Protein AF-A0A8J6DYB3-F1 (afdb_monomer)

InterPro domains:
  IPR000276 G protein-coupled receptor, rhodopsin-like [PF00001] (233-376)
  IPR000276 G protein-coupled receptor, rhodopsin-like [PR00237] (218-242)
  IPR000276 G protein-coupled receptor, rhodopsin-like [PR00237] (296-318)
  IPR000276 G protein-coupled receptor, rhodopsin-like [PR00237] (332-353)
  IPR000276 G protein-coupled receptor, rhodopsin-like [PR00237] (425-451)
  IPR000276 G protein-coupled receptor, rhodopsin-like [PS00237] (302-318)
  IPR000504 RNA recognition motif domain [PF00076] (22-92)
  IPR000504 RNA recognition motif domain [PF00076] (166-200)
  IPR000504 RNA recognition motif domain [PS50102] (20-99)
  IPR000504 RNA recognition motif domain [SM00360] (21-95)
  IPR000725 Olfactory receptor [PR00245] (284-295)
  IPR000725 Olfactory receptor [PR00245] (321-333)
  IPR000725 Olfactory receptor [PR00245] (367-383)
  IPR012677 Nucleotide-binding alpha-beta plait domain superfamily [G3DSA:3.30.70.330] (12-109)
  IPR012677 Nucleotide-binding alpha-beta plait domain superfamily [G3DSA:3.30.70.330] (158-212)
  IPR017452 GPCR, rhodopsin-like, 7TM [PS50262] (233-419)
  IPR034564 U2 small nuclear ribonucleoprotein B'', RNA recognition motif 1 [cd12478] (19-109)
  IPR035979 RNA-binding domain superfamily [SSF54928] (15-110)
  IPR035979 RNA-binding domain superfamily [SSF54928] (141-201)
  IPR047132 Olfactory receptor subfamily 6C-like [PTHR26454] (197-389)

Structure (mmCIF, N/CA/C/O backbone):
data_AF-A0A8J6DYB3-F1
#
_entry.id   AF-A0A8J6DYB3-F1
#
loop_
_atom_site.group_PDB
_atom_site.id
_atom_site.type_symbol
_atom_site.label_atom_id
_atom_site.label_alt_id
_atom_site.label_comp_id
_atom_site.label_asym_id
_atom_site.label_entity_id
_atom_site.label_seq_id
_atom_site.pdbx_PDB_ins_code
_atom_site.Cartn_x
_atom_site.Cartn_y
_atom_site.Cartn_z
_atom_site.occupancy
_atom_site.B_iso_or_equiv
_atom_site.auth_seq_id
_atom_site.auth_comp_id
_atom_site.auth_asym_id
_atom_site.auth_atom_id
_atom_site.pdbx_PDB_model_num
ATOM 1 N N . VAL A 1 1 ? 53.242 34.257 -37.976 1.00 39.34 1 VAL A N 1
ATOM 2 C CA . VAL A 1 1 ? 52.464 34.910 -36.896 1.00 39.34 1 VAL A CA 1
ATOM 3 C C . VAL A 1 1 ? 51.634 33.841 -36.209 1.00 39.34 1 VAL A C 1
ATOM 5 O O . VAL A 1 1 ? 50.652 33.378 -36.772 1.00 39.34 1 VAL A O 1
ATOM 8 N N . GLN A 1 2 ? 52.099 33.351 -35.064 1.00 41.22 2 GLN A N 1
ATOM 9 C CA . GLN A 1 2 ? 51.411 32.305 -34.311 1.00 41.22 2 GLN A CA 1
ATOM 10 C C . GLN A 1 2 ? 50.385 32.997 -33.414 1.00 41.22 2 GLN A C 1
ATOM 12 O O . GLN A 1 2 ? 50.752 33.726 -32.497 1.00 41.22 2 GLN A O 1
ATOM 17 N N . LEU A 1 3 ? 49.104 32.863 -33.759 1.00 41.78 3 LEU A N 1
ATOM 18 C CA . LEU A 1 3 ? 48.017 33.467 -32.990 1.00 41.78 3 LEU A CA 1
ATOM 19 C C . LEU A 1 3 ? 48.038 32.915 -31.551 1.00 41.78 3 LEU A C 1
ATOM 21 O O . LEU A 1 3 ? 48.180 31.702 -31.375 1.00 41.78 3 LEU A O 1
ATOM 25 N N . PRO A 1 4 ? 47.905 33.771 -30.521 1.00 51.00 4 PRO A N 1
ATOM 26 C CA . PRO A 1 4 ? 47.996 33.344 -29.131 1.00 51.00 4 PRO A CA 1
ATOM 27 C C . PRO A 1 4 ? 46.886 32.344 -28.785 1.00 51.00 4 PRO A C 1
ATOM 29 O O . PRO A 1 4 ? 45.755 32.444 -29.264 1.00 51.00 4 PRO A O 1
ATOM 32 N N . ASN A 1 5 ? 47.211 31.377 -27.922 1.00 46.03 5 ASN A N 1
ATOM 33 C CA . ASN A 1 5 ? 46.368 30.226 -27.567 1.00 46.03 5 ASN A CA 1
ATOM 34 C C . ASN A 1 5 ? 44.953 30.578 -27.061 1.00 46.03 5 ASN A C 1
ATOM 36 O O . ASN A 1 5 ? 44.067 29.723 -27.099 1.00 46.03 5 ASN A O 1
ATOM 40 N N . GLU A 1 6 ? 44.702 31.816 -26.626 1.00 43.62 6 GLU A N 1
ATOM 41 C CA . GLU A 1 6 ? 43.352 32.293 -26.301 1.00 43.62 6 GLU A CA 1
ATOM 42 C C . GLU A 1 6 ? 42.446 32.428 -27.531 1.00 43.62 6 GLU A C 1
ATOM 44 O O . GLU A 1 6 ? 41.266 32.082 -27.460 1.00 43.62 6 GLU A O 1
ATOM 49 N N . VAL A 1 7 ? 42.988 32.824 -28.686 1.00 45.06 7 VAL A N 1
ATOM 50 C CA . VAL A 1 7 ? 42.216 32.956 -29.932 1.00 45.06 7 VAL A CA 1
ATOM 51 C C . VAL A 1 7 ? 41.805 31.576 -30.453 1.00 45.06 7 VAL A C 1
ATOM 53 O O . VAL A 1 7 ? 40.658 31.378 -30.838 1.00 45.06 7 VAL A O 1
ATOM 56 N N . ILE A 1 8 ? 42.679 30.569 -30.349 1.00 44.31 8 ILE A N 1
ATOM 57 C CA . ILE A 1 8 ? 42.368 29.177 -30.731 1.00 44.31 8 ILE A CA 1
ATOM 58 C C . ILE A 1 8 ? 41.317 28.559 -29.790 1.00 44.31 8 ILE A C 1
ATOM 60 O O . ILE A 1 8 ? 40.452 27.791 -30.224 1.00 44.31 8 ILE A O 1
ATOM 64 N N . LYS A 1 9 ? 41.351 28.910 -28.498 1.00 42.97 9 LYS A N 1
ATOM 65 C CA . LYS A 1 9 ? 40.353 28.464 -27.513 1.00 42.97 9 LYS A CA 1
ATOM 66 C C . LYS A 1 9 ? 38.984 29.107 -27.758 1.00 42.97 9 LYS A C 1
ATOM 68 O O . LYS A 1 9 ? 37.968 28.441 -27.573 1.00 42.97 9 LYS A O 1
ATOM 73 N N . ASN A 1 10 ? 38.965 30.352 -28.231 1.00 39.00 10 ASN A N 1
ATOM 74 C CA . ASN A 1 10 ? 37.741 31.043 -28.631 1.00 39.00 10 ASN A CA 1
ATOM 75 C C . ASN A 1 10 ? 37.184 30.526 -29.969 1.00 39.00 10 ASN A C 1
ATOM 77 O O . ASN A 1 10 ? 35.974 30.342 -30.073 1.00 39.00 10 ASN A O 1
ATOM 81 N N . ILE A 1 11 ? 38.035 30.158 -30.935 1.00 39.81 11 ILE A N 1
ATOM 82 C CA . ILE A 1 11 ? 37.601 29.555 -32.210 1.00 39.81 11 ILE A CA 1
ATOM 83 C C . ILE A 1 11 ? 36.959 28.171 -31.991 1.00 39.81 11 ILE A C 1
ATOM 85 O O . ILE A 1 11 ? 35.907 27.886 -32.554 1.00 39.81 11 ILE A O 1
ATOM 89 N N . LYS A 1 12 ? 37.493 27.330 -31.088 1.00 43.22 12 LYS A N 1
ATOM 90 C CA . LYS A 1 12 ? 36.872 26.027 -30.747 1.00 43.22 12 LYS A CA 1
ATOM 91 C C . LYS A 1 12 ? 35.529 26.127 -30.006 1.00 43.22 12 LYS A C 1
ATOM 93 O O . LYS A 1 12 ? 34.805 25.135 -29.945 1.00 43.22 12 LYS A O 1
ATOM 98 N N . ASN A 1 13 ? 35.188 27.288 -29.445 1.00 44.34 13 ASN A N 1
ATOM 99 C CA . ASN A 1 13 ? 33.898 27.516 -28.785 1.00 44.34 13 ASN A CA 1
ATOM 100 C C . ASN A 1 13 ? 32.798 27.996 -29.754 1.00 44.34 13 ASN A C 1
ATOM 102 O O . ASN A 1 13 ? 31.644 28.074 -29.336 1.00 44.34 13 ASN A O 1
ATOM 106 N N . MET A 1 14 ? 33.118 28.289 -31.023 1.00 40.94 14 MET A N 1
ATOM 107 C CA . MET A 1 14 ? 32.159 28.812 -32.012 1.00 40.94 14 MET A CA 1
ATOM 108 C C . MET A 1 14 ? 31.457 27.748 -32.875 1.00 40.94 14 MET A C 1
ATOM 110 O O . MET A 1 14 ? 30.485 28.081 -33.543 1.00 40.94 14 MET A O 1
ATOM 114 N N . ASP A 1 15 ? 31.856 26.474 -32.815 1.00 48.69 15 ASP A N 1
ATOM 115 C CA . ASP A 1 15 ? 31.260 25.410 -33.651 1.00 48.69 15 ASP A CA 1
ATOM 116 C C . ASP A 1 15 ? 30.079 24.665 -33.001 1.00 48.69 15 ASP A C 1
ATOM 118 O O . ASP A 1 15 ? 29.594 23.652 -33.518 1.00 48.69 15 ASP A O 1
ATOM 122 N N . ILE A 1 16 ? 29.580 25.138 -31.854 1.00 63.72 16 ILE A N 1
ATOM 123 C CA . ILE A 1 16 ? 28.395 24.539 -31.229 1.00 63.72 16 ILE A CA 1
ATOM 124 C C . ILE A 1 16 ? 27.155 25.236 -31.784 1.00 63.72 16 ILE A C 1
ATOM 126 O O . ILE A 1 16 ? 26.867 26.386 -31.455 1.00 63.72 16 ILE A O 1
ATOM 130 N N . ARG A 1 17 ? 26.422 24.511 -32.637 1.00 81.38 17 ARG A N 1
ATOM 131 C CA . ARG A 1 17 ? 25.169 24.980 -33.242 1.00 81.38 17 ARG A CA 1
ATOM 132 C C . ARG A 1 17 ? 24.187 25.450 -32.156 1.00 81.38 17 ARG A C 1
ATOM 134 O O . ARG A 1 17 ? 24.128 24.814 -31.099 1.00 81.38 17 ARG A O 1
ATOM 141 N N . PRO A 1 18 ? 23.388 26.502 -32.422 1.00 90.75 18 PRO A N 1
ATOM 142 C CA . PRO A 1 18 ? 22.336 26.933 -31.510 1.00 90.75 18 PRO A CA 1
ATOM 143 C C . PRO A 1 18 ? 21.453 25.761 -31.073 1.00 90.75 18 PRO A C 1
ATOM 145 O O . PRO A 1 18 ? 20.996 24.972 -31.903 1.00 90.75 18 PRO A O 1
ATOM 148 N N . ASN A 1 19 ? 21.218 25.652 -29.767 1.00 91.06 19 ASN A N 1
ATOM 149 C CA . ASN A 1 19 ? 20.467 24.558 -29.160 1.00 91.06 19 ASN A CA 1
ATOM 150 C C . ASN A 1 19 ? 19.427 25.104 -28.177 1.00 91.06 19 ASN A C 1
ATOM 152 O O . ASN A 1 19 ? 19.719 26.030 -27.432 1.00 91.06 19 ASN A O 1
ATOM 156 N N . HIS A 1 20 ? 18.253 24.469 -28.119 1.00 91.81 20 HIS A N 1
ATOM 157 C CA . HIS A 1 20 ? 17.187 24.777 -27.152 1.00 91.81 20 HIS A CA 1
ATOM 158 C C . HIS A 1 20 ? 17.652 24.579 -25.705 1.00 91.81 20 HIS A C 1
ATOM 160 O O . HIS A 1 20 ? 17.102 25.159 -24.772 1.00 91.81 20 HIS A O 1
ATOM 166 N N . THR A 1 21 ? 18.656 23.724 -25.516 1.00 94.75 21 THR A N 1
ATOM 167 C CA . THR A 1 21 ? 19.266 23.454 -24.221 1.00 94.75 21 THR A CA 1
ATOM 168 C C . THR A 1 21 ? 20.553 24.246 -24.068 1.00 94.75 21 THR A C 1
ATOM 170 O O . THR A 1 21 ? 21.486 24.099 -24.865 1.00 94.75 21 THR A O 1
ATOM 173 N N . ILE A 1 22 ? 20.639 25.008 -22.984 1.00 94.81 22 ILE A N 1
ATOM 174 C CA . ILE A 1 22 ? 21.880 25.638 -22.540 1.00 94.81 22 ILE A CA 1
ATOM 175 C C . ILE A 1 22 ? 22.500 24.825 -21.405 1.00 94.81 22 ILE A C 1
ATOM 177 O O . ILE A 1 22 ? 21.816 24.314 -20.519 1.00 94.81 22 ILE A O 1
ATOM 181 N N . TYR A 1 23 ? 23.816 24.692 -21.457 1.00 95.50 23 TYR A N 1
ATOM 182 C CA . TYR A 1 23 ? 24.651 24.077 -20.442 1.00 95.50 23 TYR A CA 1
ATOM 183 C C . TYR A 1 23 ? 25.318 25.167 -19.610 1.00 95.50 23 TYR A C 1
ATOM 185 O O . TYR A 1 23 ? 25.947 26.075 -20.156 1.00 95.50 23 TYR A O 1
ATOM 193 N N . ILE A 1 24 ? 25.195 25.054 -18.293 1.00 94.62 24 ILE A N 1
ATOM 194 C CA . ILE A 1 24 ? 25.746 25.996 -17.326 1.00 94.62 24 ILE A CA 1
ATOM 195 C C . ILE A 1 24 ? 26.746 25.252 -16.451 1.00 94.62 24 ILE A C 1
ATOM 197 O O . ILE A 1 24 ? 26.423 24.202 -15.892 1.00 94.62 24 ILE A O 1
ATOM 201 N N . ASN A 1 25 ? 27.947 25.799 -16.293 1.00 92.19 25 ASN A N 1
ATOM 202 C CA . ASN A 1 25 ? 28.940 25.307 -15.343 1.00 92.19 25 ASN A CA 1
ATOM 203 C C . ASN A 1 25 ? 29.533 26.442 -14.496 1.00 92.19 25 ASN A C 1
ATOM 205 O O . ASN A 1 25 ? 29.169 27.609 -14.640 1.00 92.19 25 ASN A O 1
ATOM 209 N N . ASN A 1 26 ? 30.434 26.075 -13.578 1.00 91.56 26 ASN A N 1
ATOM 210 C CA . ASN A 1 26 ? 31.034 26.976 -12.588 1.00 91.56 26 ASN A CA 1
ATOM 211 C C . ASN A 1 26 ? 30.044 27.519 -11.533 1.00 91.56 26 ASN A C 1
ATOM 213 O O . ASN A 1 26 ? 30.286 28.560 -10.928 1.00 91.56 26 ASN A O 1
ATOM 217 N N . MET A 1 27 ? 28.942 26.808 -11.273 1.00 91.94 27 MET A N 1
ATOM 218 C CA . MET A 1 27 ? 27.985 27.190 -10.227 1.00 91.94 27 MET A CA 1
ATOM 219 C C . MET A 1 27 ? 28.443 26.751 -8.832 1.00 91.94 27 MET A C 1
ATOM 221 O O . MET A 1 27 ? 29.231 25.816 -8.674 1.00 91.94 27 MET A O 1
ATOM 225 N N . ASN A 1 28 ? 27.915 27.413 -7.802 1.00 90.75 28 ASN A N 1
ATOM 226 C CA . ASN A 1 28 ? 28.151 27.042 -6.411 1.00 90.75 28 ASN A CA 1
ATOM 227 C C . ASN A 1 28 ? 27.511 25.675 -6.092 1.00 90.75 28 ASN A C 1
ATOM 229 O O . ASN A 1 28 ? 26.295 25.492 -6.167 1.00 90.75 28 ASN A O 1
ATOM 233 N N . ASP A 1 29 ? 28.337 24.690 -5.745 1.00 90.00 29 ASP A N 1
ATOM 234 C CA . ASP A 1 29 ? 27.917 23.315 -5.494 1.00 90.00 29 ASP A CA 1
ATOM 235 C C . ASP A 1 29 ? 27.391 23.085 -4.071 1.00 90.00 29 ASP A C 1
ATOM 237 O O . ASP A 1 29 ? 26.753 22.055 -3.841 1.00 90.00 29 ASP A O 1
ATOM 241 N N . LYS A 1 30 ? 27.539 24.057 -3.162 1.00 90.12 30 LYS A N 1
ATOM 242 C CA . LYS A 1 30 ? 27.036 23.987 -1.778 1.00 90.12 30 LYS A CA 1
ATOM 243 C C . LYS A 1 30 ? 25.516 24.181 -1.647 1.00 90.12 30 LYS A C 1
ATOM 245 O O . LYS A 1 30 ? 24.941 23.789 -0.639 1.00 90.12 30 LYS A O 1
ATOM 250 N N . ILE A 1 31 ? 24.852 24.749 -2.658 1.00 91.06 31 ILE A N 1
ATOM 251 C CA . ILE A 1 31 ? 23.401 25.035 -2.636 1.00 91.06 31 ILE A CA 1
ATOM 252 C C . ILE A 1 31 ? 22.580 23.743 -2.749 1.00 91.06 31 ILE A C 1
ATOM 254 O O . ILE A 1 31 ? 22.951 22.855 -3.515 1.00 91.06 31 ILE A O 1
ATOM 258 N N . LYS A 1 32 ? 21.447 23.609 -2.048 1.00 91.62 32 LYS A N 1
ATOM 259 C CA . LYS A 1 32 ? 20.585 22.412 -2.154 1.00 91.62 32 LYS A CA 1
ATOM 260 C C . LYS A 1 32 ? 20.019 22.253 -3.577 1.00 91.62 32 LYS A C 1
ATOM 262 O O . LYS A 1 32 ? 19.784 23.235 -4.272 1.00 91.62 32 LYS A O 1
ATOM 267 N N . LYS A 1 33 ? 19.797 21.010 -4.035 1.00 90.75 33 LYS A N 1
ATOM 268 C CA . LYS A 1 33 ? 19.350 20.704 -5.418 1.00 90.75 33 LYS A CA 1
ATOM 269 C C . LYS A 1 33 ? 18.041 21.413 -5.790 1.00 90.75 33 LYS A C 1
ATOM 271 O O . LYS A 1 33 ? 17.969 22.016 -6.855 1.00 90.75 33 LYS A O 1
ATOM 276 N N . GLU A 1 34 ? 17.034 21.340 -4.922 1.00 91.19 34 GLU A N 1
ATOM 277 C CA . GLU A 1 34 ? 15.710 21.917 -5.190 1.00 91.19 34 GLU A CA 1
ATOM 278 C C . GLU A 1 34 ? 15.732 23.448 -5.183 1.00 91.19 34 GLU A C 1
ATOM 280 O O . GLU A 1 34 ? 15.134 24.085 -6.045 1.00 91.19 34 GLU A O 1
ATOM 285 N N . GLU A 1 35 ? 16.492 24.042 -4.263 1.00 93.44 35 GLU A N 1
ATOM 286 C CA . GLU A 1 35 ? 16.707 25.490 -4.211 1.00 93.44 35 GLU A CA 1
ATOM 287 C C . GLU A 1 35 ? 17.426 25.989 -5.470 1.00 93.44 35 GLU A C 1
ATOM 289 O O . GLU A 1 35 ? 16.968 26.927 -6.116 1.00 93.44 35 GLU A O 1
ATOM 294 N N . LEU A 1 36 ? 18.486 25.291 -5.892 1.00 92.56 36 LEU A N 1
ATOM 295 C CA . LEU A 1 36 ? 19.217 25.599 -7.120 1.00 92.56 36 LEU A CA 1
ATOM 296 C C . LEU A 1 36 ? 18.297 25.576 -8.350 1.00 92.56 36 LEU A C 1
ATOM 298 O O . LEU A 1 36 ? 18.363 26.484 -9.177 1.00 92.56 36 LEU A O 1
ATOM 302 N N . LYS A 1 37 ? 17.426 24.565 -8.470 1.00 94.19 37 LYS A N 1
ATOM 303 C CA . LYS A 1 37 ? 16.466 24.468 -9.579 1.00 94.19 37 LYS A CA 1
ATOM 304 C C . LYS A 1 37 ? 15.448 25.607 -9.568 1.00 94.19 37 LYS A C 1
ATOM 306 O O . LYS A 1 37 ? 15.208 26.184 -10.623 1.00 94.19 37 LYS A O 1
ATOM 311 N N . ARG A 1 38 ? 14.881 25.952 -8.406 1.00 94.81 38 ARG A N 1
ATOM 312 C CA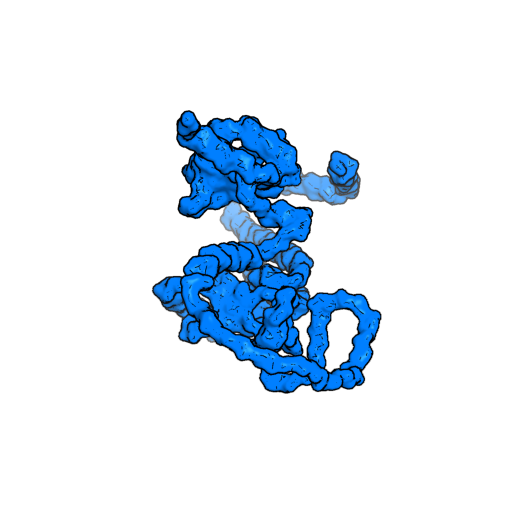 . ARG A 1 38 ? 13.910 27.057 -8.281 1.00 94.81 38 ARG A CA 1
ATOM 313 C C . ARG A 1 38 ? 14.530 28.403 -8.652 1.00 94.81 38 ARG A C 1
ATOM 315 O O . ARG A 1 38 ? 13.936 29.143 -9.429 1.00 94.81 38 ARG A O 1
ATOM 322 N N . SER A 1 39 ? 15.735 28.685 -8.163 1.00 94.56 39 SER A N 1
ATOM 323 C CA . SER A 1 39 ? 16.437 29.937 -8.462 1.00 94.56 39 SER A CA 1
ATOM 324 C C . SER A 1 39 ? 16.860 30.034 -9.928 1.00 94.56 39 SER A C 1
ATOM 326 O O . SER A 1 39 ? 16.741 31.098 -10.529 1.00 94.56 39 SER A O 1
ATOM 328 N N . LEU A 1 40 ? 17.300 28.925 -10.537 1.00 95.12 40 LEU A N 1
ATOM 329 C CA . LEU A 1 40 ? 17.562 28.881 -11.979 1.00 95.12 40 LEU A CA 1
ATOM 330 C C . LEU A 1 40 ? 16.273 29.071 -12.785 1.00 95.12 40 LEU A C 1
ATOM 332 O O . LEU A 1 40 ? 16.278 29.814 -13.757 1.00 95.12 40 LEU A O 1
ATOM 336 N N . TYR A 1 41 ? 15.161 28.458 -12.380 1.00 96.62 41 TYR A N 1
ATOM 337 C CA . TYR A 1 41 ? 13.881 28.655 -13.060 1.00 96.62 41 TYR A CA 1
ATOM 338 C C . TYR A 1 41 ? 13.459 30.124 -13.035 1.00 96.62 41 TYR A C 1
ATOM 340 O O . TYR A 1 41 ? 13.214 30.689 -14.095 1.00 96.62 41 TYR A O 1
ATOM 348 N N . ALA A 1 42 ? 13.478 30.758 -11.859 1.00 95.06 42 ALA A N 1
ATOM 349 C CA . ALA A 1 42 ? 13.125 32.168 -11.702 1.00 95.06 42 ALA A CA 1
ATOM 350 C C . ALA A 1 42 ? 14.029 33.107 -12.523 1.00 95.06 42 ALA A C 1
ATOM 352 O O . ALA A 1 42 ? 13.551 34.076 -13.107 1.00 95.06 42 ALA A O 1
ATOM 353 N N . LEU A 1 43 ? 15.332 32.813 -12.599 1.00 94.88 43 LEU A N 1
ATOM 354 C CA . LEU A 1 43 ? 16.278 33.625 -13.364 1.00 94.88 43 LEU A CA 1
ATOM 355 C C . LEU A 1 43 ? 16.136 33.429 -14.880 1.00 94.88 43 LEU A C 1
ATOM 357 O O . LEU A 1 43 ? 16.321 34.380 -15.633 1.00 94.88 43 LEU A O 1
ATOM 361 N N . PHE A 1 44 ? 15.856 32.216 -15.356 1.00 95.56 44 PHE A N 1
ATOM 362 C CA . PHE A 1 44 ? 15.823 31.919 -16.792 1.00 95.56 44 PHE A CA 1
ATOM 363 C C . PHE A 1 44 ? 14.431 32.082 -17.419 1.00 95.56 44 PHE A C 1
ATOM 365 O O . PHE A 1 44 ? 14.348 32.305 -18.627 1.00 95.56 44 PHE A O 1
ATOM 372 N N . SER A 1 45 ? 13.354 32.066 -16.626 1.00 95.00 45 SER A N 1
ATOM 373 C CA . SER A 1 45 ? 11.982 32.273 -17.114 1.00 95.00 45 SER A CA 1
ATOM 374 C C . SER A 1 45 ? 11.744 33.661 -17.715 1.00 95.00 45 SER A C 1
ATOM 376 O O . SER A 1 45 ? 10.838 33.821 -18.526 1.00 95.00 45 SER A O 1
ATOM 378 N N . GLN A 1 46 ? 12.571 34.659 -17.379 1.00 94.19 46 GLN A N 1
ATOM 379 C CA . GLN A 1 46 ? 12.483 36.008 -17.960 1.00 94.19 46 GLN A CA 1
ATOM 380 C C . GLN A 1 46 ? 12.818 36.057 -19.464 1.00 94.19 46 GLN A C 1
ATOM 382 O O . GLN A 1 46 ? 12.440 37.003 -20.146 1.00 94.19 46 GLN A O 1
ATOM 387 N N . PHE A 1 47 ? 13.512 35.043 -19.998 1.00 95.00 47 PHE A N 1
ATOM 388 C CA . PHE A 1 47 ? 13.899 34.977 -21.416 1.00 95.00 47 PHE A CA 1
ATOM 389 C C . PHE A 1 47 ? 12.940 34.138 -22.269 1.00 95.00 47 PHE A C 1
ATOM 391 O O . PHE A 1 47 ? 13.060 34.121 -23.497 1.00 95.00 47 PHE A O 1
ATOM 398 N N . GLY A 1 48 ? 12.015 33.417 -21.635 1.00 92.44 48 GLY A N 1
ATOM 399 C CA . GLY A 1 48 ? 11.026 32.572 -22.294 1.00 92.44 48 GLY A CA 1
ATOM 400 C C . GLY A 1 48 ? 10.655 31.340 -21.475 1.00 92.44 48 GLY A C 1
ATOM 401 O O . GLY A 1 48 ? 11.150 31.115 -20.371 1.00 92.44 48 GLY A O 1
ATOM 402 N N . HIS A 1 49 ? 9.779 30.512 -22.041 1.00 94.31 49 HIS A N 1
ATOM 403 C CA . HIS A 1 49 ? 9.255 29.334 -21.357 1.00 94.31 49 HIS A CA 1
ATOM 404 C C . HIS A 1 49 ? 10.333 28.253 -21.164 1.00 94.31 49 HIS A C 1
ATOM 406 O O . HIS A 1 49 ? 10.783 27.616 -22.128 1.00 94.31 49 HIS A O 1
ATOM 412 N N . VAL A 1 50 ? 10.706 28.008 -19.906 1.00 95.25 50 VAL A N 1
ATOM 413 C CA . VAL A 1 50 ? 11.609 26.922 -19.502 1.00 95.25 50 VAL A CA 1
ATOM 414 C C . VAL A 1 50 ? 10.803 25.631 -19.367 1.00 95.25 50 VAL A C 1
ATOM 416 O O . VAL A 1 50 ? 9.881 25.543 -18.565 1.00 95.25 50 VAL A O 1
ATOM 419 N N . VAL A 1 51 ? 11.146 24.628 -20.171 1.00 91.94 51 VAL A N 1
ATOM 420 C CA . VAL A 1 51 ? 10.476 23.320 -20.213 1.00 91.94 51 VAL A CA 1
ATOM 421 C C . VAL A 1 51 ? 10.920 22.438 -19.050 1.00 91.94 51 VAL A C 1
ATOM 423 O O . VAL A 1 51 ? 10.090 21.796 -18.419 1.00 91.94 51 VAL A O 1
ATOM 426 N N . ASP A 1 52 ? 12.226 22.383 -18.782 1.00 94.69 52 ASP A N 1
ATOM 427 C CA . ASP A 1 52 ? 12.788 21.600 -17.681 1.00 94.69 52 ASP A CA 1
ATOM 428 C C . ASP A 1 52 ? 14.199 22.097 -17.316 1.00 94.69 52 ASP A C 1
ATOM 430 O O . ASP A 1 52 ? 14.893 22.738 -18.118 1.00 94.69 52 ASP A O 1
ATOM 434 N N . ILE A 1 53 ? 14.627 21.789 -16.090 1.00 94.38 53 ILE A N 1
ATOM 435 C CA . ILE A 1 53 ? 15.968 22.062 -15.571 1.00 94.38 53 ILE A CA 1
ATOM 436 C C . ILE A 1 53 ? 16.563 20.778 -14.999 1.00 94.38 53 ILE A C 1
ATOM 438 O O . ILE A 1 53 ? 16.118 20.239 -13.976 1.00 94.38 53 ILE A O 1
ATOM 442 N N . VAL A 1 54 ? 17.661 20.332 -15.606 1.00 92.88 54 VAL A N 1
ATOM 443 C CA . VAL A 1 54 ? 18.399 19.139 -15.188 1.00 92.88 54 VAL A CA 1
ATOM 444 C C . VAL A 1 54 ? 19.626 19.556 -14.385 1.00 92.88 54 VAL A C 1
ATOM 446 O O . VAL A 1 54 ? 20.603 20.064 -14.928 1.00 92.88 54 VAL A O 1
ATOM 449 N N . ALA A 1 55 ? 19.592 19.296 -13.078 1.00 92.00 55 ALA A N 1
ATOM 450 C CA . ALA A 1 55 ? 20.711 19.503 -12.162 1.00 92.00 55 ALA A CA 1
ATOM 451 C C . ALA A 1 55 ? 20.845 18.296 -11.223 1.00 92.00 55 ALA A C 1
ATOM 453 O O . ALA A 1 55 ? 19.859 17.841 -10.631 1.00 92.00 55 ALA A O 1
ATOM 454 N N . LEU A 1 56 ? 22.065 17.773 -11.090 1.00 88.00 56 LEU A N 1
ATOM 455 C CA . LEU A 1 56 ? 22.395 16.599 -10.278 1.00 88.00 56 LEU A CA 1
ATOM 456 C C . LEU A 1 56 ? 23.562 16.932 -9.341 1.00 88.00 56 LEU A C 1
ATOM 458 O O . LEU A 1 56 ? 24.464 17.682 -9.699 1.00 88.00 56 LEU A O 1
ATOM 462 N N . LYS A 1 57 ? 23.555 16.352 -8.137 1.00 88.94 57 LYS A N 1
ATOM 463 C CA . LYS A 1 57 ? 24.597 16.560 -7.112 1.00 88.94 57 LYS A CA 1
ATOM 464 C C . LYS A 1 57 ? 25.652 15.453 -7.066 1.00 88.94 57 LYS A C 1
ATOM 466 O O . LYS A 1 57 ? 26.454 15.406 -6.144 1.00 88.94 57 LYS A O 1
ATOM 471 N N . THR A 1 58 ? 25.673 14.574 -8.064 1.00 88.62 58 THR A N 1
ATOM 472 C CA . THR A 1 58 ? 26.704 13.538 -8.178 1.00 88.62 58 THR A CA 1
ATOM 473 C C . THR A 1 58 ? 28.077 14.168 -8.423 1.00 88.62 58 THR A C 1
ATOM 475 O O . THR A 1 58 ? 28.178 15.257 -8.991 1.00 88.62 58 THR A O 1
ATOM 478 N N . MET A 1 59 ? 29.153 13.468 -8.051 1.00 80.19 59 MET A N 1
ATOM 479 C CA . MET A 1 59 ? 30.534 13.970 -8.169 1.00 80.19 59 MET A CA 1
ATOM 480 C C . MET A 1 59 ? 30.894 14.477 -9.574 1.00 80.19 59 MET A C 1
ATOM 482 O O . MET A 1 59 ? 31.657 15.429 -9.710 1.00 80.19 59 MET A O 1
ATOM 486 N N . LYS A 1 60 ? 30.303 13.880 -10.616 1.00 85.38 60 LYS A N 1
ATOM 487 C CA . LYS A 1 60 ? 30.522 14.253 -12.020 1.00 85.38 60 LYS A CA 1
ATOM 488 C C . LYS A 1 60 ? 29.720 15.482 -12.475 1.00 85.38 60 LYS A C 1
ATOM 490 O O . LYS A 1 60 ? 30.164 16.183 -13.379 1.00 85.38 60 LYS A O 1
ATOM 495 N N . MET A 1 61 ? 28.552 15.724 -11.875 1.00 87.56 61 MET A N 1
ATOM 496 C CA . MET A 1 61 ? 27.581 16.738 -12.319 1.00 87.56 61 MET A CA 1
ATOM 497 C C . MET A 1 61 ? 27.458 17.936 -11.370 1.00 87.56 61 MET A C 1
ATOM 499 O O . MET A 1 61 ? 26.781 18.910 -11.696 1.00 87.56 61 MET A O 1
ATOM 503 N N . ARG A 1 62 ? 28.097 17.892 -10.194 1.00 88.50 62 ARG A N 1
ATOM 504 C CA . ARG A 1 62 ? 28.052 18.997 -9.231 1.00 88.50 62 ARG A CA 1
ATOM 505 C C . ARG A 1 62 ? 28.587 20.296 -9.849 1.00 88.50 62 ARG A C 1
ATOM 507 O O . ARG A 1 62 ? 29.580 20.296 -10.572 1.00 88.50 62 ARG A O 1
ATOM 514 N N . GLY A 1 63 ? 27.902 21.405 -9.568 1.00 89.12 63 GLY A N 1
ATOM 515 C CA . GLY A 1 63 ? 28.231 22.724 -10.125 1.00 89.12 63 GLY A CA 1
ATOM 516 C C . GLY A 1 63 ? 27.864 22.900 -11.605 1.00 89.12 63 GLY A C 1
ATOM 517 O O . GLY A 1 63 ? 28.309 23.871 -12.220 1.00 89.12 63 GLY A O 1
ATOM 518 N N . GLN A 1 64 ? 27.074 21.979 -12.171 1.00 93.62 64 GLN A N 1
ATOM 519 C CA . GLN A 1 64 ? 26.598 22.008 -13.553 1.00 93.62 64 GLN A CA 1
ATOM 520 C C . GLN A 1 64 ? 25.073 21.864 -13.618 1.00 93.62 64 GLN A C 1
ATOM 522 O O . GLN A 1 64 ? 24.462 21.215 -12.764 1.00 93.62 64 GLN A O 1
ATOM 527 N N . ALA A 1 65 ? 24.460 22.453 -14.640 1.00 95.31 65 ALA A N 1
ATOM 528 C CA . ALA A 1 65 ? 23.035 22.319 -14.915 1.00 95.31 65 ALA A CA 1
ATOM 529 C C . ALA A 1 65 ? 22.756 22.461 -16.412 1.00 95.31 65 ALA A C 1
ATOM 531 O O . ALA A 1 65 ? 23.524 23.085 -17.145 1.00 95.31 65 ALA A O 1
ATOM 532 N N . PHE A 1 66 ? 21.633 21.902 -16.845 1.00 96.44 66 PHE A N 1
ATOM 533 C CA . PHE A 1 66 ? 21.067 22.137 -18.164 1.00 96.44 66 PHE A CA 1
ATOM 534 C C . PHE A 1 66 ? 19.714 22.813 -18.006 1.00 96.44 66 PHE A C 1
ATOM 536 O O . PHE A 1 66 ? 18.870 22.318 -17.257 1.00 96.44 66 PHE A O 1
ATOM 543 N N . VAL A 1 67 ? 19.515 23.922 -18.709 1.00 96.38 67 VAL A N 1
ATOM 544 C CA . VAL A 1 67 ? 18.231 24.627 -18.773 1.00 96.38 67 VAL A CA 1
ATOM 545 C C . VAL A 1 67 ? 17.692 24.465 -20.184 1.00 96.38 67 VAL A C 1
ATOM 547 O O . VAL A 1 67 ? 18.408 24.706 -21.159 1.00 96.38 67 VAL A O 1
ATOM 550 N N . ILE A 1 68 ? 16.451 24.003 -20.292 1.00 96.44 68 ILE A N 1
ATOM 551 C CA . ILE A 1 68 ? 15.841 23.626 -21.563 1.00 96.44 68 ILE A CA 1
ATOM 552 C C . ILE A 1 68 ? 14.718 24.608 -21.866 1.00 96.44 68 ILE A C 1
ATOM 554 O O . ILE A 1 68 ? 13.737 24.671 -21.130 1.00 96.44 68 ILE A O 1
ATOM 558 N N . PHE A 1 69 ? 14.849 25.356 -22.955 1.00 95.62 69 PHE A N 1
ATOM 559 C CA . PHE A 1 69 ? 13.821 26.275 -23.427 1.00 95.62 69 PHE A CA 1
ATOM 560 C C . PHE A 1 69 ? 12.911 25.618 -24.457 1.00 95.62 69 PHE A C 1
ATOM 562 O O . PHE A 1 69 ? 13.335 24.745 -25.216 1.00 95.62 69 PHE A O 1
ATOM 569 N N . LYS A 1 70 ? 11.659 26.079 -24.511 1.00 91.19 70 LYS A N 1
ATOM 570 C CA . LYS A 1 70 ? 10.718 25.679 -25.565 1.00 91.19 70 LYS A CA 1
ATOM 571 C C . LYS A 1 70 ? 11.125 26.257 -26.920 1.00 91.19 70 LYS A C 1
ATOM 573 O O . LYS A 1 70 ? 10.995 25.584 -27.935 1.00 91.19 70 LYS A O 1
ATOM 578 N N . GLU A 1 71 ? 11.649 27.480 -26.920 1.00 91.62 71 GLU A N 1
ATOM 579 C CA . GLU A 1 71 ? 12.024 28.214 -28.125 1.00 91.62 71 GLU A CA 1
ATOM 580 C C . GLU A 1 71 ? 13.536 28.413 -28.227 1.00 91.62 71 GLU A C 1
ATOM 582 O O . GLU A 1 71 ? 14.223 28.715 -27.246 1.00 91.62 71 GLU A O 1
ATOM 587 N N . LEU A 1 72 ? 14.059 28.293 -29.450 1.00 90.81 72 LEU A N 1
ATOM 588 C CA . LEU A 1 72 ? 15.479 28.495 -29.725 1.00 90.81 72 LEU A CA 1
ATOM 589 C C . LEU A 1 72 ? 15.915 29.942 -29.445 1.00 90.81 72 LEU A C 1
ATOM 591 O O . LEU A 1 72 ? 16.980 30.152 -28.869 1.00 90.81 72 LEU A O 1
ATOM 595 N N . GLY A 1 73 ? 15.082 30.931 -29.787 1.00 90.69 73 GLY A N 1
ATOM 596 C CA . GLY A 1 73 ? 15.385 32.349 -29.565 1.00 90.69 73 GLY A CA 1
ATOM 597 C C . GLY A 1 73 ? 15.626 32.681 -28.089 1.00 90.69 73 GLY A C 1
ATOM 598 O O . GLY A 1 73 ? 16.614 33.337 -27.757 1.00 90.69 73 GLY A O 1
ATOM 599 N N . SER A 1 74 ? 14.800 32.137 -27.189 1.00 95.62 74 SER A N 1
ATOM 600 C CA . SER A 1 74 ? 14.951 32.296 -25.736 1.00 95.62 74 SER A CA 1
ATOM 601 C C . SER A 1 74 ? 16.295 31.783 -25.227 1.00 95.62 74 SER A C 1
ATOM 603 O O . SER A 1 74 ? 16.963 32.461 -24.447 1.00 95.62 74 SER A O 1
ATOM 605 N N . SER A 1 75 ? 16.737 30.620 -25.718 1.00 92.81 75 SER A N 1
ATOM 606 C CA . SER A 1 75 ? 18.030 30.040 -25.337 1.00 92.81 75 SER A CA 1
ATOM 607 C C . SER A 1 75 ? 19.216 30.912 -25.776 1.00 92.81 75 SER A C 1
ATOM 609 O O . SER A 1 75 ? 20.167 31.098 -25.013 1.00 92.81 75 SER A O 1
ATOM 611 N N . THR A 1 76 ? 19.139 31.510 -26.970 1.00 93.19 76 THR A N 1
ATOM 612 C CA . THR A 1 76 ? 20.164 32.419 -27.499 1.00 93.19 76 THR A CA 1
ATOM 613 C C . THR A 1 76 ? 20.212 33.732 -26.726 1.00 93.19 76 THR A C 1
ATOM 615 O O . THR A 1 76 ? 21.301 34.212 -26.399 1.00 93.19 76 THR A O 1
ATOM 618 N N . ASN A 1 77 ? 19.048 34.293 -26.398 1.00 93.12 77 ASN A N 1
ATOM 619 C CA . ASN A 1 77 ? 18.944 35.529 -25.628 1.00 93.12 77 ASN A CA 1
ATOM 620 C C . ASN A 1 77 ? 19.473 35.341 -24.202 1.00 93.12 77 ASN A C 1
ATOM 622 O O . ASN A 1 77 ? 20.309 36.128 -23.755 1.00 93.12 77 ASN A O 1
ATOM 626 N N . ALA A 1 78 ? 19.074 34.256 -23.534 1.00 92.94 78 ALA A N 1
ATOM 627 C CA . ALA A 1 78 ? 19.554 33.917 -22.198 1.00 92.94 78 ALA A CA 1
ATOM 628 C C . ALA A 1 78 ? 21.077 33.713 -22.165 1.00 92.94 78 ALA A C 1
ATOM 630 O O . ALA A 1 78 ? 21.748 34.225 -21.272 1.00 92.94 78 ALA A O 1
ATOM 631 N N . LEU A 1 79 ? 21.643 33.010 -23.155 1.00 92.19 79 LEU A N 1
ATOM 632 C CA . LEU A 1 79 ? 23.089 32.786 -23.241 1.00 92.19 79 LEU A CA 1
ATOM 633 C C . LEU A 1 79 ? 23.862 34.099 -23.400 1.00 92.19 79 LEU A C 1
ATOM 635 O O . LEU A 1 79 ? 24.880 34.280 -22.740 1.00 92.19 79 LEU A O 1
ATOM 639 N N . ARG A 1 80 ? 23.391 35.016 -24.255 1.00 90.06 80 ARG A N 1
ATOM 640 C CA . ARG A 1 80 ? 24.066 36.302 -24.492 1.00 90.06 80 ARG A CA 1
ATOM 641 C C . ARG A 1 80 ? 23.997 37.236 -23.285 1.00 90.06 80 ARG A C 1
ATOM 643 O O . ARG A 1 80 ? 24.975 37.925 -23.018 1.00 90.06 80 ARG A O 1
ATOM 650 N N . GLN A 1 81 ? 22.870 37.259 -22.574 1.00 91.25 81 GLN A N 1
ATOM 651 C CA . GLN A 1 81 ? 22.636 38.217 -21.487 1.00 91.25 81 GLN A CA 1
ATOM 652 C C . GLN A 1 81 ? 23.140 37.737 -20.121 1.00 91.25 81 GLN A C 1
ATOM 654 O O . GLN A 1 81 ? 23.548 38.556 -19.304 1.00 91.25 81 GLN A O 1
ATOM 659 N N . LEU A 1 82 ? 23.147 36.424 -19.863 1.00 92.44 82 LEU A N 1
ATOM 660 C CA . LEU A 1 82 ? 23.561 35.868 -18.567 1.00 92.44 82 LEU A CA 1
ATOM 661 C C . LEU A 1 82 ? 24.987 35.302 -18.553 1.00 92.44 82 LEU A C 1
ATOM 663 O O . LEU A 1 82 ? 25.394 34.672 -17.571 1.00 92.44 82 LEU A O 1
ATOM 667 N N . GLN A 1 83 ? 25.770 35.512 -19.612 1.00 90.81 83 GLN A N 1
ATOM 668 C CA . GLN A 1 83 ? 27.154 35.054 -19.631 1.00 90.81 83 GLN A CA 1
ATOM 669 C C . GLN A 1 83 ? 27.978 35.775 -18.560 1.00 90.81 83 GLN A C 1
ATOM 671 O O . GLN A 1 83 ? 28.095 36.995 -18.569 1.00 90.81 83 GLN A O 1
ATOM 676 N N . GLY A 1 84 ? 28.572 35.018 -17.634 1.00 87.69 84 GLY A N 1
ATOM 677 C CA . GLY A 1 84 ? 29.348 35.585 -16.530 1.00 87.69 84 GLY A CA 1
ATOM 678 C C . GLY A 1 84 ? 28.505 36.155 -15.387 1.00 87.69 84 GLY A C 1
ATOM 679 O O . GLY A 1 84 ? 29.083 36.685 -14.439 1.00 87.69 84 GLY A O 1
ATOM 680 N N . PHE A 1 85 ? 27.173 36.025 -15.429 1.00 92.62 85 PHE A N 1
ATOM 681 C CA . PHE A 1 85 ? 26.292 36.556 -14.390 1.00 92.62 85 PHE A CA 1
ATOM 682 C C . PHE A 1 85 ? 26.644 35.962 -13.010 1.00 92.62 85 PHE A C 1
ATOM 684 O O . PHE A 1 85 ? 26.786 34.737 -12.893 1.00 92.62 85 PHE A O 1
ATOM 691 N N . PRO A 1 86 ? 26.809 36.786 -11.960 1.00 92.38 86 PRO A N 1
ATOM 692 C CA . PRO A 1 86 ? 27.139 36.304 -10.626 1.00 92.38 86 PRO A CA 1
ATOM 693 C C . PRO A 1 86 ? 25.933 35.603 -9.992 1.00 92.38 86 PRO A C 1
ATOM 695 O O . PRO A 1 86 ? 24.913 36.218 -9.697 1.00 92.38 86 PRO A O 1
ATOM 698 N N . PHE A 1 87 ? 26.062 34.304 -9.737 1.00 93.62 87 PHE A N 1
ATOM 699 C CA . PHE A 1 87 ? 25.002 33.476 -9.169 1.00 93.62 87 PHE A CA 1
ATOM 700 C C . PHE A 1 87 ? 25.529 32.709 -7.954 1.00 93.62 87 PHE A C 1
ATOM 702 O O . PHE A 1 87 ? 26.462 31.907 -8.057 1.00 93.62 87 PHE A O 1
ATOM 709 N N . TYR A 1 88 ? 24.967 32.996 -6.775 1.00 92.50 88 TYR A N 1
ATOM 710 C CA . TYR A 1 88 ? 25.443 32.485 -5.479 1.00 92.50 88 TYR A CA 1
ATOM 711 C C . TYR A 1 88 ? 26.959 32.658 -5.264 1.00 92.50 88 TYR A C 1
ATOM 713 O O . TYR A 1 88 ? 27.658 31.733 -4.834 1.00 92.50 88 TYR A O 1
ATOM 721 N N . GLY A 1 89 ? 27.469 33.849 -5.593 1.00 87.75 89 GLY A N 1
ATOM 722 C CA . GLY A 1 89 ? 28.866 34.235 -5.378 1.00 87.75 89 GLY A CA 1
ATOM 723 C C . GLY A 1 89 ? 29.867 33.677 -6.395 1.00 87.75 89 GLY A C 1
ATOM 724 O O . GLY A 1 89 ? 31.065 33.878 -6.219 1.00 87.75 89 GLY A O 1
ATOM 725 N N . LYS A 1 90 ? 29.417 32.990 -7.458 1.00 91.94 90 LYS A N 1
ATOM 726 C CA . LYS A 1 90 ? 30.282 32.552 -8.569 1.00 91.94 90 LYS A CA 1
ATOM 727 C C . LYS A 1 90 ? 29.740 33.023 -9.924 1.00 91.94 90 LYS A C 1
ATOM 729 O O . LYS A 1 90 ? 28.533 32.940 -10.140 1.00 91.94 90 LYS A O 1
ATOM 734 N N . PRO A 1 91 ? 30.598 33.474 -10.858 1.00 92.81 91 PRO A N 1
ATOM 735 C CA . PRO A 1 91 ? 30.160 33.834 -12.202 1.00 92.81 91 PRO A CA 1
ATOM 736 C C . PRO A 1 91 ? 29.816 32.574 -12.999 1.00 92.81 91 PRO A C 1
ATOM 738 O O . PRO A 1 91 ? 30.657 31.681 -13.180 1.00 92.81 91 PRO A O 1
ATOM 741 N N . MET A 1 92 ? 28.578 32.496 -13.478 1.00 92.69 92 MET A N 1
ATOM 742 C CA . MET A 1 92 ? 28.109 31.377 -14.290 1.00 92.69 92 MET A CA 1
ATOM 743 C C . MET A 1 92 ? 28.758 31.395 -15.671 1.00 92.69 92 MET A C 1
ATOM 745 O O . MET A 1 92 ? 28.954 32.452 -16.271 1.00 92.69 92 MET A O 1
ATOM 749 N N . ARG A 1 93 ? 29.046 30.216 -16.217 1.00 91.56 93 ARG A N 1
ATOM 750 C CA . ARG A 1 93 ? 29.521 30.063 -17.595 1.00 91.56 93 ARG A CA 1
ATOM 751 C C . ARG A 1 93 ? 28.490 29.271 -18.385 1.00 91.56 93 ARG A C 1
ATOM 753 O O . ARG A 1 93 ? 28.193 28.134 -18.026 1.00 91.56 93 ARG A O 1
ATOM 760 N N . ILE A 1 94 ? 27.951 29.882 -19.435 1.00 92.88 94 ILE A N 1
ATOM 761 C CA . ILE A 1 94 ? 26.856 29.347 -20.245 1.00 92.88 94 ILE A CA 1
ATOM 762 C C . ILE A 1 94 ? 27.377 29.013 -21.644 1.00 92.88 94 ILE A C 1
ATOM 764 O O . ILE A 1 94 ? 28.188 29.738 -22.226 1.00 92.88 94 ILE A O 1
ATOM 768 N N . GLN A 1 95 ? 26.941 27.874 -22.171 1.00 92.50 95 GLN A N 1
ATOM 769 C CA . GLN A 1 95 ? 27.236 27.390 -23.519 1.00 92.50 95 GLN A CA 1
ATOM 770 C C . GLN A 1 95 ? 26.008 26.671 -24.077 1.00 92.50 95 GLN A C 1
ATOM 772 O O . GLN A 1 95 ? 25.155 26.218 -23.316 1.00 92.50 95 GLN A O 1
ATOM 777 N N . TYR A 1 96 ? 25.916 26.498 -25.394 1.00 94.25 96 TYR A N 1
ATOM 778 C CA . TYR A 1 96 ? 24.933 25.565 -25.944 1.00 94.25 96 TYR A CA 1
ATOM 779 C C . TYR A 1 96 ? 25.284 24.126 -25.563 1.00 94.25 96 TYR A C 1
ATOM 781 O O . TYR A 1 96 ? 26.458 23.740 -25.505 1.00 94.25 96 TYR A O 1
ATOM 789 N N . ALA A 1 97 ? 24.263 23.310 -25.311 1.00 91.12 97 ALA A N 1
ATOM 790 C CA . ALA A 1 97 ? 24.467 21.886 -25.117 1.00 91.12 97 ALA A CA 1
ATOM 791 C C . ALA A 1 97 ? 24.978 21.236 -26.414 1.00 91.12 97 ALA A C 1
ATOM 793 O O . ALA A 1 97 ? 24.521 21.534 -27.516 1.00 91.12 97 ALA A O 1
ATOM 794 N N . LYS A 1 98 ? 25.909 20.287 -26.273 1.00 87.62 98 LYS A N 1
ATOM 795 C CA . LYS A 1 98 ? 26.484 19.539 -27.407 1.00 87.62 98 LYS A CA 1
ATOM 796 C C . LYS A 1 98 ? 25.481 18.600 -28.081 1.00 87.62 98 LYS A C 1
ATOM 798 O O . LYS A 1 98 ? 25.720 18.128 -29.187 1.00 87.62 98 LYS A O 1
ATOM 803 N N . THR A 1 99 ? 24.407 18.259 -27.380 1.00 84.62 99 THR A N 1
ATOM 804 C CA . THR A 1 99 ? 23.370 17.333 -27.826 1.00 84.62 99 THR A CA 1
ATOM 805 C C . THR A 1 99 ? 22.016 17.865 -27.405 1.00 84.62 99 THR A C 1
ATOM 807 O O . THR A 1 99 ? 21.899 18.396 -26.302 1.00 84.62 99 THR A O 1
ATOM 810 N N . ASP A 1 100 ? 21.003 17.633 -28.233 1.00 83.00 100 ASP A N 1
ATOM 811 C CA . ASP A 1 100 ? 19.622 17.938 -27.874 1.00 83.00 100 ASP A CA 1
ATOM 812 C C . ASP A 1 100 ? 19.201 17.155 -26.631 1.00 83.00 100 ASP A C 1
ATOM 814 O O . ASP A 1 100 ? 19.531 15.972 -26.481 1.00 83.00 100 ASP A O 1
ATOM 818 N N . SER A 1 101 ? 18.474 17.827 -25.740 1.00 86.81 101 SER A N 1
ATOM 819 C CA . SER A 1 101 ? 17.876 17.181 -24.575 1.00 86.81 101 SER A CA 1
ATOM 820 C C . SER A 1 101 ? 16.824 16.163 -24.998 1.00 86.81 101 SER A C 1
ATOM 822 O O . SER A 1 101 ? 16.152 16.333 -26.019 1.00 86.81 101 SER A O 1
ATOM 824 N N . ASP A 1 102 ? 16.647 15.129 -24.176 1.00 83.12 102 ASP A N 1
ATOM 825 C CA . ASP A 1 102 ? 15.685 14.050 -24.417 1.00 83.12 102 ASP A CA 1
ATOM 826 C C . ASP A 1 102 ? 14.277 14.608 -24.681 1.00 83.12 102 ASP A C 1
ATOM 828 O O . ASP A 1 102 ? 13.607 14.190 -25.620 1.00 83.12 102 ASP A O 1
ATOM 832 N N . ILE A 1 103 ? 13.862 15.624 -23.917 1.00 80.94 103 ILE A N 1
ATOM 833 C CA . ILE A 1 103 ? 12.553 16.271 -24.066 1.00 80.94 103 ILE A CA 1
ATOM 834 C C . ILE A 1 103 ? 12.402 17.035 -25.393 1.00 80.94 103 ILE A C 1
ATOM 836 O O . ILE A 1 103 ? 11.354 16.960 -26.023 1.00 80.94 103 ILE A O 1
ATOM 840 N N . ILE A 1 104 ? 13.463 17.691 -25.876 1.00 84.75 104 ILE A N 1
ATOM 841 C CA . ILE A 1 104 ? 13.466 18.399 -27.169 1.00 84.75 104 ILE A CA 1
ATOM 842 C C . ILE A 1 104 ? 13.462 17.403 -28.326 1.00 84.75 104 ILE A C 1
ATOM 844 O O . ILE A 1 104 ? 12.753 17.591 -29.311 1.00 84.75 104 ILE A O 1
ATOM 848 N N . SER A 1 105 ? 14.212 16.312 -28.186 1.00 82.69 105 SER A N 1
ATOM 849 C CA . SER A 1 105 ? 14.235 15.229 -29.170 1.00 82.69 105 SER A CA 1
ATOM 850 C C . SER A 1 105 ? 12.867 14.539 -29.268 1.00 82.69 105 SER A C 1
ATOM 852 O O . SER A 1 105 ? 12.432 14.201 -30.366 1.00 82.69 105 SER A O 1
ATOM 854 N N . LYS A 1 106 ? 12.149 14.389 -28.143 1.00 82.25 106 LYS A N 1
ATOM 855 C CA . LYS A 1 106 ? 10.762 13.891 -28.119 1.00 82.25 106 LYS A CA 1
ATOM 856 C C . LYS A 1 106 ? 9.791 14.868 -28.783 1.00 82.25 106 LYS A C 1
ATOM 858 O O . LYS A 1 106 ? 9.024 14.446 -29.638 1.00 82.25 106 LYS A O 1
ATOM 863 N N . MET A 1 107 ? 9.872 16.164 -28.468 1.00 74.81 107 MET A N 1
ATOM 864 C CA . MET A 1 107 ? 9.027 17.194 -29.101 1.00 74.81 107 MET A CA 1
ATOM 865 C C . MET A 1 107 ? 9.227 17.285 -30.620 1.00 74.81 107 MET A C 1
ATOM 867 O O . MET A 1 107 ? 8.287 17.595 -31.342 1.00 74.81 107 MET A O 1
ATOM 871 N N . ARG A 1 108 ? 10.440 17.013 -31.113 1.00 74.75 108 ARG A N 1
ATOM 872 C CA . ARG A 1 108 ? 10.770 17.032 -32.548 1.00 74.75 108 ARG A CA 1
ATOM 873 C C . ARG A 1 108 ? 10.494 15.710 -33.270 1.00 74.75 108 ARG A C 1
ATOM 875 O O . ARG A 1 108 ? 10.750 15.629 -34.466 1.00 74.75 108 ARG A O 1
ATOM 882 N N . GLY A 1 109 ? 10.050 14.669 -32.560 1.00 71.56 109 GLY A N 1
ATOM 883 C CA . GLY A 1 109 ? 9.880 13.326 -33.126 1.00 71.56 109 GLY A CA 1
ATOM 884 C C . GLY A 1 109 ? 11.192 12.639 -33.539 1.00 71.56 109 GLY A C 1
ATOM 885 O O . GLY A 1 109 ? 11.165 11.627 -34.228 1.00 71.56 109 GLY A O 1
ATOM 886 N N . THR A 1 110 ? 12.354 13.161 -33.128 1.00 69.38 110 THR A N 1
ATOM 887 C CA . THR A 1 110 ? 13.693 12.645 -33.480 1.00 69.38 110 THR A CA 1
ATOM 888 C C . THR A 1 110 ? 14.344 11.837 -32.352 1.00 69.38 110 THR A C 1
ATOM 890 O O . THR A 1 110 ? 15.537 11.520 -32.410 1.00 69.38 110 THR A O 1
ATOM 893 N N . PHE A 1 111 ? 13.587 11.506 -31.301 1.00 58.69 111 PHE A N 1
ATOM 894 C CA . PHE A 1 111 ? 14.076 10.742 -30.157 1.00 58.69 111 PHE A CA 1
ATOM 895 C C . PHE A 1 111 ? 14.455 9.315 -30.574 1.00 58.69 111 PHE A C 1
ATOM 897 O O . PHE A 1 111 ? 13.602 8.472 -30.823 1.00 58.69 111 PHE A O 1
ATOM 904 N N . ALA A 1 112 ? 15.758 9.042 -30.640 1.00 56.47 112 ALA A N 1
ATOM 905 C CA . ALA A 1 112 ? 16.290 7.691 -30.749 1.00 56.47 112 ALA A CA 1
ATOM 906 C C . ALA A 1 112 ? 16.662 7.186 -29.351 1.00 56.47 112 ALA A C 1
ATOM 908 O O . ALA A 1 112 ? 17.386 7.881 -28.630 1.00 56.47 112 ALA A O 1
ATOM 909 N N . ASP A 1 113 ? 16.216 5.977 -28.996 1.00 54.56 113 ASP A N 1
ATOM 910 C CA . ASP A 1 113 ? 16.574 5.331 -27.732 1.00 54.56 113 ASP A CA 1
ATOM 911 C C . ASP A 1 113 ? 18.087 5.364 -27.489 1.00 54.56 113 ASP A C 1
ATOM 913 O O . ASP A 1 113 ? 18.902 5.152 -28.397 1.00 54.56 113 ASP A O 1
ATOM 917 N N . LYS A 1 114 ? 18.472 5.650 -26.238 1.00 45.97 114 LYS A N 1
ATOM 918 C CA . LYS A 1 114 ? 19.866 5.874 -25.808 1.00 45.97 114 LYS A CA 1
ATOM 919 C C . LYS A 1 114 ? 20.818 4.729 -26.184 1.00 45.97 114 LYS A C 1
ATOM 921 O O . LYS A 1 114 ? 22.022 4.970 -26.299 1.00 45.97 114 LYS A O 1
ATOM 926 N N . GLU A 1 115 ? 20.299 3.530 -26.436 1.00 46.53 115 GLU A N 1
ATOM 927 C CA . GLU A 1 115 ? 21.049 2.359 -26.903 1.00 46.53 115 GLU A CA 1
ATOM 928 C C . GLU A 1 115 ? 21.604 2.538 -28.326 1.00 46.53 115 GLU A C 1
ATOM 930 O O . GLU A 1 115 ? 22.819 2.426 -28.518 1.00 46.53 115 GLU A O 1
ATOM 935 N N . LYS A 1 116 ? 20.788 3.009 -29.284 1.00 46.03 116 LYS A N 1
ATOM 936 C CA . LYS A 1 116 ? 21.211 3.261 -30.681 1.00 46.03 116 LYS A CA 1
ATOM 937 C C . LYS A 1 116 ? 22.328 4.308 -30.790 1.00 46.03 116 LYS A C 1
ATOM 939 O O . LYS A 1 116 ? 23.165 4.269 -31.695 1.00 46.03 116 LYS A O 1
ATOM 944 N N . LYS A 1 117 ? 22.370 5.283 -29.870 1.00 45.88 117 LYS A N 1
ATOM 945 C CA . LYS A 1 117 ? 23.395 6.352 -29.846 1.00 45.88 117 LYS A CA 1
ATOM 946 C C . LYS A 1 117 ? 24.719 5.870 -29.232 1.00 45.88 117 LYS A C 1
ATOM 948 O O . LYS A 1 117 ? 25.780 6.377 -29.603 1.00 45.88 117 LYS A O 1
ATOM 953 N N . LYS A 1 118 ? 24.663 4.886 -28.323 1.00 44.03 118 LYS A N 1
ATOM 954 C CA . LYS A 1 118 ? 25.829 4.187 -27.753 1.00 44.03 118 LYS A CA 1
ATOM 955 C C . LYS A 1 118 ? 26.458 3.246 -28.787 1.00 44.03 118 LYS A C 1
ATOM 957 O O . LYS A 1 118 ? 27.681 3.255 -28.921 1.00 44.03 118 LYS A O 1
ATOM 962 N N . GLU A 1 119 ? 25.642 2.545 -29.574 1.00 46.31 119 GLU A N 1
ATOM 963 C CA . GLU A 1 119 ? 26.090 1.725 -30.712 1.00 46.31 119 GLU A CA 1
ATOM 964 C C . GLU A 1 119 ? 26.741 2.562 -31.815 1.00 46.31 119 GLU A C 1
ATOM 966 O O . GLU A 1 119 ? 27.862 2.263 -32.213 1.00 46.31 119 GLU A O 1
ATOM 971 N N . LYS A 1 120 ? 26.135 3.686 -32.229 1.00 49.44 120 LYS A N 1
ATOM 972 C CA . LYS A 1 120 ? 26.752 4.598 -33.217 1.00 49.44 120 LYS A CA 1
ATOM 973 C C . LYS A 1 120 ? 28.093 5.187 -32.761 1.00 49.44 120 LYS A C 1
ATOM 975 O O . LYS A 1 120 ? 28.951 5.468 -33.595 1.00 49.44 120 LYS A O 1
ATOM 980 N N . LYS A 1 121 ? 28.290 5.397 -31.453 1.00 45.09 121 LYS A N 1
ATOM 981 C CA . LYS A 1 121 ? 29.581 5.839 -30.895 1.00 45.09 121 LYS A CA 1
ATOM 982 C C . LYS A 1 121 ? 30.611 4.709 -30.856 1.00 45.09 121 LYS A C 1
ATOM 984 O O . LYS A 1 121 ? 31.764 4.973 -31.170 1.00 45.09 121 LYS A O 1
ATOM 989 N N . LYS A 1 122 ? 30.198 3.479 -30.522 1.00 47.81 122 LYS A N 1
ATOM 990 C CA . LYS A 1 122 ? 31.062 2.289 -30.595 1.00 47.81 122 LYS A CA 1
ATOM 991 C C . LYS A 1 122 ? 31.482 1.987 -32.040 1.00 47.81 122 LYS A C 1
ATOM 993 O O . LYS A 1 122 ? 32.666 1.784 -32.274 1.00 47.81 122 LYS A O 1
ATOM 998 N N . ALA A 1 123 ? 30.564 2.077 -33.003 1.00 49.66 123 ALA A N 1
ATOM 999 C CA . ALA A 1 123 ? 30.844 1.866 -34.426 1.00 49.66 123 ALA A CA 1
ATOM 1000 C C . ALA A 1 123 ? 31.890 2.854 -34.980 1.00 49.66 123 ALA A C 1
ATOM 1002 O O . ALA A 1 123 ? 32.835 2.435 -35.639 1.00 49.66 123 ALA A O 1
ATOM 1003 N N . LYS A 1 124 ? 31.807 4.146 -34.623 1.00 49.84 124 LYS A N 1
ATOM 1004 C CA . LYS A 1 124 ? 32.791 5.162 -35.054 1.00 49.84 124 LYS A CA 1
ATOM 1005 C C . LYS A 1 124 ? 34.190 4.987 -34.449 1.00 49.84 124 LYS A C 1
ATOM 1007 O O . LYS A 1 124 ? 35.171 5.373 -35.074 1.00 49.84 124 LYS A O 1
ATOM 1012 N N . THR A 1 125 ? 34.299 4.426 -33.242 1.00 42.03 125 THR A N 1
ATOM 1013 C CA . THR A 1 125 ? 35.600 4.100 -32.627 1.00 42.03 125 THR A CA 1
ATOM 1014 C C . THR A 1 125 ? 36.226 2.856 -33.268 1.00 42.03 125 THR A C 1
ATOM 1016 O O . THR A 1 125 ? 37.443 2.789 -33.418 1.00 42.03 125 THR A O 1
ATOM 1019 N N . ILE A 1 126 ? 35.404 1.904 -33.715 1.00 51.81 126 ILE A N 1
ATOM 1020 C CA . ILE A 1 126 ? 35.860 0.706 -34.433 1.00 51.81 126 ILE A CA 1
ATOM 1021 C C . ILE A 1 126 ? 36.360 1.074 -35.845 1.00 51.81 126 ILE A C 1
ATOM 1023 O O . ILE A 1 126 ? 37.413 0.596 -36.261 1.00 51.81 126 ILE A O 1
ATOM 1027 N N . GLU A 1 127 ? 35.698 2.012 -36.530 1.00 44.66 127 GLU A N 1
ATOM 1028 C CA . GLU A 1 127 ? 36.080 2.482 -37.875 1.00 44.66 127 GLU A CA 1
ATOM 1029 C C . GLU A 1 127 ? 37.464 3.164 -37.918 1.00 44.66 127 GLU A C 1
ATOM 1031 O O . GLU A 1 127 ? 38.241 2.927 -38.839 1.00 44.66 127 GLU A O 1
ATOM 1036 N N . GLN A 1 128 ? 37.830 3.934 -36.884 1.00 41.25 128 GLN A N 1
ATOM 1037 C CA . GLN A 1 128 ? 39.164 4.555 -36.777 1.00 41.25 128 GLN A CA 1
ATOM 1038 C C . GLN A 1 128 ? 40.286 3.560 -36.447 1.00 41.25 128 GLN A C 1
ATOM 1040 O O . GLN A 1 128 ? 41.455 3.847 -36.702 1.00 41.25 128 GLN A O 1
ATOM 1045 N N . THR A 1 129 ? 39.943 2.392 -35.900 1.00 39.75 129 THR A N 1
ATOM 1046 C CA . THR A 1 129 ? 40.920 1.346 -35.560 1.00 39.75 129 THR A CA 1
ATOM 1047 C C . THR A 1 129 ? 41.155 0.399 -36.749 1.00 39.75 129 THR A C 1
ATOM 1049 O O . THR A 1 129 ? 42.242 -0.155 -36.895 1.00 39.75 129 THR A O 1
ATOM 1052 N N . ALA A 1 130 ? 40.176 0.272 -37.655 1.00 39.53 130 ALA A N 1
ATOM 1053 C CA . ALA A 1 130 ? 40.243 -0.585 -38.842 1.00 39.53 130 ALA A CA 1
ATOM 1054 C C . ALA A 1 130 ? 41.110 -0.011 -39.984 1.00 39.53 130 ALA A C 1
ATOM 1056 O O . ALA A 1 130 ? 41.725 -0.771 -40.734 1.00 39.53 130 ALA A O 1
ATOM 1057 N N . THR A 1 131 ? 41.240 1.315 -40.100 1.00 37.97 131 THR A N 1
ATOM 1058 C CA . THR A 1 131 ? 42.065 1.950 -41.151 1.00 37.97 131 THR A CA 1
ATOM 1059 C C . THR A 1 131 ? 43.575 1.771 -40.969 1.00 37.97 131 THR A C 1
ATOM 1061 O O . THR A 1 131 ? 44.327 1.962 -41.921 1.00 37.97 131 THR A O 1
ATOM 1064 N N . THR A 1 132 ? 44.037 1.361 -39.786 1.00 34.41 132 THR A N 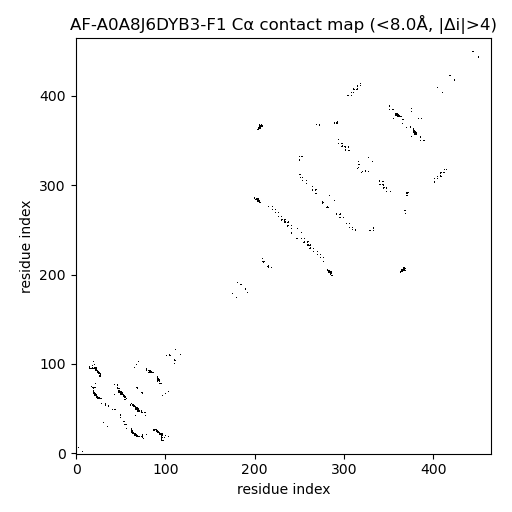1
ATOM 1065 C CA . THR A 1 132 ? 45.471 1.158 -39.502 1.00 34.41 132 THR A CA 1
ATOM 1066 C C . THR A 1 132 ? 45.908 -0.303 -39.694 1.00 34.41 132 THR A C 1
ATOM 1068 O O . THR A 1 132 ? 47.103 -0.580 -39.739 1.00 34.41 132 THR A O 1
ATOM 1071 N N . ALA A 1 133 ? 44.961 -1.239 -39.850 1.00 34.47 133 ALA A N 1
ATOM 1072 C CA . ALA A 1 133 ? 45.239 -2.679 -39.905 1.00 34.47 133 ALA A CA 1
ATOM 1073 C C . ALA A 1 133 ? 45.300 -3.273 -41.330 1.00 34.47 133 ALA A C 1
ATOM 1075 O O . ALA A 1 133 ? 45.923 -4.310 -41.519 1.00 34.47 133 ALA A O 1
ATOM 1076 N N . ASN A 1 134 ? 44.745 -2.611 -42.354 1.00 33.62 134 ASN A N 1
ATOM 1077 C CA . ASN A 1 134 ? 44.655 -3.160 -43.721 1.00 33.62 134 ASN A CA 1
ATOM 1078 C C . ASN A 1 134 ? 45.814 -2.777 -44.661 1.00 33.62 134 ASN A C 1
ATOM 1080 O O . ASN A 1 134 ? 45.638 -2.603 -45.866 1.00 33.62 134 ASN A O 1
ATOM 1084 N N . LYS A 1 135 ? 47.034 -2.672 -44.128 1.00 34.75 135 LYS A N 1
ATOM 1085 C CA . LYS A 1 135 ? 48.246 -2.524 -44.949 1.00 34.75 135 LYS A CA 1
ATOM 1086 C C . LYS A 1 135 ? 49.271 -3.602 -44.611 1.00 34.75 135 LYS A C 1
ATOM 1088 O O . LYS A 1 135 ? 50.384 -3.275 -44.215 1.00 34.75 135 LYS A O 1
ATOM 1093 N N . LYS A 1 136 ? 48.889 -4.879 -44.739 1.00 32.38 136 LYS A N 1
ATOM 1094 C CA . LYS A 1 136 ? 49.793 -6.034 -44.926 1.00 32.38 136 LYS A CA 1
ATOM 1095 C C . LYS A 1 136 ? 48.980 -7.315 -45.175 1.00 32.38 136 LYS A C 1
ATOM 1097 O O . LYS A 1 136 ? 48.034 -7.566 -44.445 1.00 32.38 136 LYS A O 1
ATOM 1102 N N . LEU A 1 137 ? 49.438 -8.102 -46.158 1.00 27.72 137 LEU A N 1
ATOM 1103 C CA . LEU A 1 137 ? 48.857 -9.321 -46.760 1.00 27.72 137 LEU A CA 1
ATOM 1104 C C . LEU A 1 137 ? 47.621 -9.066 -47.648 1.00 27.72 137 LEU A C 1
ATOM 1106 O O . LEU A 1 137 ? 46.660 -8.463 -47.209 1.00 27.72 137 LEU A O 1
ATOM 1110 N N . GLY A 1 138 ? 47.548 -9.499 -48.905 1.00 29.53 138 GLY A N 1
ATOM 1111 C CA . GLY A 1 138 ? 48.435 -10.356 -49.680 1.00 29.53 138 GLY A CA 1
ATOM 1112 C C . GLY A 1 138 ? 48.020 -10.324 -51.152 1.00 29.53 138 GLY A C 1
ATOM 1113 O O . GLY A 1 138 ? 46.855 -10.162 -51.500 1.00 29.53 138 GLY A O 1
ATOM 1114 N N . GLN A 1 139 ? 49.040 -10.407 -51.988 1.00 26.94 139 GLN A N 1
ATOM 1115 C CA . GLN A 1 139 ? 49.073 -10.346 -53.438 1.00 26.94 139 GLN A CA 1
ATOM 1116 C C . GLN A 1 139 ? 48.895 -11.771 -53.989 1.00 26.94 139 GLN A C 1
ATOM 1118 O O . GLN A 1 139 ? 49.579 -12.667 -53.502 1.00 26.94 139 GLN A O 1
ATOM 1123 N N . GLY A 1 140 ? 48.047 -11.990 -55.006 1.00 26.83 140 GLY A N 1
ATOM 1124 C CA . GLY A 1 140 ? 48.194 -13.170 -55.873 1.00 26.83 140 GLY A CA 1
ATOM 1125 C C . GLY A 1 140 ? 46.944 -13.824 -56.487 1.00 26.83 140 GLY A C 1
ATOM 1126 O O . GLY A 1 140 ? 46.303 -14.640 -55.846 1.00 26.83 140 GLY A O 1
ATOM 1127 N N . ILE A 1 141 ? 46.778 -13.563 -57.792 1.00 29.42 141 ILE A N 1
ATOM 1128 C CA . ILE A 1 141 ? 46.440 -14.493 -58.899 1.00 29.42 141 ILE A CA 1
ATOM 1129 C C . ILE A 1 141 ? 44.959 -14.845 -59.227 1.00 29.42 141 ILE A C 1
ATOM 1131 O O . ILE A 1 141 ? 44.250 -15.536 -58.508 1.00 29.42 141 ILE A O 1
ATOM 1135 N N . LEU A 1 142 ? 44.604 -14.379 -60.438 1.00 25.73 142 LEU A N 1
ATOM 1136 C CA . LEU A 1 142 ? 43.601 -14.738 -61.463 1.00 25.73 142 LEU A CA 1
ATOM 1137 C C . LEU A 1 142 ? 43.180 -16.230 -61.591 1.00 25.73 142 LEU A C 1
ATOM 1139 O O . LEU A 1 142 ? 44.054 -17.085 -61.677 1.00 25.73 142 LEU A O 1
ATOM 1143 N N . ASN A 1 143 ? 41.892 -16.539 -61.847 1.00 27.98 143 ASN A N 1
ATOM 1144 C CA . ASN A 1 143 ? 41.303 -16.650 -63.208 1.00 27.98 143 ASN A CA 1
ATOM 1145 C C . ASN A 1 143 ? 39.861 -17.233 -63.270 1.00 27.98 143 ASN A C 1
ATOM 1147 O O . ASN A 1 143 ? 39.582 -18.281 -62.706 1.00 27.98 143 ASN A O 1
ATOM 1151 N N . SER A 1 144 ? 39.021 -16.540 -64.057 1.00 26.80 144 SER A N 1
ATOM 1152 C CA . SER A 1 144 ? 37.970 -16.958 -65.021 1.00 26.80 144 SER A CA 1
ATOM 1153 C C . SER A 1 144 ? 37.002 -18.137 -64.766 1.00 26.80 144 SER A C 1
ATOM 1155 O O . SER A 1 144 ? 37.423 -19.286 -64.750 1.00 26.80 144 SER A O 1
ATOM 1157 N N . ALA A 1 145 ? 35.685 -17.854 -64.780 1.00 24.69 145 ALA A N 1
ATOM 1158 C CA . ALA A 1 145 ? 34.693 -18.409 -65.730 1.00 24.69 145 ALA A CA 1
ATOM 1159 C C . ALA A 1 145 ? 33.266 -17.867 -65.447 1.00 24.69 145 ALA A C 1
ATOM 1161 O O . ALA A 1 145 ? 32.872 -17.679 -64.301 1.00 24.69 145 ALA A O 1
ATOM 1162 N N . ASN A 1 146 ? 32.495 -17.634 -66.510 1.00 25.98 146 ASN A N 1
ATOM 1163 C CA . ASN A 1 146 ? 31.091 -17.182 -66.574 1.00 25.98 146 ASN A CA 1
ATOM 1164 C C . ASN A 1 146 ? 30.384 -18.098 -67.614 1.00 25.98 146 ASN A C 1
ATOM 1166 O O . ASN A 1 146 ? 31.113 -18.695 -68.410 1.00 25.98 146 ASN A O 1
ATOM 1170 N N . PRO A 1 147 ? 29.052 -18.080 -67.840 1.00 49.09 147 PRO A N 1
ATOM 1171 C CA . PRO A 1 147 ? 27.872 -18.022 -66.960 1.00 49.09 147 PRO A CA 1
ATOM 1172 C C . PRO A 1 147 ? 26.851 -19.168 -67.269 1.00 49.09 147 PRO A C 1
ATOM 1174 O O . PRO A 1 147 ? 27.091 -20.000 -68.134 1.00 49.09 147 PRO A O 1
ATOM 1177 N N . GLN A 1 148 ? 25.664 -19.101 -66.641 1.00 25.31 148 GLN A N 1
ATOM 1178 C CA . GLN A 1 148 ? 24.357 -19.711 -67.004 1.00 25.31 148 GLN A CA 1
ATOM 1179 C C . GLN A 1 148 ? 23.896 -20.967 -66.236 1.00 25.31 148 GLN A C 1
ATOM 1181 O O . GLN A 1 148 ? 24.436 -22.059 -66.366 1.00 25.31 148 GLN A O 1
ATOM 1186 N N . GLY A 1 149 ? 22.787 -20.794 -65.505 1.00 26.72 149 GLY A N 1
ATOM 1187 C CA . GLY A 1 149 ? 21.972 -21.843 -64.892 1.00 26.72 149 GLY A CA 1
ATOM 1188 C C . GLY A 1 149 ? 20.628 -21.271 -64.418 1.00 26.72 149 GLY A C 1
ATOM 1189 O O . GLY A 1 149 ? 20.596 -20.394 -63.564 1.00 26.72 149 GLY A O 1
ATOM 1190 N N . ASN A 1 150 ? 19.550 -21.736 -65.048 1.00 25.66 150 ASN A N 1
ATOM 1191 C CA . ASN A 1 150 ? 18.158 -21.269 -65.016 1.00 25.66 150 ASN A CA 1
ATOM 1192 C C . ASN A 1 150 ? 17.494 -21.123 -63.631 1.00 25.66 150 ASN A C 1
ATOM 1194 O O . ASN A 1 150 ? 17.586 -22.016 -62.793 1.00 25.66 150 ASN A O 1
ATOM 1198 N N . VAL A 1 151 ? 16.673 -20.074 -63.480 1.00 29.69 151 VAL A N 1
ATOM 1199 C CA . VAL A 1 151 ? 15.650 -19.939 -62.427 1.00 29.69 151 VAL A CA 1
ATOM 1200 C C . VAL A 1 151 ? 14.269 -20.146 -63.058 1.00 29.69 151 VAL A C 1
ATOM 1202 O O . VAL A 1 151 ? 13.929 -19.480 -64.034 1.00 29.69 151 VAL A O 1
ATOM 1205 N N . THR A 1 152 ? 13.474 -21.065 -62.505 1.00 28.81 152 THR A N 1
ATOM 1206 C CA . THR A 1 152 ? 12.027 -21.196 -62.770 1.00 28.81 152 THR A CA 1
ATOM 1207 C C . THR A 1 152 ? 11.210 -20.611 -61.603 1.00 28.81 152 THR A C 1
ATOM 1209 O O . THR A 1 152 ? 11.742 -20.506 -60.497 1.00 28.81 152 THR A O 1
ATOM 1212 N N . PRO A 1 153 ? 9.952 -20.172 -61.828 1.00 37.81 153 PRO A N 1
ATOM 1213 C CA . PRO A 1 153 ? 9.279 -19.188 -60.975 1.00 37.81 153 PRO A CA 1
ATOM 1214 C C . PRO A 1 153 ? 8.185 -19.788 -60.071 1.00 37.81 153 PRO A C 1
ATOM 1216 O O . PRO A 1 153 ? 7.402 -20.609 -60.539 1.00 37.81 153 PRO A O 1
ATOM 1219 N N . ASN A 1 154 ? 8.074 -19.328 -58.813 1.00 26.61 154 ASN A N 1
ATOM 1220 C CA . ASN A 1 154 ? 6.801 -19.210 -58.065 1.00 26.61 154 ASN A CA 1
ATOM 1221 C C . ASN A 1 154 ? 6.999 -18.626 -56.646 1.00 26.61 154 ASN A C 1
ATOM 1223 O O . ASN A 1 154 ? 8.111 -18.730 -56.129 1.00 26.61 154 ASN A O 1
ATOM 1227 N N . PRO A 1 155 ? 5.948 -18.159 -55.931 1.00 40.59 155 PRO A N 1
ATOM 1228 C CA . PRO A 1 155 ? 4.609 -17.731 -56.352 1.00 40.59 155 PRO A CA 1
ATOM 1229 C C . PRO A 1 155 ? 4.329 -16.244 -56.029 1.00 40.59 155 PRO A C 1
ATOM 1231 O O . PRO A 1 155 ? 5.029 -15.597 -55.253 1.00 40.59 155 PRO A O 1
ATOM 1234 N N . GLN A 1 156 ? 3.280 -15.708 -56.654 1.00 37.38 156 GLN A N 1
ATOM 1235 C CA . GLN A 1 156 ? 2.812 -14.322 -56.551 1.00 37.38 156 GLN A CA 1
ATOM 1236 C C . GLN A 1 156 ? 2.608 -13.856 -55.097 1.00 37.38 156 GLN A C 1
ATOM 1238 O O . GLN A 1 156 ? 1.851 -14.458 -54.336 1.00 37.38 156 GLN A O 1
ATOM 1243 N N . VAL A 1 157 ? 3.264 -12.749 -54.741 1.00 42.69 157 VAL A N 1
ATOM 1244 C CA . VAL A 1 157 ? 3.050 -12.010 -53.490 1.00 42.69 157 VAL A CA 1
ATOM 1245 C C . VAL A 1 157 ? 1.736 -11.224 -53.622 1.00 42.69 157 VAL A C 1
ATOM 1247 O O . VAL A 1 157 ? 1.605 -10.465 -54.580 1.00 42.69 157 VAL A O 1
ATOM 1250 N N . PRO A 1 158 ? 0.754 -11.382 -52.716 1.00 45.31 158 PRO A N 1
ATOM 1251 C CA . PRO A 1 158 ? -0.469 -10.581 -52.743 1.00 45.31 158 PRO A CA 1
ATOM 1252 C C . PRO A 1 158 ? -0.174 -9.094 -52.478 1.00 45.31 158 PRO A C 1
ATOM 1254 O O . PRO A 1 158 ? 0.568 -8.776 -51.547 1.00 45.31 158 PRO A O 1
ATOM 1257 N N . ASP A 1 159 ? -0.791 -8.201 -53.259 1.00 39.38 159 ASP A N 1
ATOM 1258 C CA . ASP A 1 159 ? -0.661 -6.734 -53.191 1.00 39.38 159 ASP A CA 1
ATOM 1259 C C . ASP A 1 159 ? -1.298 -6.130 -51.921 1.00 39.38 159 ASP A C 1
ATOM 1261 O O . ASP A 1 159 ? -2.317 -5.436 -51.961 1.00 39.38 159 ASP A O 1
ATOM 1265 N N . TYR A 1 160 ? -0.691 -6.375 -50.760 1.00 41.44 160 TYR A N 1
ATOM 1266 C CA . TYR A 1 160 ? -0.960 -5.604 -49.545 1.00 41.44 160 TYR A CA 1
ATOM 1267 C C . TYR A 1 160 ? 0.089 -4.495 -49.385 1.00 41.44 160 TYR A C 1
ATOM 1269 O O . TYR A 1 160 ? 1.260 -4.706 -49.712 1.00 41.44 160 TYR A O 1
ATOM 1277 N N . PRO A 1 161 ? -0.280 -3.312 -48.854 1.00 40.66 161 PRO A N 1
ATOM 1278 C CA . PRO A 1 161 ? 0.691 -2.261 -48.581 1.00 40.66 161 PRO A CA 1
ATOM 1279 C C . PRO A 1 161 ? 1.788 -2.786 -47.636 1.00 40.66 161 PRO A C 1
ATOM 1281 O O . PRO A 1 161 ? 1.478 -3.496 -46.671 1.00 40.66 161 PRO A O 1
ATOM 1284 N N . PRO A 1 162 ? 3.068 -2.468 -47.899 1.00 46.81 162 PRO A N 1
ATOM 1285 C CA . PRO A 1 162 ? 4.187 -3.060 -47.181 1.00 46.81 162 PRO A CA 1
ATOM 1286 C C . PRO A 1 162 ? 4.135 -2.701 -45.693 1.00 46.81 162 PRO A C 1
ATOM 1288 O O . PRO A 1 162 ? 4.180 -1.531 -45.315 1.00 46.81 162 PRO A O 1
ATOM 1291 N N . ASN A 1 163 ? 4.060 -3.729 -44.847 1.00 52.84 163 ASN A N 1
ATOM 1292 C CA . ASN A 1 163 ? 4.151 -3.613 -43.396 1.00 52.84 163 ASN A CA 1
ATOM 1293 C C . ASN A 1 163 ? 5.575 -3.934 -42.927 1.00 52.84 163 ASN A C 1
ATOM 1295 O O . ASN A 1 163 ? 6.231 -4.826 -43.457 1.00 52.84 163 ASN A O 1
ATOM 1299 N N . TYR A 1 164 ? 6.036 -3.261 -41.870 1.00 53.91 164 TYR A N 1
ATOM 1300 C CA . TYR A 1 164 ? 7.348 -3.513 -41.249 1.00 53.91 164 TYR A CA 1
ATOM 1301 C C . TYR A 1 164 ? 7.429 -4.845 -40.472 1.00 53.91 164 TYR A C 1
ATOM 1303 O O . TYR A 1 164 ? 8.406 -5.085 -39.765 1.00 53.91 164 TYR A O 1
ATOM 1311 N N . ILE A 1 165 ? 6.396 -5.688 -40.564 1.00 54.78 165 ILE A N 1
ATOM 1312 C CA . ILE A 1 165 ? 6.271 -6.972 -39.873 1.00 54.78 165 ILE A CA 1
ATOM 1313 C C . ILE A 1 165 ? 6.163 -8.061 -40.940 1.00 54.78 165 ILE A C 1
ATOM 1315 O O . ILE A 1 165 ? 5.243 -8.044 -41.755 1.00 54.78 165 ILE A O 1
ATOM 1319 N N . LEU A 1 166 ? 7.106 -9.002 -40.917 1.00 58.84 166 LEU A N 1
ATOM 1320 C CA . LEU A 1 166 ? 7.124 -10.169 -41.794 1.00 58.84 166 LEU A CA 1
ATOM 1321 C C . LEU A 1 166 ? 6.563 -11.371 -41.034 1.00 58.84 166 LEU A C 1
ATOM 1323 O O . LEU A 1 166 ? 7.074 -11.730 -39.975 1.00 58.84 166 LEU A O 1
ATOM 1327 N N . PHE A 1 167 ? 5.521 -11.994 -41.581 1.00 52.22 167 PHE A N 1
ATOM 1328 C CA . PHE A 1 167 ? 4.971 -13.239 -41.051 1.00 52.22 167 PHE A CA 1
ATOM 1329 C C . PHE A 1 167 ? 5.663 -14.421 -41.722 1.00 52.22 167 PHE A C 1
ATOM 1331 O O . PHE A 1 167 ? 5.565 -14.603 -42.935 1.00 52.22 167 PHE A O 1
ATOM 1338 N N . LEU A 1 168 ? 6.376 -15.212 -40.927 1.00 64.19 168 LEU A N 1
ATOM 1339 C CA . LEU A 1 168 ? 7.040 -16.428 -41.380 1.00 64.19 168 LEU A CA 1
ATOM 1340 C C . LEU A 1 168 ? 6.135 -17.621 -41.058 1.00 64.19 168 LEU A C 1
ATOM 1342 O O . LEU A 1 168 ? 5.818 -17.864 -39.896 1.00 64.19 168 LEU A O 1
ATOM 1346 N N . ASN A 1 169 ? 5.722 -18.355 -42.090 1.00 53.97 169 ASN A N 1
ATOM 1347 C CA . ASN A 1 169 ? 4.916 -19.570 -41.963 1.00 53.97 169 ASN A CA 1
ATOM 1348 C C . ASN A 1 169 ? 5.766 -20.802 -42.313 1.00 53.97 169 ASN A C 1
ATOM 1350 O O . ASN A 1 169 ? 6.742 -20.686 -43.050 1.00 53.97 169 ASN A O 1
ATOM 1354 N N . ASN A 1 170 ? 5.367 -21.982 -41.823 1.00 54.53 170 ASN A N 1
ATOM 1355 C CA . ASN A 1 170 ? 6.023 -23.275 -42.083 1.00 54.53 170 ASN A CA 1
ATOM 1356 C C . ASN A 1 170 ? 7.494 -23.357 -41.638 1.00 54.53 170 ASN A C 1
ATOM 1358 O O . ASN A 1 170 ? 8.327 -23.961 -42.311 1.00 54.53 170 ASN A O 1
ATOM 1362 N N . LEU A 1 171 ? 7.813 -22.762 -40.490 1.00 69.31 171 LEU A N 1
ATOM 1363 C CA . LEU A 1 171 ? 9.098 -22.976 -39.832 1.00 69.31 171 LEU A CA 1
ATOM 1364 C C . LEU A 1 171 ? 9.120 -24.369 -39.171 1.00 69.31 171 LEU A C 1
ATOM 1366 O O . LEU A 1 171 ? 8.130 -24.732 -38.531 1.00 69.31 171 LEU A O 1
ATOM 1370 N N . PRO A 1 172 ? 10.215 -25.141 -39.297 1.00 70.06 172 PRO A N 1
ATOM 1371 C CA . PRO A 1 172 ? 10.406 -26.384 -38.547 1.00 70.06 172 PRO A CA 1
ATOM 1372 C C . PRO A 1 172 ? 10.264 -26.157 -37.034 1.00 70.06 172 PRO A C 1
ATOM 1374 O O . PRO A 1 172 ? 10.733 -25.131 -36.538 1.00 70.06 172 PRO A O 1
ATOM 1377 N N . GLU A 1 173 ? 9.687 -27.112 -36.292 1.00 57.03 173 GLU A N 1
ATOM 1378 C CA . GLU A 1 173 ? 9.478 -27.000 -34.830 1.00 57.03 173 GLU A CA 1
ATOM 1379 C C . GLU A 1 173 ? 10.784 -26.809 -34.032 1.00 57.03 173 GLU A C 1
ATOM 1381 O O . GLU A 1 173 ? 10.761 -26.266 -32.933 1.00 57.03 173 GLU A O 1
ATOM 1386 N N . GLU A 1 174 ? 11.933 -27.172 -34.606 1.00 63.03 174 GLU A N 1
ATOM 1387 C CA . GLU A 1 174 ? 13.266 -27.007 -34.006 1.00 63.03 174 GLU A CA 1
ATOM 1388 C C . GLU A 1 174 ? 13.897 -25.622 -34.254 1.00 63.03 174 GLU A C 1
ATOM 1390 O O . GLU A 1 174 ? 15.041 -25.372 -33.866 1.00 63.03 174 GLU A O 1
ATOM 1395 N N . THR A 1 175 ? 13.191 -24.704 -34.920 1.00 65.38 175 THR A N 1
ATOM 1396 C CA . THR A 1 175 ? 13.767 -23.404 -35.287 1.00 65.38 175 THR A CA 1
ATOM 1397 C C . THR A 1 175 ? 13.891 -22.484 -34.076 1.00 65.38 175 THR A C 1
ATOM 1399 O O . THR A 1 175 ? 12.895 -22.112 -33.462 1.00 65.38 175 THR A O 1
ATOM 1402 N N . ASN A 1 176 ? 15.122 -22.065 -33.773 1.00 62.22 176 ASN A N 1
ATOM 1403 C CA . ASN A 1 176 ? 15.437 -21.224 -32.619 1.00 62.22 176 ASN A CA 1
ATOM 1404 C C . ASN A 1 176 ? 15.741 -19.763 -33.015 1.00 62.22 176 ASN A C 1
ATOM 1406 O O . ASN A 1 176 ? 16.154 -19.494 -34.148 1.00 62.22 176 ASN A O 1
ATOM 1410 N N . GLU A 1 177 ? 15.615 -18.826 -32.069 1.00 61.84 177 GLU A N 1
ATOM 1411 C CA . GLU A 1 177 ? 15.808 -17.375 -32.289 1.00 61.84 177 GLU A CA 1
ATOM 1412 C C . GLU A 1 177 ? 17.186 -17.056 -32.896 1.00 61.84 177 GLU A C 1
ATOM 1414 O O . GLU A 1 177 ? 17.317 -16.243 -33.807 1.00 61.84 177 GLU A O 1
ATOM 1419 N N . MET A 1 178 ? 18.240 -17.773 -32.486 1.00 56.91 178 MET A N 1
ATOM 1420 C CA . MET A 1 178 ? 19.578 -17.602 -33.069 1.00 56.91 178 MET A CA 1
ATOM 1421 C C . MET A 1 178 ? 19.644 -17.967 -34.557 1.00 56.91 178 MET A C 1
ATOM 1423 O O . MET A 1 178 ? 20.380 -17.319 -35.298 1.00 56.91 178 MET A O 1
ATOM 1427 N N . MET A 1 179 ? 18.889 -18.971 -35.013 1.00 63.25 179 MET A N 1
ATOM 1428 C CA . MET A 1 179 ? 18.882 -19.375 -36.425 1.00 63.25 179 MET A CA 1
ATOM 1429 C C . MET A 1 179 ? 18.188 -18.320 -37.287 1.00 63.25 179 MET A C 1
ATOM 1431 O O . MET A 1 179 ? 18.685 -17.971 -38.358 1.00 63.25 179 MET A O 1
ATOM 1435 N N . LEU A 1 180 ? 17.082 -17.762 -36.789 1.00 68.75 180 LEU A N 1
ATOM 1436 C CA . LEU A 1 180 ? 16.365 -16.666 -37.441 1.00 68.75 180 LEU A CA 1
ATOM 1437 C C . LEU A 1 180 ? 17.198 -15.383 -37.439 1.00 68.75 180 LEU A C 1
ATOM 1439 O O . LEU A 1 180 ? 17.337 -14.737 -38.477 1.00 68.75 180 LEU A O 1
ATOM 1443 N N . SER A 1 181 ? 17.842 -15.068 -36.317 1.00 62.91 181 SER A N 1
ATOM 1444 C CA . SER A 1 181 ? 18.782 -13.955 -36.216 1.00 62.91 181 SER A CA 1
ATOM 1445 C C . SER A 1 181 ? 19.942 -14.105 -37.203 1.00 62.91 181 SER A C 1
ATOM 1447 O O . SER A 1 181 ? 20.261 -13.152 -37.907 1.00 62.91 181 SER A O 1
ATOM 1449 N N . MET A 1 182 ? 20.537 -15.294 -37.347 1.00 67.75 182 MET A N 1
ATOM 1450 C CA . MET A 1 182 ? 21.585 -15.538 -38.350 1.00 67.75 182 MET A CA 1
ATOM 1451 C C . MET A 1 182 ? 21.076 -15.349 -39.785 1.00 67.75 182 MET A C 1
ATOM 1453 O O . MET A 1 182 ? 21.783 -14.757 -40.601 1.00 67.75 182 MET A O 1
ATOM 1457 N N . LEU A 1 183 ? 19.851 -15.790 -40.084 1.00 73.25 183 LEU A N 1
ATOM 1458 C CA . LEU A 1 183 ? 19.252 -15.670 -41.415 1.00 73.25 183 LEU A CA 1
ATOM 1459 C C . LEU A 1 183 ? 18.914 -14.215 -41.785 1.00 73.25 183 LEU A C 1
ATOM 1461 O O . LEU A 1 183 ? 19.102 -13.802 -42.931 1.00 73.25 183 LEU A O 1
ATOM 1465 N N . PHE A 1 184 ? 18.415 -13.429 -40.826 1.00 71.25 184 PHE A N 1
ATOM 1466 C CA . PHE A 1 184 ? 17.929 -12.066 -41.061 1.00 71.25 184 PHE A CA 1
ATOM 1467 C C . PHE A 1 184 ? 18.920 -10.963 -40.656 1.00 71.25 184 PHE A C 1
ATOM 1469 O O . PHE A 1 184 ? 18.705 -9.806 -41.015 1.00 71.25 184 PHE A O 1
ATOM 1476 N N . ASN A 1 185 ? 20.049 -11.298 -40.019 1.00 63.41 185 ASN A N 1
ATOM 1477 C CA . ASN A 1 185 ? 21.124 -10.347 -39.682 1.00 63.41 185 ASN A CA 1
ATOM 1478 C C . ASN A 1 185 ? 21.763 -9.675 -40.903 1.00 63.41 185 ASN A C 1
ATOM 1480 O O . ASN A 1 185 ? 22.362 -8.608 -40.780 1.00 63.41 185 ASN A O 1
ATOM 1484 N N . GLN A 1 186 ? 21.632 -10.275 -42.085 1.00 67.81 186 GLN A N 1
ATOM 1485 C CA . GLN A 1 186 ? 22.061 -9.666 -43.345 1.00 67.81 186 GLN A CA 1
ATOM 1486 C C . GLN A 1 186 ? 21.205 -8.449 -43.749 1.00 67.81 186 GLN A C 1
ATOM 1488 O O . GLN A 1 186 ? 21.634 -7.651 -44.583 1.00 67.81 186 GLN A O 1
ATOM 1493 N N . PHE A 1 187 ? 20.024 -8.267 -43.143 1.00 69.88 187 PHE A N 1
ATOM 1494 C CA . PHE A 1 187 ? 19.129 -7.145 -43.415 1.00 69.88 187 PHE A CA 1
ATOM 1495 C C . PHE A 1 187 ? 19.175 -6.114 -42.269 1.00 69.88 187 PHE A C 1
ATOM 1497 O O . PHE A 1 187 ? 18.656 -6.358 -41.174 1.00 69.88 187 PHE A O 1
ATOM 1504 N N . PRO A 1 188 ? 19.775 -4.927 -42.486 1.00 54.59 188 PRO A N 1
ATOM 1505 C CA . PRO A 1 188 ? 19.873 -3.904 -41.452 1.00 54.59 188 PRO A CA 1
ATOM 1506 C C . PRO A 1 188 ? 18.483 -3.376 -41.067 1.00 54.59 188 PRO A C 1
ATOM 1508 O O . PRO A 1 188 ? 17.763 -2.827 -41.896 1.00 54.59 188 PRO A O 1
ATOM 1511 N N . GLY A 1 189 ? 18.125 -3.501 -39.785 1.00 53.78 189 GLY A N 1
ATOM 1512 C CA . GLY A 1 189 ? 16.832 -3.052 -39.250 1.00 53.78 189 GLY A CA 1
ATOM 1513 C C . GLY A 1 189 ? 15.932 -4.167 -38.716 1.00 53.78 189 GLY A C 1
ATOM 1514 O O . GLY A 1 189 ? 14.894 -3.853 -38.135 1.00 53.78 189 GLY A O 1
ATOM 1515 N N . PHE A 1 190 ? 16.338 -5.433 -38.844 1.00 47.62 190 PHE A N 1
ATOM 1516 C CA . PHE A 1 190 ? 15.666 -6.553 -38.191 1.00 47.62 190 PHE A CA 1
ATOM 1517 C C . PHE A 1 190 ? 15.693 -6.373 -36.662 1.00 47.62 190 PHE A C 1
ATOM 1519 O O . PHE A 1 190 ? 16.752 -6.341 -36.035 1.00 47.62 190 PHE A O 1
ATOM 1526 N N . LYS A 1 191 ? 14.512 -6.196 -36.064 1.00 51.31 191 LYS A N 1
ATOM 1527 C CA . LYS A 1 191 ? 14.293 -6.294 -34.620 1.00 51.31 191 LYS A CA 1
ATOM 1528 C C . LYS A 1 191 ? 13.330 -7.443 -34.396 1.00 51.31 191 LYS A C 1
ATOM 1530 O O . LYS A 1 191 ? 12.138 -7.304 -34.658 1.00 51.31 191 LYS A O 1
ATOM 1535 N N . GLU A 1 192 ? 13.859 -8.551 -33.910 1.00 49.44 192 GLU A N 1
ATOM 1536 C CA . GLU A 1 192 ? 13.045 -9.670 -33.469 1.00 49.44 192 GLU A CA 1
ATOM 1537 C C . GLU A 1 192 ? 12.263 -9.225 -32.228 1.00 49.44 192 GLU A C 1
ATOM 1539 O O . GLU A 1 192 ? 12.838 -8.848 -31.206 1.00 49.44 192 GLU A O 1
ATOM 1544 N N . LYS A 1 193 ? 10.936 -9.166 -32.343 1.00 43.41 193 LYS A N 1
ATOM 1545 C CA . LYS A 1 193 ? 10.069 -9.226 -31.170 1.00 43.41 193 LYS A CA 1
ATOM 1546 C C . LYS A 1 193 ? 9.764 -10.705 -30.984 1.00 43.41 193 LYS A C 1
ATOM 1548 O O . LYS A 1 193 ? 9.216 -11.278 -31.928 1.00 43.41 193 LYS A O 1
ATOM 1553 N N . PRO A 1 194 ? 10.081 -11.317 -29.833 1.00 46.00 194 PRO A N 1
ATOM 1554 C CA . PRO A 1 194 ? 9.653 -12.681 -29.595 1.00 46.00 194 PRO A CA 1
ATOM 1555 C C . PRO A 1 194 ? 8.127 -12.698 -29.704 1.00 46.00 194 PRO A C 1
ATOM 1557 O O . PRO A 1 194 ? 7.424 -12.001 -28.966 1.00 46.00 194 PRO A O 1
ATOM 1560 N N . VAL A 1 195 ? 7.605 -13.443 -30.678 1.00 43.84 195 VAL A N 1
ATOM 1561 C CA . VAL A 1 195 ? 6.179 -13.757 -30.733 1.00 43.84 195 VAL A CA 1
ATOM 1562 C C . VAL A 1 195 ? 5.951 -14.787 -29.636 1.00 43.84 195 VAL A C 1
ATOM 1564 O O . VAL A 1 195 ? 6.012 -15.994 -29.853 1.00 43.84 195 VAL A O 1
ATOM 1567 N N . MET A 1 196 ? 5.751 -14.293 -28.417 1.00 38.75 196 MET A N 1
ATOM 1568 C CA . MET A 1 196 ? 5.416 -15.121 -27.267 1.00 38.75 196 MET A CA 1
ATOM 1569 C C . MET A 1 196 ? 3.975 -15.590 -27.438 1.00 38.75 196 MET A C 1
ATOM 1571 O O . MET A 1 196 ? 3.021 -14.895 -27.099 1.00 38.75 196 MET A O 1
ATOM 1575 N N . ARG A 1 197 ? 3.820 -16.790 -27.996 1.00 38.56 197 ARG A N 1
ATOM 1576 C CA . ARG A 1 197 ? 2.525 -17.431 -28.258 1.00 38.56 197 ARG A CA 1
ATOM 1577 C C . ARG A 1 197 ? 1.821 -17.931 -26.986 1.00 38.56 197 ARG A C 1
ATOM 1579 O O . ARG A 1 197 ? 0.805 -18.605 -27.094 1.00 38.56 197 ARG A O 1
ATOM 1586 N N . ASN A 1 198 ? 2.344 -17.621 -25.795 1.00 41.44 198 ASN A N 1
ATOM 1587 C CA . ASN A 1 198 ? 1.756 -18.039 -24.527 1.00 41.44 198 ASN A CA 1
ATOM 1588 C C . ASN A 1 198 ? 2.078 -17.049 -23.391 1.00 41.44 198 ASN A C 1
ATOM 1590 O O . ASN A 1 198 ? 3.243 -16.828 -23.063 1.00 41.44 198 ASN A O 1
ATOM 1594 N N . HIS A 1 199 ? 1.046 -16.492 -22.748 1.00 48.97 199 HIS A N 1
ATOM 1595 C CA . HIS A 1 199 ? 1.176 -15.625 -21.562 1.00 48.97 199 HIS A CA 1
ATOM 1596 C C . HIS A 1 199 ? 1.715 -16.364 -20.317 1.00 48.97 199 HIS A C 1
ATOM 1598 O O . HIS A 1 199 ? 1.993 -15.737 -19.298 1.00 48.97 199 HIS A O 1
ATOM 1604 N N . SER A 1 200 ? 1.865 -17.690 -20.380 1.00 48.59 200 SER A N 1
ATOM 1605 C CA . SER A 1 200 ? 2.261 -18.563 -19.268 1.00 48.59 200 SER A CA 1
ATOM 1606 C C . SER A 1 200 ? 3.773 -18.651 -19.014 1.00 48.59 200 SER A C 1
ATOM 1608 O O . SER A 1 200 ? 4.166 -19.135 -17.959 1.00 48.59 200 SER A O 1
ATOM 1610 N N . THR A 1 201 ? 4.627 -18.153 -19.915 1.00 53.69 201 THR A N 1
ATOM 1611 C CA . THR A 1 201 ? 6.105 -18.259 -19.815 1.00 53.69 201 THR A CA 1
ATOM 1612 C C . THR A 1 201 ? 6.818 -16.926 -19.564 1.00 53.69 201 THR A C 1
ATOM 1614 O O . THR A 1 201 ? 8.018 -16.802 -19.796 1.00 53.69 201 THR A O 1
ATOM 1617 N N . ILE A 1 202 ? 6.102 -15.902 -19.089 1.00 65.94 202 ILE A N 1
ATOM 1618 C CA . ILE A 1 202 ? 6.701 -14.599 -18.769 1.00 65.94 202 ILE A CA 1
ATOM 1619 C C . ILE A 1 202 ? 7.249 -14.611 -17.333 1.00 65.94 202 ILE A C 1
ATOM 1621 O O . ILE A 1 202 ? 6.496 -14.773 -16.369 1.00 65.94 202 ILE A O 1
ATOM 1625 N N . THR A 1 203 ? 8.559 -14.392 -17.193 1.00 75.06 203 THR A N 1
ATOM 1626 C CA . THR A 1 203 ? 9.264 -14.289 -15.904 1.00 75.06 203 THR A CA 1
ATOM 1627 C C . THR A 1 203 ? 9.821 -12.886 -15.679 1.00 75.06 203 THR A C 1
ATOM 1629 O O . THR A 1 203 ? 10.488 -12.335 -16.555 1.00 75.06 203 THR A O 1
ATOM 1632 N N . PHE A 1 204 ? 9.608 -12.333 -14.487 1.00 77.31 204 PHE A N 1
ATOM 1633 C CA . PHE A 1 204 ? 10.224 -11.099 -14.008 1.00 77.31 204 PHE A CA 1
ATOM 1634 C C . PHE A 1 204 ? 11.529 -11.382 -13.262 1.00 77.31 204 PHE A C 1
ATOM 1636 O O . PHE A 1 204 ? 11.637 -12.372 -12.547 1.00 77.31 204 PHE A O 1
ATOM 1643 N N . ILE A 1 205 ? 12.502 -10.484 -13.387 1.00 77.12 205 ILE A N 1
ATOM 1644 C CA . ILE A 1 205 ? 13.757 -10.485 -12.635 1.00 77.12 205 ILE A CA 1
ATOM 1645 C C . ILE A 1 205 ? 13.633 -9.459 -11.505 1.00 77.12 205 ILE A C 1
ATOM 1647 O O . ILE A 1 205 ? 13.473 -8.263 -11.765 1.00 77.12 205 ILE A O 1
ATOM 1651 N N . ILE A 1 206 ? 13.722 -9.921 -10.259 1.00 79.44 206 ILE A N 1
ATOM 1652 C CA . ILE A 1 206 ? 13.608 -9.110 -9.044 1.00 79.44 206 ILE A CA 1
ATOM 1653 C C . ILE A 1 206 ? 15.013 -8.727 -8.570 1.00 79.44 206 ILE A C 1
ATOM 1655 O O . ILE A 1 206 ? 15.792 -9.568 -8.128 1.00 79.44 206 ILE A O 1
ATOM 1659 N N . LEU A 1 207 ? 15.364 -7.444 -8.661 1.00 70.50 207 LEU A N 1
ATOM 1660 C CA . LEU A 1 207 ? 16.712 -6.970 -8.323 1.00 70.50 207 LEU A CA 1
ATOM 1661 C C . LEU A 1 207 ? 16.996 -6.991 -6.807 1.00 70.50 207 LEU A C 1
ATOM 1663 O O . LEU A 1 207 ? 18.155 -7.099 -6.406 1.00 70.50 207 LEU A O 1
ATOM 1667 N N . GLY A 1 208 ? 15.948 -6.955 -5.978 1.00 70.06 208 GLY A N 1
ATOM 1668 C CA . GLY A 1 208 ? 16.044 -7.039 -4.519 1.00 70.06 208 GLY A CA 1
ATOM 1669 C C . GLY A 1 208 ? 16.527 -5.749 -3.841 1.00 70.06 208 GLY A C 1
ATOM 1670 O O . GLY A 1 208 ? 16.623 -4.693 -4.460 1.00 70.06 208 GLY A O 1
ATOM 1671 N N . LEU A 1 209 ? 16.800 -5.833 -2.533 1.00 70.06 209 LEU A N 1
ATOM 1672 C CA . LEU A 1 209 ? 17.186 -4.691 -1.682 1.00 70.06 209 LEU A CA 1
ATOM 1673 C C . LEU A 1 209 ? 18.609 -4.160 -1.938 1.00 70.06 209 LEU A C 1
ATOM 1675 O O . LEU A 1 209 ? 18.871 -2.982 -1.701 1.00 70.06 209 LEU A O 1
ATOM 1679 N N . THR A 1 210 ? 19.544 -5.012 -2.362 1.00 76.25 210 THR A N 1
ATOM 1680 C CA . THR A 1 210 ? 20.961 -4.650 -2.512 1.00 76.25 210 THR A CA 1
ATOM 1681 C C . THR A 1 210 ? 21.686 -5.574 -3.490 1.00 76.25 210 THR A C 1
ATOM 1683 O O . THR A 1 210 ? 21.269 -6.707 -3.714 1.00 76.25 210 THR A O 1
ATOM 1686 N N . SER A 1 211 ? 22.787 -5.082 -4.061 1.00 75.00 211 SER A N 1
ATOM 1687 C CA . SER A 1 211 ? 23.724 -5.860 -4.887 1.00 75.00 211 SER A CA 1
ATOM 1688 C C . SER A 1 211 ? 24.998 -6.265 -4.133 1.00 75.00 211 SER A C 1
ATOM 1690 O O . SER A 1 211 ? 25.853 -6.929 -4.711 1.00 75.00 211 SER A O 1
ATOM 1692 N N . ASP A 1 212 ? 25.154 -5.829 -2.877 1.00 83.25 212 ASP A N 1
ATOM 1693 C CA . ASP A 1 212 ? 26.290 -6.182 -2.020 1.00 83.25 212 ASP A CA 1
ATOM 1694 C C . ASP A 1 212 ? 26.015 -7.511 -1.285 1.00 83.25 212 ASP A C 1
ATOM 1696 O O . ASP A 1 212 ? 25.071 -7.557 -0.486 1.00 83.25 212 ASP A O 1
ATOM 1700 N N . PRO A 1 213 ? 26.835 -8.565 -1.489 1.00 83.12 213 PRO A N 1
ATOM 1701 C CA . PRO A 1 213 ? 26.643 -9.873 -0.858 1.00 83.12 213 PRO A CA 1
ATOM 1702 C C . PRO A 1 213 ? 26.598 -9.835 0.675 1.00 83.12 213 PRO A C 1
ATOM 1704 O O . PRO A 1 213 ? 25.866 -10.612 1.289 1.00 83.12 213 PRO A O 1
ATOM 1707 N N . GLN A 1 214 ? 27.357 -8.937 1.317 1.00 87.81 214 GLN A N 1
ATOM 1708 C CA . GLN A 1 214 ? 27.363 -8.833 2.783 1.00 87.81 214 GLN A CA 1
ATOM 1709 C C . GLN A 1 214 ? 26.046 -8.249 3.302 1.00 87.81 214 GLN A C 1
ATOM 1711 O O . GLN A 1 214 ? 25.498 -8.717 4.302 1.00 87.81 214 GLN A O 1
ATOM 1716 N N . LEU A 1 215 ? 25.518 -7.245 2.600 1.00 84.00 215 LEU A N 1
ATOM 1717 C CA . LEU A 1 215 ? 24.251 -6.613 2.954 1.00 84.00 215 LEU A CA 1
ATOM 1718 C C . LEU A 1 215 ? 23.054 -7.511 2.600 1.00 84.00 215 LEU A C 1
ATOM 1720 O O . LEU A 1 215 ? 22.045 -7.471 3.298 1.00 84.00 215 LEU A O 1
ATOM 1724 N N . GLU A 1 216 ? 23.169 -8.341 1.561 1.00 83.94 216 GLU A N 1
ATOM 1725 C CA . GLU A 1 216 ? 22.161 -9.344 1.189 1.00 83.94 216 GLU A CA 1
ATOM 1726 C C . GLU A 1 216 ? 22.046 -10.438 2.265 1.00 83.94 216 GLU A C 1
ATOM 1728 O O . GLU A 1 216 ? 20.935 -10.766 2.685 1.00 83.94 216 GLU A O 1
ATOM 1733 N N . LEU A 1 217 ? 23.179 -10.914 2.806 1.00 86.94 217 LEU A N 1
ATOM 1734 C CA . LEU A 1 217 ? 23.200 -11.836 3.949 1.00 86.94 217 LEU A CA 1
ATOM 1735 C C . LEU A 1 217 ? 22.612 -11.199 5.217 1.00 86.94 217 LEU A C 1
ATOM 1737 O O . LEU A 1 217 ? 21.818 -11.832 5.916 1.00 86.94 217 LEU A O 1
ATOM 1741 N N . LEU A 1 218 ? 22.968 -9.944 5.515 1.00 87.56 218 LEU A N 1
ATOM 1742 C CA . LEU A 1 218 ? 22.403 -9.226 6.659 1.00 87.56 218 LEU A CA 1
ATOM 1743 C C . LEU A 1 218 ? 20.881 -9.081 6.518 1.00 87.56 218 LEU A C 1
ATOM 1745 O O . LEU A 1 218 ? 20.146 -9.360 7.464 1.00 87.56 218 LEU A O 1
ATOM 1749 N N . ALA A 1 219 ? 20.405 -8.696 5.332 1.00 84.81 219 ALA A N 1
ATOM 1750 C CA . ALA A 1 219 ? 18.981 -8.580 5.043 1.00 84.81 219 ALA A CA 1
ATOM 1751 C C . ALA A 1 219 ? 18.258 -9.925 5.203 1.00 84.81 219 ALA A C 1
ATOM 1753 O O . ALA A 1 219 ? 17.184 -9.957 5.799 1.00 84.81 219 ALA A O 1
ATOM 1754 N N . PHE A 1 220 ? 18.853 -11.028 4.740 1.00 89.25 220 PHE A N 1
ATOM 1755 C CA . PHE A 1 220 ? 18.305 -12.372 4.931 1.00 89.25 220 PHE A CA 1
ATOM 1756 C C . PHE A 1 220 ? 18.121 -12.709 6.415 1.00 89.25 220 PHE A C 1
ATOM 1758 O O . PHE A 1 220 ? 17.021 -13.076 6.828 1.00 89.25 220 PHE A O 1
ATOM 1765 N N . ILE A 1 221 ? 19.168 -12.531 7.229 1.00 88.62 221 ILE A N 1
ATOM 1766 C CA . ILE A 1 221 ? 19.126 -12.824 8.669 1.00 88.62 221 ILE A CA 1
ATOM 1767 C C . ILE A 1 221 ? 18.075 -11.949 9.362 1.00 88.62 221 ILE A C 1
ATOM 1769 O O . ILE A 1 221 ? 17.246 -12.462 10.115 1.00 88.62 221 ILE A O 1
ATOM 1773 N N . CYS A 1 222 ? 18.070 -10.642 9.089 1.00 87.50 222 CYS A N 1
ATOM 1774 C CA . CYS A 1 222 ? 17.102 -9.719 9.677 1.00 87.50 222 CYS A CA 1
ATOM 1775 C C . CYS A 1 222 ? 15.660 -10.090 9.307 1.00 87.50 222 CYS A C 1
ATOM 1777 O O . CYS A 1 222 ? 14.816 -10.194 10.194 1.00 87.50 222 CYS A O 1
ATOM 1779 N N . LEU A 1 223 ? 15.379 -10.332 8.023 1.00 86.81 223 LEU A N 1
ATOM 1780 C CA . LEU A 1 223 ? 14.035 -10.681 7.558 1.00 86.81 223 LEU A CA 1
ATOM 1781 C C . LEU A 1 223 ? 13.565 -12.025 8.113 1.00 86.81 223 LEU A C 1
ATOM 1783 O O . LEU A 1 223 ? 12.408 -12.138 8.513 1.00 86.81 223 LEU A O 1
ATOM 1787 N N . PHE A 1 224 ? 14.452 -13.017 8.187 1.00 90.69 224 PHE A N 1
ATOM 1788 C CA . PHE A 1 224 ? 14.139 -14.316 8.775 1.00 90.69 224 PHE A CA 1
ATOM 1789 C C . PHE A 1 224 ? 13.771 -14.188 10.258 1.00 90.69 224 PHE A C 1
ATOM 1791 O O . PHE A 1 224 ? 12.734 -14.695 10.685 1.00 90.69 224 PHE A O 1
ATOM 1798 N N . ILE A 1 225 ? 14.575 -13.457 11.037 1.00 86.00 225 ILE A N 1
ATOM 1799 C CA . ILE A 1 225 ? 14.316 -13.232 12.464 1.00 86.00 225 ILE A CA 1
ATOM 1800 C C . ILE A 1 225 ? 12.986 -12.495 12.657 1.00 86.00 225 ILE A C 1
ATOM 1802 O O . ILE A 1 225 ? 12.135 -12.954 13.420 1.00 86.00 225 ILE A O 1
ATOM 1806 N N . THR A 1 226 ? 12.770 -11.382 11.948 1.00 84.69 226 THR A N 1
ATOM 1807 C CA . THR A 1 226 ? 11.521 -10.612 12.046 1.00 84.69 226 THR A CA 1
ATOM 1808 C C . THR A 1 226 ? 10.304 -11.446 11.644 1.00 84.69 226 THR A C 1
ATOM 1810 O O . THR A 1 226 ? 9.266 -11.353 12.300 1.00 84.69 226 THR A O 1
ATOM 1813 N N . TYR A 1 227 ? 10.428 -12.296 10.622 1.00 89.44 227 TYR A N 1
ATOM 1814 C CA . TYR A 1 227 ? 9.363 -13.208 10.210 1.00 89.44 227 TYR A CA 1
ATOM 1815 C C . TYR A 1 227 ? 9.000 -14.200 11.317 1.00 89.44 227 TYR A C 1
ATOM 1817 O O . TYR A 1 227 ? 7.838 -14.268 11.713 1.00 89.44 227 TYR A O 1
ATOM 1825 N N . VAL A 1 228 ? 9.984 -14.911 11.877 1.00 90.31 228 VAL A N 1
ATOM 1826 C CA . VAL A 1 228 ? 9.746 -15.891 12.951 1.00 90.31 228 VAL A CA 1
ATOM 1827 C C . VAL A 1 228 ? 9.106 -15.228 14.170 1.00 90.31 228 VAL A C 1
ATOM 1829 O O . VAL A 1 228 ? 8.129 -15.753 14.703 1.00 90.31 228 VAL A O 1
ATOM 1832 N N . PHE A 1 229 ? 9.597 -14.056 14.586 1.00 85.38 229 PHE A N 1
ATOM 1833 C CA . PHE A 1 229 ? 9.005 -13.318 15.704 1.00 85.38 229 PHE A CA 1
ATOM 1834 C C . PHE A 1 229 ? 7.568 -12.875 15.424 1.00 85.38 229 PHE A C 1
ATOM 1836 O O . PHE A 1 229 ? 6.717 -13.021 16.303 1.00 85.38 229 PHE A O 1
ATOM 1843 N N . SER A 1 230 ? 7.281 -12.372 14.220 1.00 88.06 230 SER A N 1
ATOM 1844 C CA . SER A 1 230 ? 5.926 -11.950 13.851 1.00 88.06 230 SER A CA 1
ATOM 1845 C C . SER A 1 230 ? 4.948 -13.128 13.846 1.00 88.06 230 SER A C 1
ATOM 1847 O O . SER A 1 230 ? 3.878 -13.046 14.453 1.00 88.06 230 SER A O 1
ATOM 1849 N N . ILE A 1 231 ? 5.336 -14.255 13.239 1.00 91.25 231 ILE A N 1
ATOM 1850 C CA . ILE A 1 231 ? 4.509 -15.466 13.203 1.00 91.25 231 ILE A CA 1
ATOM 1851 C C . ILE A 1 231 ? 4.291 -16.012 14.612 1.00 91.25 231 ILE A C 1
ATOM 1853 O O . ILE A 1 231 ? 3.152 -16.256 15.001 1.00 91.25 231 ILE A O 1
ATOM 1857 N N . MET A 1 232 ? 5.356 -16.160 15.402 1.00 87.75 232 MET A N 1
ATOM 1858 C CA . MET A 1 232 ? 5.268 -16.678 16.767 1.00 87.75 232 MET A CA 1
ATOM 1859 C C . MET A 1 232 ? 4.392 -15.787 17.657 1.00 87.75 232 MET A C 1
ATOM 1861 O O . MET A 1 232 ? 3.523 -16.297 18.366 1.00 87.75 232 MET A O 1
ATOM 1865 N N . GLY A 1 233 ? 4.580 -14.465 17.607 1.00 85.38 233 GLY A N 1
ATOM 1866 C CA . GLY A 1 233 ? 3.803 -13.514 18.402 1.00 85.38 233 GLY A CA 1
ATOM 1867 C C . GLY A 1 233 ? 2.313 -13.552 18.061 1.00 85.38 233 GLY A C 1
ATOM 1868 O O . GLY A 1 233 ? 1.475 -13.724 18.947 1.00 85.38 233 GLY A O 1
ATOM 1869 N N . ASN A 1 234 ? 1.978 -13.474 16.773 1.00 88.69 234 ASN A N 1
ATOM 1870 C CA . ASN A 1 234 ? 0.586 -13.484 16.327 1.00 88.69 234 ASN A CA 1
ATOM 1871 C C . ASN A 1 234 ? -0.090 -14.852 16.508 1.00 88.69 234 ASN A C 1
ATOM 1873 O O . ASN A 1 234 ? -1.253 -14.911 16.908 1.00 88.69 234 ASN A O 1
ATOM 1877 N N . LEU A 1 235 ? 0.631 -15.958 16.301 1.00 90.19 235 LEU A N 1
ATOM 1878 C CA . LEU A 1 235 ? 0.106 -17.299 16.562 1.00 90.19 235 LEU A CA 1
ATOM 1879 C C . LEU A 1 235 ? -0.181 -17.506 18.052 1.00 90.19 235 LEU A C 1
ATOM 1881 O O . LEU A 1 235 ? -1.212 -18.078 18.400 1.00 90.19 235 LEU A O 1
ATOM 1885 N N . THR A 1 236 ? 0.681 -16.986 18.930 1.00 84.81 236 THR A N 1
ATOM 1886 C CA . THR A 1 236 ? 0.460 -17.032 20.382 1.00 84.81 236 THR A CA 1
ATOM 1887 C C . THR A 1 236 ? -0.842 -16.329 20.763 1.00 84.81 236 THR A C 1
ATOM 1889 O O . THR A 1 236 ? -1.627 -16.888 21.525 1.00 84.81 236 THR A O 1
ATOM 1892 N N . ILE A 1 237 ? -1.127 -15.151 20.191 1.00 88.00 237 ILE A N 1
ATOM 1893 C CA . ILE A 1 237 ? -2.390 -14.426 20.422 1.00 88.00 237 ILE A CA 1
ATOM 1894 C C . ILE A 1 237 ? -3.589 -15.259 19.952 1.00 88.00 237 ILE A C 1
ATOM 1896 O O . ILE A 1 237 ? -4.565 -15.408 20.688 1.00 88.00 237 ILE A O 1
ATOM 1900 N N . ILE A 1 238 ? -3.510 -15.837 18.750 1.00 89.06 238 ILE A N 1
ATOM 1901 C CA . ILE A 1 238 ? -4.588 -16.661 18.189 1.00 89.06 238 ILE A CA 1
ATOM 1902 C C . ILE A 1 238 ? -4.874 -17.870 19.088 1.00 89.06 238 ILE A C 1
ATOM 1904 O O . ILE A 1 238 ? -6.038 -18.118 19.413 1.00 89.06 238 ILE A O 1
ATOM 1908 N N . VAL A 1 239 ? -3.833 -18.596 19.510 1.00 86.69 239 VAL A N 1
ATOM 1909 C CA . VAL A 1 239 ? -3.946 -19.771 20.390 1.00 86.69 239 VAL A CA 1
ATOM 1910 C C . VAL A 1 239 ? -4.499 -19.380 21.759 1.00 86.69 239 VAL A C 1
ATOM 1912 O O . VAL A 1 239 ? -5.419 -20.036 22.242 1.00 86.69 239 VAL A O 1
ATOM 1915 N N . LEU A 1 240 ? -4.005 -18.295 22.359 1.00 83.00 240 LEU A N 1
ATOM 1916 C CA . LEU A 1 240 ? -4.456 -17.823 23.671 1.00 83.00 240 LEU A CA 1
ATOM 1917 C C . LEU A 1 240 ? -5.963 -17.522 23.675 1.00 83.00 240 LEU A C 1
ATOM 1919 O O . LEU A 1 240 ? -6.678 -17.967 24.570 1.00 83.00 240 LEU A O 1
ATOM 1923 N N . VAL A 1 241 ? -6.457 -16.826 22.645 1.00 84.38 241 VAL A N 1
ATOM 1924 C CA . VAL A 1 241 ? -7.887 -16.497 22.501 1.00 84.38 241 VAL A CA 1
ATOM 1925 C C . VAL A 1 241 ? -8.743 -17.745 22.235 1.00 84.38 241 VAL A C 1
ATOM 1927 O O . VAL A 1 241 ? -9.907 -17.791 22.635 1.00 84.38 241 VAL A O 1
ATOM 1930 N N . PHE A 1 242 ? -8.196 -18.774 21.578 1.00 83.44 242 PHE A N 1
ATOM 1931 C CA . PHE A 1 242 ? -8.908 -20.040 21.370 1.00 83.44 242 PHE A CA 1
ATOM 1932 C C . PHE A 1 242 ? -9.018 -20.884 22.643 1.00 83.44 242 PHE A C 1
ATOM 1934 O O . PHE A 1 242 ? -10.085 -21.452 22.898 1.00 83.44 242 PHE A O 1
ATOM 1941 N N . VAL A 1 243 ? -7.923 -20.987 23.400 1.00 84.12 243 VAL A N 1
ATOM 1942 C CA . VAL A 1 243 ? -7.816 -21.847 24.587 1.00 84.12 243 VAL A CA 1
ATOM 1943 C C . VAL A 1 243 ? -8.583 -21.257 25.766 1.00 84.12 243 VAL A C 1
ATOM 1945 O O . VAL A 1 243 ? -9.296 -21.987 26.456 1.00 84.12 243 VAL A O 1
ATOM 1948 N N . ASP A 1 244 ? -8.482 -19.948 25.989 1.00 80.44 244 ASP A N 1
ATOM 1949 C CA . ASP A 1 244 ? -9.125 -19.312 27.132 1.00 80.44 244 ASP A CA 1
ATOM 1950 C C . ASP A 1 244 ? -10.555 -18.854 26.800 1.00 80.44 244 ASP A C 1
ATOM 1952 O O . ASP A 1 244 ? -10.796 -17.905 26.049 1.00 80.44 244 ASP A O 1
ATOM 1956 N N . ALA A 1 245 ? -11.540 -19.527 27.399 1.00 73.81 245 ALA A N 1
ATOM 1957 C CA . ALA A 1 245 ? -12.947 -19.178 27.248 1.00 73.81 245 ALA A CA 1
ATOM 1958 C C . ALA A 1 245 ? -13.301 -17.800 27.839 1.00 73.81 245 ALA A C 1
ATOM 1960 O O . ALA A 1 245 ? -14.242 -17.169 27.349 1.00 73.81 245 ALA A O 1
ATOM 1961 N N . HIS A 1 246 ? -12.557 -17.306 28.836 1.00 73.12 246 HIS A N 1
ATOM 1962 C CA . HIS A 1 246 ? -12.774 -15.985 29.435 1.00 73.12 246 HIS A CA 1
ATOM 1963 C C . HIS A 1 246 ? -12.336 -14.843 28.513 1.00 73.12 246 HIS A C 1
ATOM 1965 O O . HIS A 1 246 ? -12.880 -13.741 28.604 1.00 73.12 246 HIS A O 1
ATOM 1971 N N . LEU A 1 247 ? -11.417 -15.103 27.578 1.00 73.56 247 LEU A N 1
ATOM 1972 C CA . LEU A 1 247 ? -10.989 -14.131 26.572 1.00 73.56 247 LEU A CA 1
ATOM 1973 C C . LEU A 1 247 ? -11.943 -14.050 25.369 1.00 73.56 247 LEU A C 1
ATOM 1975 O O . LEU A 1 247 ? -11.689 -13.277 24.454 1.00 73.56 247 LEU A O 1
ATOM 1979 N N . LYS A 1 248 ? -13.080 -14.760 25.347 1.00 72.94 248 LYS A N 1
ATOM 1980 C CA . LYS A 1 248 ? -14.051 -14.720 24.228 1.00 72.94 248 LYS A CA 1
ATOM 1981 C C . LYS A 1 248 ? -14.937 -13.462 24.218 1.00 72.94 248 LYS A C 1
ATOM 1983 O O . LYS A 1 248 ? -16.151 -13.540 24.030 1.00 72.94 248 LYS A O 1
ATOM 1988 N N . THR A 1 249 ? -14.340 -12.288 24.411 1.00 81.75 249 THR A N 1
ATOM 1989 C CA . THR A 1 249 ? -15.012 -10.990 24.253 1.00 81.75 249 THR A CA 1
ATOM 1990 C C . THR A 1 249 ? -14.871 -10.466 22.818 1.00 81.75 249 THR A C 1
ATOM 1992 O O . THR A 1 249 ? -14.012 -10.914 22.056 1.00 81.75 249 THR A O 1
ATOM 1995 N N . ALA A 1 250 ? -15.711 -9.500 22.427 1.00 82.19 250 ALA A N 1
ATOM 1996 C CA . ALA A 1 250 ? -15.686 -8.909 21.083 1.00 82.19 250 ALA A CA 1
ATOM 1997 C C . ALA A 1 250 ? -14.319 -8.290 20.726 1.00 82.19 250 ALA A C 1
ATOM 1999 O O . ALA A 1 250 ? -13.825 -8.476 19.616 1.00 82.19 250 ALA A O 1
ATOM 2000 N N . MET A 1 251 ? -13.667 -7.634 21.688 1.00 86.19 251 MET A N 1
ATOM 2001 C CA . MET A 1 251 ? -12.331 -7.054 21.533 1.00 86.19 251 MET A CA 1
ATOM 2002 C C . MET A 1 251 ? -11.275 -8.099 21.132 1.00 86.19 251 MET A C 1
ATOM 2004 O O . MET A 1 251 ? -10.538 -7.900 20.166 1.00 86.19 251 MET A O 1
ATOM 2008 N N . TYR A 1 252 ? -11.205 -9.222 21.853 1.00 85.50 252 TYR A N 1
ATOM 2009 C CA . TYR A 1 252 ? -10.249 -10.295 21.558 1.00 85.50 252 TYR A CA 1
ATOM 2010 C C . TYR A 1 252 ? -10.602 -11.052 20.276 1.00 85.50 252 TYR A C 1
ATOM 2012 O O . TYR A 1 252 ? -9.705 -11.508 19.572 1.00 85.50 252 TYR A O 1
ATOM 2020 N N . PHE A 1 253 ? -11.887 -11.126 19.920 1.00 89.62 253 PHE A N 1
ATOM 2021 C CA . PHE A 1 253 ? -12.320 -11.670 18.634 1.00 89.62 253 PHE A CA 1
ATOM 2022 C C . PHE A 1 253 ? -11.789 -10.843 17.450 1.00 89.62 253 PHE A C 1
ATOM 2024 O O . PHE A 1 253 ? -11.293 -11.414 16.477 1.00 89.62 253 PHE A O 1
ATOM 2031 N N . PHE A 1 254 ? -11.811 -9.507 17.530 1.00 90.81 254 PHE A N 1
ATOM 2032 C CA . PHE A 1 254 ? -11.166 -8.670 16.510 1.00 90.81 254 PHE A CA 1
ATOM 2033 C C . PHE A 1 254 ? -9.642 -8.781 16.546 1.00 90.81 254 PHE A C 1
ATOM 2035 O O . PHE A 1 254 ? -9.031 -8.885 15.487 1.00 90.81 254 PHE A O 1
ATOM 2042 N N . LEU A 1 255 ? -9.036 -8.828 17.739 1.00 89.12 255 LEU A N 1
ATOM 2043 C CA . LEU A 1 255 ? -7.587 -8.990 17.888 1.00 89.12 255 LEU A CA 1
ATOM 2044 C C . LEU A 1 255 ? -7.087 -10.295 17.249 1.00 89.12 255 LEU A C 1
ATOM 2046 O O . LEU A 1 255 ? -6.081 -10.292 16.551 1.00 89.12 255 LEU A O 1
ATOM 2050 N N . GLN A 1 256 ? -7.819 -11.395 17.423 1.00 90.50 256 GLN A N 1
ATOM 2051 C CA . GLN A 1 256 ? -7.507 -12.676 16.794 1.00 90.50 256 GLN A CA 1
ATOM 2052 C C . GLN A 1 256 ? -7.530 -12.587 15.260 1.00 90.50 256 GLN A C 1
ATOM 2054 O O . GLN A 1 256 ? -6.639 -13.115 14.598 1.00 90.50 256 GLN A O 1
ATOM 2059 N N . ASN A 1 257 ? -8.527 -11.905 14.688 1.00 92.69 257 ASN A N 1
ATOM 2060 C CA . ASN A 1 257 ? -8.614 -11.702 13.239 1.00 92.69 257 ASN A CA 1
ATOM 2061 C C . ASN A 1 257 ? -7.521 -10.756 12.724 1.00 92.69 257 ASN A C 1
ATOM 2063 O O . ASN A 1 257 ? -6.991 -10.981 11.640 1.00 92.69 257 ASN A O 1
ATOM 2067 N N . PHE A 1 258 ? -7.146 -9.745 13.508 1.00 93.12 258 PHE A N 1
ATOM 2068 C CA . PHE A 1 258 ? -6.018 -8.868 13.204 1.00 93.12 258 PHE A CA 1
ATOM 2069 C C . PHE A 1 258 ? -4.706 -9.662 13.166 1.00 93.12 258 PHE A C 1
ATOM 2071 O O . PHE A 1 258 ? -3.996 -9.623 12.167 1.00 93.12 258 PHE A O 1
ATOM 2078 N N . SER A 1 259 ? -4.443 -10.488 14.182 1.00 93.44 259 SER A N 1
ATOM 2079 C CA . SER A 1 259 ? -3.278 -11.379 14.199 1.00 93.44 259 SER A CA 1
ATOM 2080 C C . SER A 1 259 ? -3.272 -12.383 13.042 1.00 93.44 259 SER A C 1
ATOM 2082 O O . SER A 1 259 ? -2.211 -12.688 12.502 1.00 93.44 259 SER A O 1
ATOM 2084 N N . PHE A 1 260 ? -4.437 -12.881 12.617 1.00 94.38 260 PHE A N 1
ATOM 2085 C CA . PHE A 1 260 ? -4.539 -13.733 11.428 1.00 94.38 260 PHE A CA 1
ATOM 2086 C C . PHE A 1 260 ? -4.175 -12.981 10.136 1.00 94.38 260 PHE A C 1
ATOM 2088 O O . PHE A 1 260 ? -3.472 -13.530 9.284 1.00 94.38 260 PHE A O 1
ATOM 2095 N N . LEU A 1 261 ? -4.620 -11.728 9.992 1.00 94.12 261 LEU A N 1
ATOM 2096 C CA . LEU A 1 261 ? -4.271 -10.881 8.848 1.00 94.12 261 LEU A CA 1
ATOM 2097 C C . LEU A 1 261 ? -2.774 -10.557 8.819 1.00 94.12 261 LEU A C 1
ATOM 2099 O O . LEU A 1 261 ? -2.170 -10.688 7.761 1.00 94.12 261 LEU A O 1
ATOM 2103 N N . GLU A 1 262 ? -2.163 -10.246 9.963 1.00 91.50 262 GLU A N 1
ATOM 2104 C CA . GLU A 1 262 ? -0.715 -10.013 10.097 1.00 91.50 262 GLU A CA 1
ATOM 2105 C C . GLU A 1 262 ? 0.112 -11.235 9.669 1.00 91.50 262 GLU A C 1
ATOM 2107 O O . GLU A 1 262 ? 1.040 -11.133 8.861 1.00 91.50 262 GLU A O 1
ATOM 2112 N N . VAL A 1 263 ? -0.261 -12.429 10.144 1.00 93.44 263 VAL A N 1
ATOM 2113 C CA . VAL A 1 263 ? 0.373 -13.696 9.733 1.00 93.44 263 VAL A CA 1
ATOM 2114 C C . VAL A 1 263 ? 0.242 -13.914 8.227 1.00 93.44 263 VAL A C 1
ATOM 2116 O O . VAL A 1 263 ? 1.208 -14.301 7.566 1.00 93.44 263 VAL A O 1
ATOM 2119 N N . SER A 1 264 ? -0.941 -13.649 7.676 1.00 94.44 264 SER A N 1
ATOM 2120 C CA . SER A 1 264 ? -1.226 -13.848 6.253 1.00 94.44 264 SER A CA 1
ATOM 2121 C C . SER A 1 264 ? -0.468 -12.846 5.374 1.00 94.44 264 SER A C 1
ATOM 2123 O O . SER A 1 264 ? 0.148 -13.236 4.383 1.00 94.44 264 SER A O 1
ATOM 2125 N N . PHE A 1 265 ? -0.444 -11.569 5.763 1.00 91.19 265 PHE A N 1
ATOM 2126 C CA . PHE A 1 265 ? 0.271 -10.497 5.070 1.00 91.19 265 PHE A CA 1
ATOM 2127 C C . PHE A 1 265 ? 1.786 -10.724 5.081 1.00 91.19 265 PHE A C 1
ATOM 2129 O O . PHE A 1 265 ? 2.437 -10.689 4.034 1.00 91.19 265 PHE A O 1
ATOM 2136 N N . THR A 1 266 ? 2.356 -11.030 6.250 1.00 89.94 266 THR A N 1
ATOM 2137 C CA . THR A 1 266 ? 3.793 -11.318 6.374 1.00 89.94 266 THR A CA 1
ATOM 2138 C C . THR A 1 266 ? 4.193 -12.568 5.590 1.00 89.94 266 THR A C 1
ATOM 2140 O O . THR A 1 266 ? 5.227 -12.559 4.918 1.00 89.94 266 THR A O 1
ATOM 2143 N N . SER A 1 267 ? 3.355 -13.608 5.589 1.00 91.56 267 SER A N 1
ATOM 2144 C CA . SER A 1 267 ? 3.596 -14.842 4.828 1.00 91.56 267 SER A CA 1
ATOM 2145 C C . SER A 1 267 ? 3.411 -14.688 3.313 1.00 91.56 267 SER A C 1
ATOM 2147 O O . SER A 1 267 ? 4.005 -15.454 2.562 1.00 91.56 267 SER A O 1
ATOM 2149 N N . ALA A 1 268 ? 2.650 -13.697 2.838 1.00 90.56 268 ALA A N 1
ATOM 2150 C CA . ALA A 1 268 ? 2.538 -13.396 1.405 1.00 90.56 268 ALA A CA 1
ATOM 2151 C C . ALA A 1 268 ? 3.790 -12.688 0.840 1.00 90.56 268 ALA A C 1
ATOM 2153 O O . ALA A 1 268 ? 4.114 -12.821 -0.344 1.00 90.56 268 ALA A O 1
ATOM 2154 N N . CYS A 1 269 ? 4.507 -11.938 1.684 1.00 85.88 269 CYS A N 1
ATOM 2155 C CA . CYS A 1 269 ? 5.675 -11.148 1.283 1.00 85.88 269 CYS A CA 1
ATOM 2156 C C . CYS A 1 269 ? 7.007 -11.866 1.537 1.00 85.88 269 CYS A C 1
ATOM 2158 O O . CYS A 1 269 ? 7.850 -11.982 0.646 1.00 85.88 269 CYS A O 1
ATOM 2160 N N . VAL A 1 270 ? 7.232 -12.281 2.787 1.00 88.75 270 VAL A N 1
ATOM 2161 C CA . VAL A 1 270 ? 8.578 -12.565 3.305 1.00 88.75 270 VAL A CA 1
ATOM 2162 C C . VAL A 1 270 ? 9.141 -13.916 2.841 1.00 88.75 270 VAL A C 1
ATOM 2164 O O . VAL A 1 270 ? 10.294 -13.935 2.406 1.00 88.75 270 VAL A O 1
ATOM 2167 N N . PRO A 1 271 ? 8.383 -15.032 2.855 1.00 89.88 271 PRO A N 1
ATOM 2168 C CA . PRO A 1 271 ? 8.887 -16.339 2.430 1.00 89.88 271 PRO A CA 1
ATOM 2169 C C . PRO A 1 271 ? 9.404 -16.359 0.991 1.00 89.88 271 PRO A C 1
ATOM 2171 O O . PRO A 1 271 ? 10.494 -16.869 0.744 1.00 89.88 271 PRO A O 1
ATOM 2174 N N . THR A 1 272 ? 8.672 -15.751 0.052 1.00 86.31 272 THR A N 1
ATOM 2175 C CA . THR A 1 272 ? 9.081 -15.672 -1.359 1.00 86.31 272 THR A CA 1
ATOM 2176 C C . THR A 1 272 ? 10.418 -14.953 -1.503 1.00 86.31 272 THR A C 1
ATOM 2178 O O . THR A 1 272 ? 11.301 -15.406 -2.227 1.00 86.31 272 THR A O 1
ATOM 2181 N N . TYR A 1 273 ? 10.609 -13.857 -0.768 1.00 83.88 273 TYR A N 1
ATOM 2182 C CA . TYR A 1 273 ? 11.856 -13.103 -0.817 1.00 83.88 273 TYR A CA 1
ATOM 2183 C C . TYR A 1 273 ? 13.029 -13.842 -0.155 1.00 83.88 273 TYR A C 1
ATOM 2185 O O . TYR A 1 273 ? 14.130 -13.872 -0.708 1.00 83.88 273 TYR A O 1
ATOM 2193 N N . LEU A 1 274 ? 12.795 -14.503 0.985 1.00 88.81 274 LEU A N 1
ATOM 2194 C CA . LEU A 1 274 ? 13.794 -15.366 1.625 1.00 88.81 274 LEU A CA 1
ATOM 2195 C C . LEU A 1 274 ? 14.217 -16.511 0.699 1.00 88.81 274 LEU A C 1
ATOM 2197 O O . LEU A 1 274 ? 15.411 -16.789 0.574 1.00 88.81 274 LEU A O 1
ATOM 2201 N N . TYR A 1 275 ? 13.256 -17.130 0.011 1.00 88.06 275 TYR A N 1
ATOM 2202 C CA . TYR A 1 275 ? 13.524 -18.171 -0.974 1.00 88.06 275 TYR A CA 1
ATOM 2203 C C . TYR A 1 275 ? 14.407 -17.647 -2.116 1.00 88.06 275 TYR A C 1
ATOM 2205 O O . TYR A 1 275 ? 15.436 -18.258 -2.405 1.00 88.06 275 TYR A O 1
ATOM 2213 N N . MET A 1 276 ? 14.084 -16.482 -2.689 1.00 83.25 276 MET A N 1
ATOM 2214 C CA . MET A 1 276 ? 14.866 -15.874 -3.776 1.00 83.25 276 MET A CA 1
ATOM 2215 C C . MET A 1 276 ? 16.315 -15.566 -3.380 1.00 83.25 276 MET A C 1
ATOM 2217 O O . MET A 1 276 ? 17.228 -15.836 -4.162 1.00 83.25 276 MET A O 1
ATOM 2221 N N . ILE A 1 277 ? 16.549 -15.053 -2.165 1.00 83.88 277 ILE A N 1
ATOM 2222 C CA . ILE A 1 277 ? 17.917 -14.832 -1.669 1.00 83.88 277 ILE A CA 1
ATOM 2223 C C . ILE A 1 277 ? 18.635 -16.172 -1.461 1.00 83.88 277 ILE A C 1
ATOM 2225 O O . ILE A 1 277 ? 19.776 -16.328 -1.889 1.00 83.88 277 ILE A O 1
ATOM 2229 N N . SER A 1 278 ? 17.973 -17.152 -0.835 1.00 85.94 278 SER A N 1
ATOM 2230 C CA . SER A 1 278 ? 18.594 -18.444 -0.510 1.00 85.94 278 SER A CA 1
ATOM 2231 C C . SER A 1 278 ? 18.948 -19.278 -1.745 1.00 85.94 278 SER A C 1
ATOM 2233 O O . SER A 1 278 ? 19.999 -19.912 -1.782 1.00 85.94 278 SER A O 1
ATOM 2235 N N . SER A 1 279 ? 18.092 -19.259 -2.771 1.00 84.56 279 SER A N 1
ATOM 2236 C CA . SER A 1 279 ? 18.288 -20.015 -4.008 1.00 84.56 279 SER A CA 1
ATOM 2237 C C . SER A 1 279 ? 19.228 -19.306 -4.984 1.00 84.56 279 SER A C 1
ATOM 2239 O O . SER A 1 279 ? 19.667 -19.929 -5.950 1.00 84.56 279 SER A O 1
ATOM 2241 N N . GLY A 1 280 ? 19.456 -17.998 -4.823 1.00 75.06 280 GLY A N 1
ATOM 2242 C CA . GLY A 1 280 ? 20.142 -17.155 -5.808 1.00 75.06 280 GLY A CA 1
ATOM 2243 C C . GLY A 1 280 ? 19.375 -16.961 -7.127 1.00 75.06 280 GLY A C 1
ATOM 2244 O O . GLY A 1 280 ? 19.791 -16.160 -7.965 1.00 75.06 280 GLY A O 1
ATOM 2245 N N . ASN A 1 281 ? 18.248 -17.655 -7.320 1.00 78.06 281 ASN A N 1
ATOM 2246 C CA . ASN A 1 281 ? 17.365 -17.480 -8.462 1.00 78.06 281 ASN A CA 1
ATOM 2247 C C . ASN A 1 281 ? 16.422 -16.297 -8.210 1.00 78.06 281 ASN A C 1
ATOM 2249 O O . ASN A 1 281 ? 15.461 -16.394 -7.451 1.00 78.06 281 ASN A O 1
ATOM 2253 N N . LYS A 1 282 ? 16.704 -15.176 -8.876 1.00 78.19 282 LYS A N 1
ATOM 2254 C CA . LYS A 1 282 ? 15.963 -13.913 -8.745 1.00 78.19 282 LYS A CA 1
ATOM 2255 C C . LYS A 1 282 ? 14.795 -13.788 -9.730 1.00 78.19 282 LYS A C 1
ATOM 2257 O O . LYS A 1 282 ? 14.346 -12.677 -10.008 1.00 78.19 282 LYS A O 1
ATOM 2262 N N . THR A 1 283 ? 14.344 -14.900 -10.309 1.00 80.75 283 THR A N 1
ATOM 2263 C CA . THR A 1 283 ? 13.238 -14.910 -11.273 1.00 80.75 283 THR A CA 1
ATOM 2264 C C . THR A 1 283 ? 11.920 -15.282 -10.604 1.00 80.75 283 THR A C 1
ATOM 2266 O O . THR A 1 283 ? 11.876 -16.152 -9.739 1.00 80.75 283 THR A O 1
ATOM 2269 N N . MET A 1 284 ? 10.841 -14.615 -11.007 1.00 81.94 284 MET A N 1
ATOM 2270 C CA . MET A 1 284 ? 9.491 -14.862 -10.509 1.00 81.94 284 MET A CA 1
ATOM 2271 C C . MET A 1 284 ? 8.504 -14.873 -11.673 1.00 81.94 284 MET A C 1
ATOM 2273 O O . MET A 1 284 ? 8.598 -14.033 -12.569 1.00 81.94 284 MET A O 1
ATOM 2277 N N . THR A 1 285 ? 7.563 -15.816 -11.698 1.00 84.69 285 THR A N 1
ATOM 2278 C CA . THR A 1 285 ? 6.591 -15.876 -12.797 1.00 84.69 285 THR A CA 1
ATOM 2279 C C . THR A 1 285 ? 5.566 -14.747 -12.688 1.00 84.69 285 THR A C 1
ATOM 2281 O O . THR A 1 285 ? 5.309 -14.197 -11.614 1.00 84.69 285 THR A O 1
ATOM 2284 N N . ILE A 1 286 ? 4.945 -14.394 -13.812 1.00 81.00 286 ILE A N 1
ATOM 2285 C CA . ILE A 1 286 ? 3.853 -13.414 -13.849 1.00 81.00 286 ILE A CA 1
ATOM 2286 C C . ILE A 1 286 ? 2.664 -13.814 -12.959 1.00 81.00 286 ILE A C 1
ATOM 2288 O O . ILE A 1 286 ? 2.078 -12.960 -12.294 1.00 81.00 286 ILE A O 1
ATOM 2292 N N . GLN A 1 287 ? 2.338 -15.108 -12.898 1.00 85.50 287 GLN A N 1
ATOM 2293 C CA . GLN A 1 287 ? 1.241 -15.629 -12.081 1.00 85.50 287 GLN A CA 1
ATOM 2294 C C . GLN A 1 287 ? 1.550 -15.505 -10.588 1.00 85.50 287 GLN A C 1
ATOM 2296 O O . GLN A 1 287 ? 0.688 -15.064 -9.823 1.00 85.50 287 GLN A O 1
ATOM 2301 N N . ASP A 1 288 ? 2.786 -15.808 -10.188 1.00 86.06 288 ASP A N 1
ATOM 2302 C CA . ASP A 1 288 ? 3.245 -15.622 -8.809 1.00 86.06 288 ASP A CA 1
ATOM 2303 C C . ASP A 1 288 ? 3.226 -14.136 -8.421 1.00 86.06 288 ASP A C 1
ATOM 2305 O O . ASP A 1 288 ? 2.804 -13.788 -7.321 1.00 86.06 288 ASP A O 1
ATOM 2309 N N . CYS A 1 289 ? 3.590 -13.244 -9.350 1.00 87.62 289 CYS A N 1
ATOM 2310 C CA . CYS A 1 289 ? 3.563 -11.788 -9.159 1.00 87.62 289 CYS A CA 1
ATOM 2311 C C . CYS A 1 289 ? 2.149 -11.267 -8.911 1.00 87.62 289 CYS A C 1
ATOM 2313 O O . CYS A 1 289 ? 1.897 -10.592 -7.913 1.00 87.62 289 CYS A O 1
ATOM 2315 N N . PHE A 1 290 ? 1.201 -11.614 -9.784 1.00 89.12 290 PHE A N 1
ATOM 2316 C CA . PHE A 1 290 ? -0.189 -11.197 -9.614 1.00 89.12 290 PHE A CA 1
ATOM 2317 C C . PHE A 1 290 ? -0.829 -11.804 -8.367 1.00 89.12 290 PHE A C 1
ATOM 2319 O O . PHE A 1 290 ? -1.581 -11.111 -7.681 1.00 89.12 290 PHE A O 1
ATOM 2326 N N . SER A 1 291 ? -0.504 -13.057 -8.041 1.00 89.75 291 SER A N 1
ATOM 2327 C CA . SER A 1 291 ? -0.976 -13.705 -6.813 1.00 89.75 291 SER A CA 1
ATOM 2328 C C . SER A 1 291 ? -0.419 -13.007 -5.571 1.00 89.75 291 SER A C 1
ATOM 2330 O O . SER A 1 291 ? -1.174 -12.701 -4.649 1.00 89.75 291 SER A O 1
ATOM 2332 N N . GLN A 1 292 ? 0.876 -12.676 -5.567 1.00 91.06 292 GLN A N 1
ATOM 2333 C CA . GLN A 1 292 ? 1.511 -11.926 -4.485 1.00 91.06 292 GLN A CA 1
ATOM 2334 C C . GLN A 1 292 ? 0.851 -10.551 -4.306 1.00 91.06 292 GLN A C 1
ATOM 2336 O O . GLN A 1 292 ? 0.421 -10.225 -3.201 1.00 91.06 292 GLN A O 1
ATOM 2341 N N . VAL A 1 293 ? 0.675 -9.780 -5.383 1.00 90.50 293 VAL A N 1
ATOM 2342 C CA . VAL A 1 293 ? -0.009 -8.476 -5.328 1.00 90.50 293 VAL A CA 1
ATOM 2343 C C . VAL A 1 293 ? -1.448 -8.613 -4.831 1.00 90.50 293 VAL A C 1
ATOM 2345 O O . VAL A 1 293 ? -1.884 -7.817 -4.000 1.00 90.50 293 VAL A O 1
ATOM 2348 N N . PHE A 1 294 ? -2.187 -9.627 -5.289 1.00 92.81 294 PHE A N 1
ATOM 2349 C CA . PHE A 1 294 ? -3.553 -9.881 -4.835 1.00 92.81 294 PHE A CA 1
ATOM 2350 C C . PHE A 1 294 ? -3.620 -10.067 -3.315 1.00 92.81 294 PHE A C 1
ATOM 2352 O O . PHE A 1 294 ? -4.384 -9.362 -2.653 1.00 92.81 294 PHE A O 1
ATOM 2359 N N . PHE A 1 295 ? -2.810 -10.970 -2.756 1.00 93.81 295 PHE A N 1
ATOM 2360 C CA . PHE A 1 295 ? -2.827 -11.259 -1.322 1.00 93.81 295 PHE A CA 1
ATOM 2361 C C . PHE A 1 295 ? -2.331 -10.081 -0.480 1.00 93.81 295 PHE A C 1
ATOM 2363 O O . PHE A 1 295 ? -2.963 -9.749 0.522 1.00 93.81 295 PHE A O 1
ATOM 2370 N N . ILE A 1 296 ? -1.262 -9.404 -0.908 1.00 91.31 296 ILE A N 1
ATOM 2371 C CA . ILE A 1 296 ? -0.719 -8.229 -0.210 1.00 91.31 296 ILE A CA 1
ATOM 2372 C C . ILE A 1 296 ? -1.777 -7.133 -0.098 1.00 91.31 296 ILE A C 1
ATOM 2374 O O . ILE A 1 296 ? -2.041 -6.631 0.997 1.00 91.31 296 ILE A O 1
ATOM 2378 N N . VAL A 1 297 ? -2.411 -6.773 -1.217 1.00 90.69 297 VAL A N 1
ATOM 2379 C CA . VAL A 1 297 ? -3.401 -5.691 -1.221 1.00 90.69 297 VAL A CA 1
ATOM 2380 C C . VAL A 1 297 ? -4.687 -6.130 -0.513 1.00 90.69 297 VAL A C 1
ATOM 2382 O O . VAL A 1 297 ? -5.286 -5.315 0.184 1.00 90.69 297 VAL A O 1
ATOM 2385 N N . LEU A 1 298 ? -5.102 -7.400 -0.620 1.00 94.00 298 LEU A N 1
ATOM 2386 C CA . LEU A 1 298 ? -6.287 -7.920 0.074 1.00 94.00 298 LEU A CA 1
ATOM 2387 C C . LEU A 1 298 ? -6.121 -7.872 1.594 1.00 94.00 298 LEU A C 1
ATOM 2389 O O . LEU A 1 298 ? -6.987 -7.326 2.283 1.00 94.00 298 LEU A O 1
ATOM 2393 N N . PHE A 1 299 ? -5.031 -8.438 2.118 1.00 94.69 299 PHE A N 1
ATOM 2394 C CA . PHE A 1 299 ? -4.794 -8.476 3.559 1.00 94.69 299 PHE A CA 1
ATOM 2395 C C . PHE A 1 299 ? -4.549 -7.073 4.107 1.00 94.69 299 PHE A C 1
ATOM 2397 O O . PHE A 1 299 ? -5.218 -6.697 5.065 1.00 94.69 299 PHE A O 1
ATOM 2404 N N . GLY A 1 300 ? -3.726 -6.258 3.436 1.00 91.56 300 GLY A N 1
ATOM 2405 C CA . GLY A 1 300 ? -3.487 -4.874 3.849 1.00 91.56 300 GLY A CA 1
ATOM 2406 C C . GLY A 1 300 ? -4.762 -4.019 3.837 1.00 91.56 300 GLY A C 1
ATOM 2407 O O . GLY A 1 300 ? -5.043 -3.302 4.793 1.00 91.56 300 GLY A O 1
ATOM 2408 N N . ALA A 1 301 ? -5.604 -4.121 2.801 1.00 92.06 301 ALA A N 1
ATOM 2409 C CA . ALA A 1 301 ? -6.879 -3.397 2.768 1.00 92.06 301 ALA A CA 1
ATOM 2410 C C . ALA A 1 301 ? -7.837 -3.855 3.880 1.00 92.06 301 ALA A C 1
ATOM 2412 O O . ALA A 1 301 ? -8.487 -3.026 4.521 1.00 92.06 301 ALA A O 1
ATOM 2413 N N . THR A 1 302 ? -7.924 -5.166 4.118 1.00 94.56 302 THR A N 1
ATOM 2414 C CA . THR A 1 302 ? -8.781 -5.736 5.168 1.00 94.56 302 THR A CA 1
ATOM 2415 C C . THR A 1 302 ? -8.308 -5.310 6.557 1.00 94.56 302 THR A C 1
ATOM 2417 O O . THR A 1 302 ? -9.140 -4.978 7.402 1.00 94.56 302 THR A O 1
ATOM 2420 N N . GLU A 1 303 ? -6.994 -5.244 6.776 1.00 92.50 303 GLU A N 1
ATOM 2421 C CA . GLU A 1 303 ? -6.373 -4.756 8.008 1.00 92.50 303 GLU A CA 1
ATOM 2422 C C . GLU A 1 303 ? -6.780 -3.306 8.305 1.00 92.50 303 GLU A C 1
ATOM 2424 O O . GLU A 1 303 ? -7.273 -3.022 9.397 1.00 92.50 303 GLU A O 1
ATOM 2429 N N . PHE A 1 304 ? -6.702 -2.404 7.318 1.00 90.25 304 PHE A N 1
ATOM 2430 C CA . PHE A 1 304 ? -7.156 -1.016 7.486 1.00 90.25 304 PHE A CA 1
ATOM 2431 C C . PHE A 1 304 ? -8.635 -0.915 7.882 1.00 90.25 304 PHE A C 1
ATOM 2433 O O . PHE A 1 304 ? -9.000 -0.117 8.751 1.00 90.25 304 PHE A O 1
ATOM 2440 N N . PHE A 1 305 ? -9.507 -1.720 7.269 1.00 92.00 305 PHE A N 1
ATOM 2441 C CA . PHE A 1 305 ? -10.920 -1.747 7.651 1.00 92.00 305 PHE A CA 1
ATOM 2442 C C . PHE A 1 305 ? -11.127 -2.328 9.052 1.00 92.00 305 PHE A C 1
ATOM 2444 O O . PHE A 1 305 ? -11.979 -1.840 9.797 1.00 92.00 305 PHE A O 1
ATOM 2451 N N . LEU A 1 306 ? -10.352 -3.343 9.432 1.00 93.31 306 LEU A N 1
ATOM 2452 C CA . LEU A 1 306 ? -10.438 -3.946 10.755 1.00 93.31 306 LEU A CA 1
ATOM 2453 C C . LEU A 1 306 ? -9.950 -2.984 11.845 1.00 93.31 306 LEU A C 1
ATOM 2455 O O . LEU A 1 306 ? -10.597 -2.886 12.885 1.00 93.31 306 LEU A O 1
ATOM 2459 N N . LEU A 1 307 ? -8.893 -2.207 11.593 1.00 90.62 307 LEU A N 1
ATOM 2460 C CA . LEU A 1 307 ? -8.437 -1.145 12.495 1.00 90.62 307 LEU A CA 1
ATOM 2461 C C . LEU A 1 307 ? -9.532 -0.095 12.741 1.00 90.62 307 LEU A C 1
ATOM 2463 O O . LEU A 1 307 ? -9.756 0.304 13.888 1.00 90.62 307 LEU A O 1
ATOM 2467 N N . ALA A 1 308 ? -10.289 0.288 11.705 1.00 89.88 308 ALA A N 1
ATOM 2468 C CA . ALA A 1 308 ? -11.459 1.153 11.875 1.00 89.88 308 ALA A CA 1
ATOM 2469 C C . ALA A 1 308 ? -12.516 0.507 12.788 1.00 89.88 308 ALA A C 1
ATOM 2471 O O . ALA A 1 308 ? -13.009 1.154 13.715 1.00 89.88 308 ALA A O 1
ATOM 2472 N N . VAL A 1 309 ? -12.826 -0.776 12.583 1.00 92.06 309 VAL A N 1
ATOM 2473 C CA . VAL A 1 309 ? -13.780 -1.519 13.426 1.00 92.06 309 VAL A CA 1
ATOM 2474 C C . VAL A 1 309 ? -13.293 -1.647 14.872 1.00 92.06 309 VAL A C 1
ATOM 2476 O O . VAL A 1 309 ? -14.088 -1.475 15.793 1.00 92.06 309 VAL A O 1
ATOM 2479 N N . MET A 1 310 ? -11.999 -1.873 15.100 1.00 90.31 310 MET A N 1
ATOM 2480 C CA . MET A 1 310 ? -11.413 -1.907 16.445 1.00 90.31 310 MET A CA 1
ATOM 2481 C C . MET A 1 310 ? -11.470 -0.536 17.127 1.00 90.31 310 MET A C 1
ATOM 2483 O O . MET A 1 310 ? -11.745 -0.453 18.325 1.00 90.31 310 MET A O 1
ATOM 2487 N N . SER A 1 311 ? -11.269 0.555 16.380 1.00 87.06 311 SER A N 1
ATOM 2488 C CA . SER A 1 311 ? -11.443 1.908 16.925 1.00 87.06 311 SER A CA 1
ATOM 2489 C C . SER A 1 311 ? -12.905 2.188 17.307 1.00 87.06 311 SER A C 1
ATOM 2491 O O . SER A 1 311 ? -13.171 2.775 18.357 1.00 87.06 311 SER A O 1
ATOM 2493 N N . TYR A 1 312 ? -13.855 1.678 16.515 1.00 87.62 312 TYR A N 1
ATOM 2494 C CA . TYR A 1 312 ? -15.283 1.740 16.815 1.00 87.62 312 TYR A C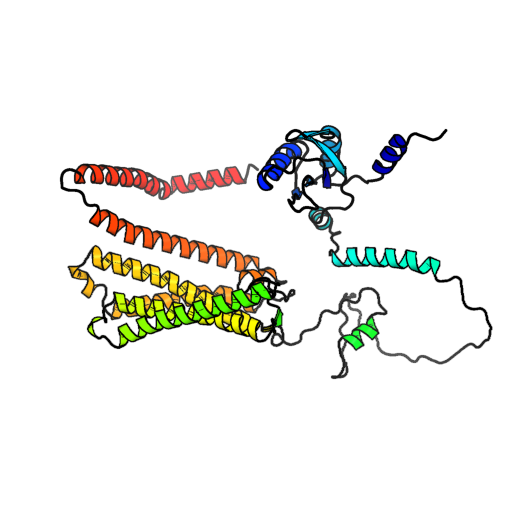A 1
ATOM 2495 C C . TYR A 1 312 ? -15.665 0.891 18.040 1.00 87.62 312 TYR A C 1
ATOM 2497 O O . TYR A 1 312 ? -16.399 1.375 18.900 1.00 87.62 312 TYR A O 1
ATOM 2505 N N . ASP A 1 313 ? -15.133 -0.329 18.178 1.00 89.56 313 ASP A N 1
ATOM 2506 C CA . ASP A 1 313 ? -15.311 -1.169 19.375 1.00 89.56 313 ASP A CA 1
ATOM 2507 C C . ASP A 1 313 ? -14.901 -0.420 20.651 1.00 89.56 313 ASP A C 1
ATOM 2509 O O . ASP A 1 313 ? -15.685 -0.330 21.602 1.00 89.56 313 ASP A O 1
ATOM 2513 N N . ARG A 1 314 ? -13.718 0.213 20.638 1.00 85.25 314 ARG A N 1
ATOM 2514 C CA . ARG A 1 314 ? -13.241 1.037 21.759 1.00 85.25 314 ARG A CA 1
ATOM 2515 C C . ARG A 1 314 ? -14.156 2.216 22.046 1.00 85.25 314 ARG A C 1
ATOM 2517 O O . ARG A 1 314 ? -14.466 2.464 23.210 1.00 85.25 314 ARG A O 1
ATOM 2524 N N . TYR A 1 315 ? -14.625 2.904 21.010 1.00 83.25 315 TYR A N 1
ATOM 2525 C CA . TYR A 1 315 ? -15.583 3.994 21.163 1.00 83.25 315 TYR A CA 1
ATOM 2526 C C . TYR A 1 315 ? -16.874 3.531 21.858 1.00 83.25 315 TYR A C 1
ATOM 2528 O O . TYR A 1 315 ? -17.304 4.162 22.824 1.00 83.25 315 TYR A O 1
ATOM 2536 N N . VAL A 1 316 ? -17.483 2.419 21.429 1.00 85.38 316 VAL A N 1
ATOM 2537 C CA . VAL A 1 316 ? -18.731 1.921 22.038 1.00 85.38 316 VAL A CA 1
ATOM 2538 C C . VAL A 1 316 ? -18.496 1.465 23.480 1.00 85.38 316 VAL A C 1
ATOM 2540 O O . VAL A 1 316 ? -19.315 1.772 24.350 1.00 85.38 316 VAL A O 1
ATOM 2543 N N . ALA A 1 317 ? -17.377 0.786 23.751 1.00 84.50 317 ALA A N 1
ATOM 2544 C CA . ALA A 1 317 ? -17.017 0.341 25.097 1.00 84.50 317 ALA A CA 1
ATOM 2545 C C . ALA A 1 317 ? -16.880 1.517 26.080 1.00 84.50 317 ALA A C 1
ATOM 2547 O O . ALA A 1 317 ? -17.319 1.424 27.225 1.00 84.50 317 ALA A O 1
ATOM 2548 N N . ILE A 1 318 ? -16.307 2.631 25.617 1.00 82.06 318 ILE A N 1
ATOM 2549 C CA . ILE A 1 318 ? -16.035 3.820 26.431 1.00 82.06 318 ILE A CA 1
ATOM 2550 C C . ILE A 1 318 ? -17.283 4.707 26.554 1.00 82.06 318 ILE A C 1
ATOM 2552 O O . ILE A 1 318 ? -17.666 5.093 27.656 1.00 82.06 318 ILE A O 1
ATOM 2556 N N . CYS A 1 319 ? -17.952 5.021 25.442 1.00 79.62 319 CYS A N 1
ATOM 2557 C CA . CYS A 1 319 ? -19.058 5.981 25.423 1.00 79.62 319 CYS A CA 1
ATOM 2558 C C . CYS A 1 319 ? -20.421 5.375 25.799 1.00 79.62 319 CYS A C 1
ATOM 2560 O O . CYS A 1 319 ? -21.334 6.118 26.172 1.00 79.62 319 CYS A O 1
ATOM 2562 N N . LYS A 1 320 ? -20.604 4.053 25.670 1.00 80.88 320 LYS A N 1
ATOM 2563 C CA . LYS A 1 320 ? -21.875 3.350 25.939 1.00 80.88 320 LYS A CA 1
ATOM 2564 C C . LYS A 1 320 ? -21.656 2.016 26.683 1.00 80.88 320 LYS A C 1
ATOM 2566 O O . LYS A 1 320 ? -22.151 0.985 26.224 1.00 80.88 320 LYS A O 1
ATOM 2571 N N . PRO A 1 321 ? -21.008 2.014 27.864 1.00 83.44 321 PRO A N 1
ATOM 2572 C CA . PRO A 1 321 ? -20.619 0.784 28.562 1.00 83.44 321 PRO A CA 1
ATOM 2573 C C . PRO A 1 321 ? -21.808 -0.133 28.895 1.00 83.44 321 PRO A C 1
ATOM 2575 O O . PRO A 1 321 ? -21.728 -1.341 28.702 1.00 83.44 321 PRO A O 1
ATOM 2578 N N . LEU A 1 322 ? -22.951 0.433 29.307 1.00 86.38 322 LEU A N 1
ATOM 2579 C CA . LEU A 1 322 ? -24.157 -0.337 29.660 1.00 86.38 322 LEU A CA 1
ATOM 2580 C C . LEU A 1 322 ? -24.824 -1.026 28.461 1.00 86.38 322 LEU A C 1
ATOM 2582 O O . LEU A 1 322 ? -25.448 -2.070 28.618 1.00 86.38 322 LEU A O 1
ATOM 2586 N N . HIS A 1 323 ? -24.690 -0.461 27.260 1.00 87.44 323 HIS A N 1
ATOM 2587 C CA . HIS A 1 323 ? -25.261 -1.033 26.037 1.00 87.44 323 HIS A CA 1
ATOM 2588 C C . HIS A 1 323 ? -24.230 -1.794 25.197 1.00 87.44 323 HIS A C 1
ATOM 2590 O O . HIS A 1 323 ? -24.599 -2.376 24.175 1.00 87.44 323 HIS A O 1
ATOM 2596 N N . TYR A 1 324 ? -22.961 -1.832 25.621 1.00 87.31 324 TYR A N 1
ATOM 2597 C CA . TYR A 1 324 ? -21.865 -2.431 24.863 1.00 87.31 324 TYR A CA 1
ATOM 2598 C C . TYR A 1 324 ? -22.172 -3.871 24.443 1.00 87.31 324 TYR A C 1
ATOM 2600 O O . TYR A 1 324 ? -22.115 -4.184 23.261 1.00 87.31 324 TYR A O 1
ATOM 2608 N N . VAL A 1 325 ? -22.601 -4.721 25.381 1.00 86.44 325 VAL A N 1
ATOM 2609 C CA . VAL A 1 325 ? -22.872 -6.150 25.125 1.00 86.44 325 VAL A CA 1
ATOM 2610 C C . VAL A 1 325 ? -24.049 -6.358 24.159 1.00 86.44 325 VAL A C 1
ATOM 2612 O O . VAL A 1 325 ? -24.108 -7.356 23.446 1.00 86.44 325 VAL A O 1
ATOM 2615 N N . THR A 1 326 ? -24.985 -5.405 24.094 1.00 88.94 326 THR A N 1
ATOM 2616 C CA . THR A 1 326 ? -26.124 -5.467 23.161 1.00 88.94 326 THR A CA 1
ATOM 2617 C C . THR A 1 326 ? -25.714 -5.036 21.752 1.00 88.94 326 THR A C 1
ATOM 2619 O O . THR A 1 326 ? -26.105 -5.676 20.772 1.00 88.94 326 THR A O 1
ATOM 2622 N N . ILE A 1 327 ? -24.910 -3.969 21.654 1.00 88.94 327 ILE A N 1
ATOM 2623 C CA . ILE A 1 327 ? -24.423 -3.407 20.387 1.00 88.94 327 ILE A CA 1
ATOM 2624 C C . ILE A 1 327 ? -23.359 -4.326 19.767 1.00 88.94 327 ILE A C 1
ATOM 2626 O O . ILE A 1 327 ? -23.503 -4.758 18.626 1.00 88.94 327 ILE A O 1
ATOM 2630 N N . MET A 1 328 ? -22.320 -4.672 20.529 1.00 90.38 328 MET A N 1
ATOM 2631 C CA . MET A 1 328 ? -21.181 -5.498 20.110 1.00 90.38 328 MET A CA 1
ATOM 2632 C C . MET A 1 328 ? -21.401 -6.970 20.471 1.00 90.38 328 MET A C 1
ATOM 2634 O O . MET A 1 328 ? -20.614 -7.597 21.178 1.00 90.38 328 MET A O 1
ATOM 2638 N N . ASN A 1 329 ? -22.507 -7.532 19.981 1.00 91.12 329 ASN A N 1
ATOM 2639 C CA . ASN A 1 329 ? -22.782 -8.961 20.112 1.00 91.12 329 ASN A CA 1
ATOM 2640 C C . ASN A 1 329 ? -22.066 -9.779 19.020 1.00 91.12 329 ASN A C 1
ATOM 2642 O O . ASN A 1 329 ? -21.667 -9.257 17.976 1.00 91.12 329 ASN A O 1
ATOM 2646 N N . SER A 1 330 ? -21.977 -11.099 19.200 1.00 89.75 330 SER A N 1
ATOM 2647 C CA . SER A 1 330 ? -21.254 -11.982 18.273 1.00 89.75 330 SER A CA 1
ATOM 2648 C C . SER A 1 330 ? -21.771 -11.946 16.828 1.00 89.75 330 SER A C 1
ATOM 2650 O O . SER A 1 330 ? -21.001 -12.196 15.903 1.00 89.75 330 SER A O 1
ATOM 2652 N N . ARG A 1 331 ? -23.058 -11.649 16.595 1.00 93.25 331 ARG A N 1
ATOM 2653 C CA . ARG A 1 331 ? -23.613 -11.530 15.235 1.00 93.25 331 ARG A CA 1
ATOM 2654 C C . ARG A 1 331 ? -23.119 -10.256 14.560 1.00 93.25 331 ARG A C 1
ATOM 2656 O O . ARG A 1 331 ? -22.678 -10.322 13.418 1.00 93.25 331 ARG A O 1
ATOM 2663 N N . VAL A 1 332 ? -23.157 -9.130 15.269 1.00 93.69 332 VAL A N 1
ATOM 2664 C CA . VAL A 1 332 ? -22.645 -7.848 14.768 1.00 93.69 332 VAL A CA 1
ATOM 2665 C C . VAL A 1 332 ? -21.144 -7.948 14.513 1.00 93.69 332 VAL A C 1
ATOM 2667 O O . VAL A 1 332 ? -20.706 -7.611 13.419 1.00 93.69 332 VAL A O 1
ATOM 2670 N N . CYS A 1 333 ? -20.372 -8.511 15.448 1.00 93.19 333 CYS A N 1
ATOM 2671 C CA . CYS A 1 333 ? -18.932 -8.709 15.269 1.00 93.19 333 CYS A CA 1
ATOM 2672 C C . CYS A 1 333 ? -18.603 -9.554 14.030 1.00 93.19 333 CYS A C 1
ATOM 2674 O O . CYS A 1 333 ? -17.762 -9.152 13.231 1.00 93.19 333 CYS A O 1
ATOM 2676 N N . ARG A 1 334 ? -19.289 -10.688 13.816 1.00 92.38 334 ARG A N 1
ATOM 2677 C CA . ARG A 1 334 ? -19.091 -11.501 12.601 1.00 92.38 334 ARG A CA 1
ATOM 2678 C C . ARG A 1 334 ? -19.448 -10.734 11.333 1.00 92.38 334 ARG A C 1
ATOM 2680 O O . ARG A 1 334 ? -18.676 -10.761 10.384 1.00 92.38 334 ARG A O 1
ATOM 2687 N N . ASN A 1 335 ? -20.579 -10.028 11.328 1.00 95.12 335 ASN A N 1
ATOM 2688 C CA . ASN A 1 335 ? -20.997 -9.241 10.171 1.00 95.12 335 ASN A CA 1
ATOM 2689 C C . ASN A 1 335 ? -19.982 -8.138 9.846 1.00 95.12 335 ASN A C 1
ATOM 2691 O O . ASN A 1 335 ? -19.663 -7.948 8.680 1.00 95.12 335 ASN A O 1
ATOM 2695 N N . LEU A 1 336 ? -19.437 -7.454 10.858 1.00 95.50 336 LEU A N 1
ATOM 2696 C CA . LEU A 1 336 ? -18.401 -6.436 10.671 1.00 95.50 336 LEU A CA 1
ATOM 2697 C C . LEU A 1 336 ? -17.141 -7.025 10.028 1.00 95.50 336 LEU A C 1
ATOM 2699 O O . LEU A 1 336 ? -16.636 -6.452 9.069 1.00 95.50 336 LEU A O 1
ATOM 2703 N N . ILE A 1 337 ? -16.683 -8.195 10.481 1.00 96.00 337 ILE A N 1
ATOM 2704 C CA . ILE A 1 337 ? -15.524 -8.877 9.882 1.00 96.00 337 ILE A CA 1
ATOM 2705 C C . ILE A 1 337 ? -15.819 -9.305 8.444 1.00 96.00 337 ILE A C 1
ATOM 2707 O O . ILE A 1 337 ? -15.008 -9.052 7.555 1.00 96.00 337 ILE A O 1
ATOM 2711 N N . CYS A 1 338 ? -16.989 -9.896 8.184 1.00 96.12 338 CYS A N 1
ATOM 2712 C CA . CYS A 1 338 ? -17.409 -10.227 6.822 1.00 96.12 338 CYS A CA 1
ATOM 2713 C C . CYS A 1 338 ? -17.422 -8.981 5.924 1.00 96.12 338 CYS A C 1
ATOM 2715 O O . CYS A 1 338 ? -16.934 -9.041 4.799 1.00 96.12 338 CYS A O 1
ATOM 2717 N N . CYS A 1 339 ? -17.906 -7.841 6.424 1.00 95.81 339 CYS A N 1
ATOM 2718 C CA . CYS A 1 339 ? -17.855 -6.573 5.701 1.00 95.81 339 CYS A CA 1
ATOM 2719 C C . CYS A 1 339 ? -16.413 -6.127 5.420 1.00 95.81 339 CYS A C 1
ATOM 2721 O O . CYS A 1 339 ? -16.141 -5.712 4.297 1.00 95.81 339 CYS A O 1
ATOM 2723 N N . CYS A 1 340 ? -15.482 -6.241 6.376 1.00 95.56 340 CYS A N 1
ATOM 2724 C CA . CYS A 1 340 ? -14.067 -5.917 6.148 1.00 95.56 340 CYS A CA 1
ATOM 2725 C C . CYS A 1 340 ? -13.480 -6.742 4.993 1.00 95.56 340 CYS A C 1
ATOM 2727 O O . CYS A 1 340 ? -12.864 -6.171 4.093 1.00 95.56 340 CYS A O 1
ATOM 2729 N N . TRP A 1 341 ? -13.729 -8.055 4.975 1.00 96.19 341 TRP A N 1
ATOM 2730 C CA . TRP A 1 341 ? -13.268 -8.949 3.906 1.00 96.19 341 TRP A CA 1
ATOM 2731 C C . TRP A 1 341 ? -13.908 -8.633 2.553 1.00 96.19 341 TRP A C 1
ATOM 2733 O O . TRP A 1 341 ? -13.205 -8.532 1.549 1.00 96.19 341 TRP A O 1
ATOM 2743 N N . VAL A 1 342 ? -15.230 -8.440 2.513 1.00 96.06 342 VAL A N 1
ATOM 2744 C CA . VAL A 1 342 ? -15.950 -8.098 1.275 1.00 96.06 342 VAL A CA 1
ATOM 2745 C C . VAL A 1 342 ? -15.457 -6.761 0.719 1.00 96.06 342 VAL A C 1
ATOM 2747 O O . VAL A 1 342 ? -15.172 -6.663 -0.474 1.00 96.06 342 VAL A O 1
ATOM 2750 N N . CYS A 1 343 ? -15.286 -5.744 1.567 1.00 93.12 343 CYS A N 1
ATOM 2751 C CA . CYS A 1 343 ? -14.734 -4.452 1.164 1.00 93.12 343 CYS A CA 1
ATOM 2752 C C . CYS A 1 343 ? -13.289 -4.575 0.659 1.00 93.12 343 CYS A C 1
ATOM 2754 O O . CYS A 1 343 ? -12.965 -3.999 -0.380 1.00 93.12 343 CYS A O 1
ATOM 2756 N N . GLY A 1 344 ? -12.435 -5.345 1.345 1.00 93.19 344 GLY A N 1
ATOM 2757 C CA . GLY A 1 344 ? -11.066 -5.632 0.903 1.00 93.19 344 GLY A CA 1
ATOM 2758 C C . GLY A 1 344 ? -11.035 -6.300 -0.474 1.00 93.19 344 GLY A C 1
ATOM 2759 O O . GLY A 1 344 ? -10.329 -5.854 -1.378 1.00 93.19 344 GLY A O 1
ATOM 2760 N N . PHE A 1 345 ? -11.886 -7.300 -0.689 1.00 93.75 345 PHE A N 1
ATOM 2761 C CA . PHE A 1 345 ? -11.993 -8.006 -1.964 1.00 93.75 345 PHE A CA 1
ATOM 2762 C C . PHE A 1 345 ? -12.491 -7.101 -3.105 1.00 93.75 345 PHE A C 1
ATOM 2764 O O . PHE A 1 345 ? -11.872 -7.037 -4.170 1.00 93.75 345 PHE A O 1
ATOM 2771 N N . LEU A 1 346 ? -13.551 -6.317 -2.873 1.00 91.88 346 LEU A N 1
ATOM 2772 C CA . LEU A 1 346 ? -14.071 -5.335 -3.838 1.00 91.88 346 LEU A CA 1
ATOM 2773 C C . LEU A 1 346 ? -13.069 -4.205 -4.143 1.00 91.88 346 LEU A C 1
ATOM 2775 O O . LEU A 1 346 ? -13.103 -3.589 -5.216 1.00 91.88 346 LEU A O 1
ATOM 2779 N N . MET A 1 347 ? -12.158 -3.910 -3.215 1.00 89.69 347 MET A N 1
ATOM 2780 C CA . MET A 1 347 ? -11.072 -2.960 -3.444 1.00 89.69 347 MET A CA 1
ATOM 2781 C C . MET A 1 347 ? -10.043 -3.501 -4.441 1.00 89.69 347 MET A C 1
ATOM 2783 O O . MET A 1 347 ? -9.682 -2.765 -5.368 1.00 89.69 347 MET A O 1
ATOM 2787 N N . VAL A 1 348 ? -9.642 -4.766 -4.302 1.00 90.62 348 VAL A N 1
ATOM 2788 C CA . VAL A 1 348 ? -8.586 -5.406 -5.107 1.00 90.62 348 VAL A CA 1
ATOM 2789 C C . VAL A 1 348 ? -9.059 -5.826 -6.496 1.00 90.62 348 VAL A C 1
ATOM 2791 O O . VAL A 1 348 ? -8.330 -5.632 -7.470 1.00 90.62 348 VAL A O 1
ATOM 2794 N N . LEU A 1 349 ? -10.272 -6.376 -6.607 1.00 89.81 349 LEU A N 1
ATOM 2795 C CA . LEU A 1 349 ? -10.732 -7.015 -7.842 1.00 89.81 349 LEU A CA 1
ATOM 2796 C C . LEU A 1 349 ? -10.681 -6.113 -9.089 1.00 89.81 349 LEU A C 1
ATOM 2798 O O . LEU A 1 349 ? -10.105 -6.545 -10.087 1.00 89.81 349 LEU A O 1
ATOM 2802 N N . PRO A 1 350 ? -11.231 -4.877 -9.090 1.00 88.69 350 PRO A N 1
ATOM 2803 C CA . PRO A 1 350 ? -11.288 -4.093 -10.321 1.00 88.69 350 PRO A CA 1
ATOM 2804 C C . PRO A 1 350 ? -9.896 -3.709 -10.858 1.00 88.69 350 PRO A C 1
ATOM 2806 O O . PRO A 1 350 ? -9.636 -3.990 -12.027 1.00 88.69 350 PRO A O 1
ATOM 2809 N N . PRO A 1 351 ? -8.962 -3.157 -10.050 1.00 87.38 351 PRO A N 1
ATOM 2810 C CA . PRO A 1 351 ? -7.601 -2.892 -10.518 1.00 87.38 351 PRO A CA 1
ATOM 2811 C C . PRO A 1 351 ? -6.868 -4.148 -10.995 1.00 87.38 351 PRO A C 1
ATOM 2813 O O . PRO A 1 351 ? -6.193 -4.088 -12.018 1.00 87.38 351 PRO A O 1
ATOM 2816 N N . LEU A 1 352 ? -7.018 -5.280 -10.296 1.00 87.50 352 LEU A N 1
ATOM 2817 C CA . LEU A 1 352 ? -6.332 -6.517 -10.669 1.00 87.50 352 LEU A CA 1
ATOM 2818 C C . LEU A 1 352 ? -6.874 -7.103 -11.977 1.00 87.50 352 LEU A C 1
ATOM 2820 O O . LEU A 1 352 ? -6.089 -7.507 -12.826 1.00 87.50 352 LEU A O 1
ATOM 2824 N N . SER A 1 353 ? -8.196 -7.093 -12.172 1.00 88.25 353 SER A N 1
ATOM 2825 C CA . SER A 1 353 ? -8.816 -7.578 -13.413 1.00 88.25 353 SER A CA 1
ATOM 2826 C C . SER A 1 353 ? -8.312 -6.819 -14.643 1.00 88.25 353 SER A C 1
ATOM 2828 O O . SER A 1 353 ? -7.998 -7.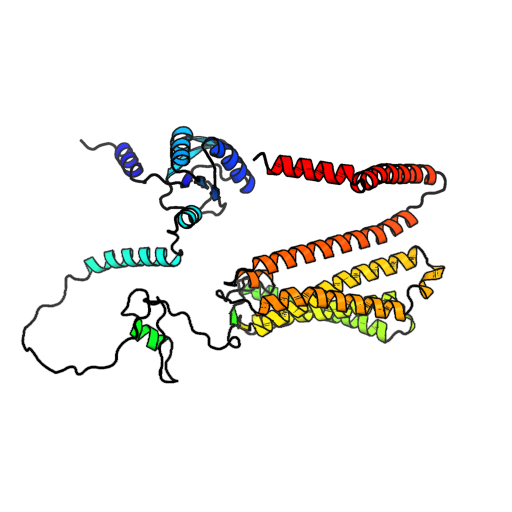430 -15.657 1.00 88.25 353 SER A O 1
ATOM 2830 N N . LEU A 1 354 ? -8.140 -5.499 -14.526 1.00 88.12 354 LEU A N 1
ATOM 2831 C CA . LEU A 1 354 ? -7.552 -4.676 -15.580 1.00 88.12 354 LEU A CA 1
ATOM 2832 C C . LEU A 1 354 ? -6.049 -4.938 -15.734 1.00 88.12 354 LEU A C 1
ATOM 2834 O O . LEU A 1 354 ? -5.541 -4.935 -16.851 1.00 88.12 354 LEU A O 1
ATOM 2838 N N . ALA A 1 355 ? -5.342 -5.187 -14.629 1.00 85.50 355 ALA A N 1
ATOM 2839 C CA . ALA A 1 355 ? -3.903 -5.423 -14.638 1.00 85.50 355 ALA A CA 1
ATOM 2840 C C . ALA A 1 355 ? -3.504 -6.741 -15.327 1.00 85.50 355 ALA A C 1
ATOM 2842 O O . ALA A 1 355 ? -2.456 -6.791 -15.963 1.00 85.50 355 ALA A O 1
ATOM 2843 N N . VAL A 1 356 ? -4.333 -7.788 -15.252 1.00 85.56 356 VAL A N 1
ATOM 2844 C CA . VAL A 1 356 ? -4.070 -9.087 -15.909 1.00 85.56 356 VAL A CA 1
ATOM 2845 C C . VAL A 1 356 ? -4.081 -8.979 -17.440 1.00 85.56 356 VAL A C 1
ATOM 2847 O O . VAL A 1 356 ? -3.415 -9.756 -18.117 1.00 85.56 356 VAL A O 1
ATOM 2850 N N . HIS A 1 357 ? -4.792 -7.994 -17.993 1.00 84.12 357 HIS A N 1
ATOM 2851 C CA . HIS A 1 357 ? -4.853 -7.745 -19.435 1.00 84.12 357 HIS A CA 1
ATOM 2852 C C . HIS A 1 357 ? -3.729 -6.837 -19.957 1.00 84.12 357 HIS A C 1
ATOM 2854 O O . HIS A 1 357 ? -3.729 -6.489 -21.136 1.00 84.12 357 HIS A O 1
ATOM 2860 N N . LEU A 1 358 ? -2.787 -6.427 -19.102 1.00 81.19 358 LEU A N 1
ATOM 2861 C CA . LEU A 1 358 ? -1.677 -5.571 -19.510 1.00 81.19 358 LEU A CA 1
ATOM 2862 C C . LEU A 1 358 ? -0.631 -6.347 -20.311 1.00 81.19 358 LEU A C 1
ATOM 2864 O O . LEU A 1 358 ? -0.240 -7.462 -19.959 1.00 81.19 358 LEU A O 1
ATOM 2868 N N . GLU A 1 359 ? -0.107 -5.702 -21.350 1.00 79.62 359 GLU A N 1
ATOM 2869 C CA . GLU A 1 359 ? 1.067 -6.191 -22.064 1.00 79.62 359 GLU A CA 1
ATOM 2870 C C . GLU A 1 359 ? 2.340 -5.684 -21.378 1.00 79.62 359 GLU A C 1
ATOM 2872 O O . GLU A 1 359 ? 2.458 -4.499 -21.043 1.00 79.62 359 GLU A O 1
ATOM 2877 N N . PHE A 1 360 ? 3.312 -6.574 -21.176 1.00 79.94 360 PHE A N 1
ATOM 2878 C CA . PHE A 1 360 ? 4.586 -6.262 -20.527 1.00 79.94 360 PHE A CA 1
ATOM 2879 C C . PHE A 1 360 ? 5.714 -6.191 -21.553 1.00 79.94 360 PHE A C 1
ATOM 2881 O O . PHE A 1 360 ? 5.904 -7.112 -22.342 1.00 79.94 360 PHE A O 1
ATOM 2888 N N . CYS A 1 361 ? 6.482 -5.102 -21.512 1.00 72.44 361 CYS A N 1
ATOM 2889 C CA . CYS A 1 361 ? 7.654 -4.905 -22.374 1.00 72.44 361 CYS A CA 1
ATOM 2890 C C . CYS A 1 361 ? 8.971 -4.886 -21.604 1.00 72.44 361 CYS A C 1
ATOM 2892 O O . CYS A 1 361 ? 10.034 -5.057 -22.198 1.00 72.44 361 CYS A O 1
ATOM 2894 N N . HIS A 1 362 ? 8.907 -4.666 -20.292 1.00 75.44 362 HIS A N 1
ATOM 2895 C CA . HIS A 1 362 ? 10.059 -4.709 -19.407 1.00 75.44 362 HIS A CA 1
ATOM 2896 C C . HIS A 1 362 ? 9.838 -5.784 -18.349 1.00 75.44 362 HIS A C 1
ATOM 2898 O O . HIS A 1 362 ? 8.776 -5.861 -17.739 1.00 75.44 362 HIS A O 1
ATOM 2904 N N . PHE A 1 363 ? 10.867 -6.593 -18.111 1.00 73.56 363 PHE A N 1
ATOM 2905 C CA . PHE A 1 363 ? 10.787 -7.744 -17.211 1.00 73.56 363 PHE A CA 1
ATOM 2906 C C . PHE A 1 363 ? 11.614 -7.558 -15.932 1.00 73.56 363 PHE A C 1
ATOM 2908 O O . PHE A 1 363 ? 11.845 -8.519 -15.216 1.00 73.56 363 PHE A O 1
ATOM 2915 N N . VAL A 1 364 ? 12.078 -6.342 -15.624 1.00 74.12 364 VAL A N 1
ATOM 2916 C CA . VAL A 1 364 ? 12.946 -6.071 -14.462 1.00 74.12 364 VAL A CA 1
ATOM 2917 C C . VAL A 1 364 ? 12.194 -5.255 -13.414 1.00 74.12 364 VAL A C 1
ATOM 2919 O O . VAL A 1 364 ? 11.681 -4.179 -13.719 1.00 74.12 364 VAL A O 1
ATOM 2922 N N . ILE A 1 365 ? 12.153 -5.748 -12.177 1.00 78.44 365 ILE A N 1
ATOM 2923 C CA . ILE A 1 365 ? 11.530 -5.087 -11.025 1.00 78.44 365 ILE A CA 1
ATOM 2924 C C . ILE A 1 365 ? 12.634 -4.710 -10.029 1.00 78.44 365 ILE A C 1
ATOM 2926 O O . ILE A 1 365 ? 13.355 -5.572 -9.531 1.00 78.44 365 ILE A O 1
ATOM 2930 N N . ASP A 1 366 ? 12.772 -3.417 -9.733 1.00 66.12 366 ASP A N 1
ATOM 2931 C CA . ASP A 1 366 ? 13.772 -2.840 -8.817 1.00 66.12 366 ASP A CA 1
ATOM 2932 C C . ASP A 1 366 ? 13.310 -2.791 -7.345 1.00 66.12 366 ASP A C 1
ATOM 2934 O O . ASP A 1 366 ? 13.905 -2.105 -6.518 1.00 66.12 366 ASP A O 1
ATOM 2938 N N . HIS A 1 367 ? 12.261 -3.544 -7.011 1.00 74.25 367 HIS A N 1
ATOM 2939 C CA . HIS A 1 367 ? 11.712 -3.694 -5.664 1.00 74.25 367 HIS A CA 1
ATOM 2940 C C . HIS A 1 367 ? 11.975 -5.095 -5.098 1.00 74.25 367 HIS A C 1
ATOM 2942 O O . HIS A 1 367 ? 12.185 -6.041 -5.846 1.00 74.25 367 HIS A O 1
ATOM 2948 N N . PHE A 1 368 ? 11.941 -5.239 -3.767 1.00 73.38 368 PHE A N 1
ATOM 2949 C CA . PHE A 1 368 ? 12.104 -6.533 -3.083 1.00 73.38 368 PHE A CA 1
ATOM 2950 C C . PHE A 1 368 ? 10.848 -7.420 -3.124 1.00 73.38 368 PHE A C 1
ATOM 2952 O O . PHE A 1 368 ? 10.924 -8.613 -2.859 1.00 73.38 368 PHE A O 1
ATOM 2959 N N . VAL A 1 369 ? 9.695 -6.839 -3.451 1.00 78.06 369 VAL A N 1
ATOM 2960 C CA . VAL A 1 369 ? 8.404 -7.520 -3.569 1.00 78.06 369 VAL A CA 1
ATOM 2961 C C . VAL A 1 369 ? 7.750 -7.110 -4.883 1.00 78.06 369 VAL A C 1
ATOM 2963 O O . VAL A 1 369 ? 7.973 -5.993 -5.364 1.00 78.06 369 VAL A O 1
ATOM 2966 N N . CYS A 1 370 ? 6.946 -7.994 -5.469 1.00 83.94 370 CYS A N 1
ATOM 2967 C CA . CYS A 1 370 ? 6.072 -7.601 -6.561 1.00 83.94 370 CYS A CA 1
ATOM 2968 C C . CYS A 1 370 ? 4.939 -6.730 -6.009 1.00 83.94 370 CYS A C 1
ATOM 2970 O O . CYS A 1 370 ? 4.126 -7.182 -5.207 1.00 83.94 370 CYS A O 1
ATOM 2972 N N . ASP A 1 371 ? 4.918 -5.467 -6.431 1.00 84.06 371 ASP A N 1
ATOM 2973 C CA . ASP A 1 371 ? 3.898 -4.478 -6.084 1.00 84.06 371 ASP A CA 1
ATOM 2974 C C . ASP A 1 371 ? 3.282 -3.883 -7.364 1.00 84.06 371 ASP A C 1
ATOM 2976 O O . ASP A 1 371 ? 3.841 -3.991 -8.459 1.00 84.06 371 ASP A O 1
ATOM 2980 N N . ALA A 1 372 ? 2.135 -3.220 -7.242 1.00 82.75 372 ALA A N 1
ATOM 2981 C CA . ALA A 1 372 ? 1.441 -2.596 -8.361 1.00 82.75 372 ALA A CA 1
ATOM 2982 C C . ALA A 1 372 ? 2.283 -1.513 -9.063 1.00 82.75 372 ALA A C 1
ATOM 2984 O O . ALA A 1 372 ? 2.259 -1.420 -10.289 1.00 82.75 372 ALA A O 1
ATOM 2985 N N . SER A 1 373 ? 3.056 -0.717 -8.316 1.00 82.56 373 SER A N 1
ATOM 2986 C CA . SER A 1 373 ? 3.850 0.388 -8.878 1.00 82.56 373 SER A CA 1
ATOM 2987 C C . SER A 1 373 ? 4.856 -0.065 -9.958 1.00 82.56 373 SER A C 1
ATOM 2989 O O . SER A 1 373 ? 4.834 0.490 -11.062 1.00 82.56 373 SER A O 1
ATOM 2991 N N . PRO A 1 374 ? 5.723 -1.070 -9.712 1.00 78.81 374 PRO A N 1
ATOM 2992 C CA . PRO A 1 374 ? 6.624 -1.584 -10.743 1.00 78.81 374 PRO A CA 1
ATOM 2993 C C . PRO A 1 374 ? 5.896 -2.311 -11.884 1.00 78.81 374 PRO A C 1
ATOM 2995 O O . PRO A 1 374 ? 6.328 -2.178 -13.028 1.00 78.81 374 PRO A O 1
ATOM 2998 N N . ILE A 1 375 ? 4.780 -3.009 -11.626 1.00 81.94 375 ILE A N 1
ATOM 2999 C CA . ILE A 1 375 ? 3.969 -3.652 -12.682 1.00 81.94 375 ILE A CA 1
ATOM 3000 C C . ILE A 1 375 ? 3.489 -2.610 -13.698 1.00 81.94 375 ILE A C 1
ATOM 3002 O O . ILE A 1 375 ? 3.692 -2.775 -14.902 1.00 81.94 375 ILE A O 1
ATOM 3006 N N . LEU A 1 376 ? 2.891 -1.514 -13.222 1.00 84.06 376 LEU A N 1
ATOM 3007 C CA . LEU A 1 376 ? 2.326 -0.485 -14.098 1.00 84.06 376 LEU A CA 1
ATOM 3008 C C . LEU A 1 376 ? 3.406 0.267 -14.883 1.00 84.06 376 LEU A C 1
ATOM 3010 O O . LEU A 1 376 ? 3.192 0.621 -16.039 1.00 84.06 376 LEU A O 1
ATOM 3014 N N . LYS A 1 377 ? 4.584 0.464 -14.284 1.00 82.00 377 LYS A N 1
ATOM 3015 C CA . LYS A 1 377 ? 5.735 1.107 -14.935 1.00 82.00 377 LYS A CA 1
ATOM 3016 C C . LYS A 1 377 ? 6.375 0.237 -16.026 1.00 82.00 377 LYS A C 1
ATOM 3018 O O . LYS A 1 377 ? 6.976 0.773 -16.954 1.00 82.00 377 LYS A O 1
ATOM 3023 N N . ASN A 1 378 ? 6.268 -1.084 -15.900 1.00 77.88 378 ASN A N 1
ATOM 3024 C CA . ASN A 1 378 ? 6.872 -2.055 -16.814 1.00 77.88 378 ASN A CA 1
ATOM 3025 C C . ASN A 1 378 ? 5.956 -2.464 -17.984 1.00 77.88 378 ASN A C 1
ATOM 3027 O O . ASN A 1 378 ? 6.409 -3.136 -18.922 1.00 77.88 378 ASN A O 1
ATOM 3031 N N . SER A 1 379 ? 4.687 -2.050 -17.948 1.00 84.56 379 SER A N 1
ATOM 3032 C CA . SER A 1 379 ? 3.722 -2.284 -19.020 1.00 84.56 379 SER A CA 1
ATOM 3033 C C . SER A 1 379 ? 3.968 -1.384 -20.239 1.00 84.56 379 SER A C 1
ATOM 3035 O O . SER A 1 379 ? 4.487 -0.274 -20.128 1.00 84.56 379 SER A O 1
ATOM 3037 N N . CYS A 1 380 ? 3.600 -1.890 -21.417 1.00 81.75 380 CYS A N 1
ATOM 3038 C CA . CYS A 1 380 ? 3.550 -1.149 -22.679 1.00 81.75 380 CYS A CA 1
ATOM 3039 C C . CYS A 1 380 ? 2.182 -0.516 -22.966 1.00 81.75 380 CYS A C 1
ATOM 3041 O O . CYS A 1 380 ? 2.065 0.296 -23.883 1.00 81.75 380 CYS A O 1
ATOM 3043 N N . THR A 1 381 ? 1.154 -0.913 -22.220 1.00 83.19 381 THR A N 1
ATOM 3044 C CA . THR A 1 381 ? -0.217 -0.426 -22.361 1.00 83.19 381 THR A CA 1
ATOM 3045 C C . THR A 1 381 ? -0.406 0.842 -21.524 1.00 83.19 381 THR A C 1
ATOM 3047 O O . THR A 1 381 ? 0.247 1.016 -20.496 1.00 83.19 381 THR A O 1
ATOM 3050 N N . ASP A 1 382 ? -1.317 1.728 -21.928 1.00 82.56 382 ASP A N 1
ATOM 3051 C CA . ASP A 1 382 ? -1.658 2.915 -21.140 1.00 82.56 382 ASP A CA 1
ATOM 3052 C C . ASP A 1 382 ? -2.285 2.524 -19.788 1.00 82.56 382 ASP A C 1
ATOM 3054 O O . ASP A 1 382 ? -3.441 2.109 -19.698 1.00 82.56 382 ASP A O 1
ATOM 3058 N N . THR A 1 383 ? -1.529 2.696 -18.702 1.00 87.19 383 THR A N 1
ATOM 3059 C CA . THR A 1 383 ? -1.932 2.341 -17.327 1.00 87.19 383 THR A CA 1
ATOM 3060 C C . THR A 1 383 ? -2.643 3.468 -16.574 1.00 87.19 383 THR A C 1
ATOM 3062 O O . THR A 1 383 ? -3.013 3.302 -15.409 1.00 87.19 383 THR A O 1
ATOM 3065 N N . TRP A 1 384 ? -2.890 4.609 -17.230 1.00 87.50 384 TRP A N 1
ATOM 3066 C CA . TRP A 1 384 ? -3.424 5.826 -16.606 1.00 87.50 384 TRP A CA 1
ATOM 3067 C C . TRP A 1 384 ? -4.713 5.585 -15.805 1.00 87.50 384 TRP A C 1
ATOM 3069 O O . TRP A 1 384 ? -4.827 6.054 -14.673 1.00 87.50 384 TRP A O 1
ATOM 3079 N N . LEU A 1 385 ? -5.665 4.816 -16.351 1.00 87.81 385 LEU A N 1
ATOM 3080 C CA . LEU A 1 385 ? -6.917 4.494 -15.654 1.00 87.81 385 LEU A CA 1
ATOM 3081 C C . LEU A 1 385 ? -6.668 3.712 -14.358 1.00 87.81 385 LEU A C 1
ATOM 3083 O O . LEU A 1 385 ? -7.238 4.052 -13.320 1.00 87.81 385 LEU A O 1
ATOM 3087 N N . ILE A 1 386 ? -5.796 2.701 -14.399 1.00 87.81 386 ILE A N 1
ATOM 3088 C CA . ILE A 1 386 ? -5.478 1.862 -13.237 1.00 87.81 386 ILE A CA 1
ATOM 3089 C C . ILE A 1 386 ? -4.789 2.709 -12.161 1.00 87.81 386 ILE A C 1
ATOM 3091 O O . ILE A 1 386 ? -5.183 2.654 -10.994 1.00 87.81 386 ILE A O 1
ATOM 3095 N N . GLU A 1 387 ? -3.837 3.565 -12.548 1.00 87.69 387 GLU A N 1
ATOM 3096 C CA . GLU A 1 387 ? -3.161 4.472 -11.616 1.00 87.69 387 GLU A CA 1
ATOM 3097 C C . GLU A 1 387 ? -4.128 5.448 -10.932 1.00 87.69 387 GLU A C 1
ATOM 3099 O O . GLU A 1 387 ? -4.047 5.649 -9.718 1.00 87.69 387 GLU A O 1
ATOM 3104 N N . GLN A 1 388 ? -5.045 6.069 -11.683 1.00 87.12 388 GLN A N 1
ATOM 3105 C CA . GLN A 1 388 ? -6.023 6.998 -11.106 1.00 87.12 388 GLN A CA 1
ATOM 3106 C C . GLN A 1 388 ? -6.991 6.277 -10.165 1.00 87.12 388 GLN A C 1
ATOM 3108 O O . GLN A 1 388 ? -7.259 6.765 -9.065 1.00 87.12 388 GLN A O 1
ATOM 3113 N N . MET A 1 389 ? -7.469 5.090 -10.552 1.00 86.50 389 MET A N 1
ATOM 3114 C CA . MET A 1 389 ? -8.322 4.263 -9.695 1.00 86.50 389 MET A CA 1
ATOM 3115 C C . MET A 1 389 ? -7.618 3.900 -8.385 1.00 86.50 389 MET A C 1
ATOM 3117 O O . MET A 1 389 ? -8.220 4.026 -7.317 1.00 86.50 389 MET A O 1
ATOM 3121 N N . GLN A 1 390 ? -6.349 3.487 -8.443 1.00 85.88 390 GLN A N 1
ATOM 3122 C CA . GLN A 1 390 ? -5.570 3.152 -7.250 1.00 85.88 390 GLN A CA 1
ATOM 3123 C C . GLN A 1 390 ? -5.345 4.369 -6.351 1.00 85.88 390 GLN A C 1
ATOM 3125 O O . GLN A 1 390 ? -5.607 4.286 -5.150 1.00 85.88 390 GLN A O 1
ATOM 3130 N N . ARG A 1 391 ? -4.947 5.518 -6.914 1.00 86.25 391 ARG A N 1
ATOM 3131 C CA . ARG A 1 391 ? -4.776 6.765 -6.145 1.00 86.25 391 ARG A CA 1
ATOM 3132 C C . ARG A 1 391 ? -6.076 7.195 -5.469 1.00 86.25 391 ARG A C 1
ATOM 3134 O O . ARG A 1 391 ? -6.062 7.522 -4.284 1.00 86.25 391 ARG A O 1
ATOM 3141 N N . GLN A 1 392 ? -7.195 7.153 -6.191 1.00 87.75 392 GLN A N 1
ATOM 3142 C CA . GLN A 1 392 ? -8.500 7.535 -5.654 1.00 87.75 392 GLN A CA 1
ATOM 3143 C C . GLN A 1 392 ? -8.953 6.593 -4.531 1.00 87.75 392 GLN A C 1
ATOM 3145 O O . GLN A 1 392 ? -9.408 7.066 -3.487 1.00 87.75 392 GLN A O 1
ATOM 3150 N N . LYS A 1 393 ? -8.806 5.270 -4.705 1.00 85.12 393 LYS A N 1
ATOM 3151 C CA . LYS A 1 393 ? -9.145 4.284 -3.663 1.00 85.12 393 LYS A CA 1
ATOM 3152 C C . LYS A 1 393 ? -8.254 4.429 -2.430 1.00 85.12 393 LYS A C 1
ATOM 3154 O O . LYS A 1 393 ? -8.772 4.410 -1.312 1.00 85.12 393 LYS A O 1
ATOM 3159 N N . ALA A 1 394 ? -6.950 4.631 -2.621 1.00 86.12 394 ALA A N 1
ATOM 3160 C CA . ALA A 1 394 ? -6.011 4.863 -1.527 1.00 86.12 394 ALA A CA 1
ATOM 3161 C C . ALA A 1 394 ? -6.374 6.138 -0.751 1.00 86.12 394 ALA A C 1
ATOM 3163 O O . ALA A 1 394 ? -6.533 6.094 0.467 1.00 86.12 394 ALA A O 1
ATOM 3164 N N . PHE A 1 395 ? -6.606 7.256 -1.446 1.00 87.00 395 PHE A N 1
ATOM 3165 C CA . PHE A 1 395 ? -7.005 8.514 -0.813 1.00 87.00 395 PHE A CA 1
ATOM 3166 C C . PHE A 1 395 ? -8.337 8.390 -0.059 1.00 87.00 395 PHE A C 1
ATOM 3168 O O . PHE A 1 395 ? -8.430 8.807 1.096 1.00 87.00 395 PHE A O 1
ATOM 3175 N N . SER A 1 396 ? -9.354 7.782 -0.676 1.00 85.69 396 SER A N 1
ATOM 3176 C CA . SER A 1 396 ? -10.667 7.571 -0.053 1.00 85.69 396 SER A CA 1
ATOM 3177 C C . SER A 1 396 ? -10.568 6.715 1.213 1.00 85.69 396 SER A C 1
ATOM 3179 O O . SER A 1 396 ? -11.164 7.046 2.236 1.00 85.69 396 SER A O 1
ATOM 3181 N N . THR A 1 397 ? -9.794 5.630 1.170 1.00 84.44 397 THR A N 1
ATOM 3182 C CA . THR A 1 397 ? -9.660 4.702 2.302 1.00 84.44 397 THR A CA 1
ATOM 3183 C C . THR A 1 397 ? -8.854 5.334 3.430 1.00 84.44 397 THR A C 1
ATOM 3185 O O . THR A 1 397 ? -9.350 5.413 4.551 1.00 84.44 397 THR A O 1
ATOM 3188 N N . CYS A 1 398 ? -7.672 5.885 3.136 1.00 81.75 398 CYS A N 1
ATOM 3189 C CA . CYS A 1 398 ? -6.824 6.525 4.142 1.00 81.75 398 CYS A CA 1
ATOM 3190 C C . CYS A 1 398 ? -7.518 7.716 4.818 1.00 81.75 398 CYS A C 1
ATOM 3192 O O . CYS A 1 398 ? -7.473 7.835 6.040 1.00 81.75 398 CYS A O 1
ATOM 3194 N N . SER A 1 399 ? -8.196 8.579 4.051 1.00 85.50 399 SER A N 1
ATOM 3195 C CA . SER A 1 399 ? -8.928 9.720 4.621 1.00 85.50 399 SER A CA 1
ATOM 3196 C C . SER A 1 399 ? -10.093 9.270 5.505 1.00 85.50 399 SER A C 1
ATOM 3198 O O . SER A 1 399 ? -10.212 9.745 6.633 1.00 85.50 399 SER A O 1
ATOM 3200 N N . SER A 1 400 ? -10.906 8.310 5.047 1.00 82.88 400 SER A N 1
ATOM 3201 C CA . SER A 1 400 ? -12.003 7.756 5.851 1.00 82.88 400 SER A CA 1
ATOM 3202 C C . SER A 1 400 ? -11.501 7.110 7.147 1.00 82.88 400 SER A C 1
ATOM 3204 O O . SER A 1 400 ? -12.062 7.362 8.212 1.00 82.88 400 SER A O 1
ATOM 3206 N N . HIS A 1 401 ? -10.394 6.366 7.089 1.00 82.12 401 HIS A N 1
ATOM 3207 C CA . HIS A 1 401 ? -9.776 5.747 8.257 1.00 82.12 401 HIS A CA 1
ATOM 3208 C C . HIS A 1 401 ? -9.289 6.802 9.257 1.00 82.12 401 HIS A C 1
ATOM 3210 O O . HIS A 1 401 ? -9.627 6.733 10.437 1.00 82.12 401 HIS A O 1
ATOM 3216 N N . MET A 1 402 ? -8.572 7.830 8.790 1.00 83.44 402 MET A N 1
ATOM 3217 C CA . MET A 1 402 ? -8.125 8.935 9.646 1.00 83.44 402 MET A CA 1
ATOM 3218 C C . MET A 1 402 ? -9.289 9.654 10.326 1.00 83.44 402 MET A C 1
ATOM 3220 O O . MET A 1 402 ? -9.183 9.994 11.504 1.00 83.44 402 MET A O 1
ATOM 3224 N N . ILE A 1 403 ? -10.406 9.846 9.620 1.00 82.94 403 ILE A N 1
ATOM 3225 C CA . ILE A 1 403 ? -11.630 10.434 10.177 1.00 82.94 403 ILE A CA 1
ATOM 3226 C C . ILE A 1 403 ? -12.212 9.531 11.270 1.00 82.94 403 ILE A C 1
ATOM 3228 O O . ILE A 1 403 ? -12.461 10.008 12.375 1.00 82.94 403 ILE A O 1
ATOM 3232 N N . VAL A 1 404 ? -12.399 8.236 10.997 1.00 79.12 404 VAL A N 1
ATOM 3233 C CA . VAL A 1 404 ? -12.978 7.286 11.964 1.00 79.12 404 VAL A CA 1
ATOM 3234 C C . VAL A 1 404 ? -12.113 7.177 13.220 1.00 79.12 404 VAL A C 1
ATOM 3236 O O . VAL A 1 404 ? -12.637 7.272 14.331 1.00 79.12 404 VAL A O 1
ATOM 3239 N N . VAL A 1 405 ? -10.794 7.056 13.060 1.00 78.75 405 VAL A N 1
ATOM 3240 C CA . VAL A 1 405 ? -9.844 7.001 14.181 1.00 78.75 405 VAL A CA 1
ATOM 3241 C C . VAL A 1 405 ? -9.896 8.303 14.981 1.00 78.75 405 VAL A C 1
ATOM 3243 O O . VAL A 1 405 ? -10.032 8.272 16.203 1.00 78.75 405 VAL A O 1
ATOM 3246 N N . SER A 1 406 ? -9.877 9.454 14.307 1.00 81.25 406 SER A N 1
ATOM 3247 C CA . SER A 1 406 ? -9.900 10.764 14.963 1.00 81.25 406 SER A CA 1
ATOM 3248 C C . SER A 1 406 ? -11.201 11.017 15.726 1.00 81.25 406 SER A C 1
ATOM 3250 O O . SER A 1 406 ? -11.157 11.515 16.847 1.00 81.25 406 SER A O 1
ATOM 3252 N N . ILE A 1 407 ? -12.357 10.633 15.178 1.00 77.88 407 ILE A N 1
ATOM 3253 C CA . ILE A 1 407 ? -13.645 10.749 15.877 1.00 77.88 407 ILE A CA 1
ATOM 3254 C C . ILE A 1 407 ? -13.683 9.807 17.084 1.00 77.88 407 ILE A C 1
ATOM 3256 O O . ILE A 1 407 ? -14.071 10.230 18.174 1.00 77.88 407 ILE A O 1
ATOM 3260 N N . SER A 1 408 ? -13.257 8.554 16.914 1.00 74.38 408 SER A N 1
ATOM 3261 C CA . SER A 1 408 ? -13.318 7.530 17.963 1.00 74.38 408 SER A CA 1
ATOM 3262 C C . SER A 1 408 ? -12.416 7.891 19.142 1.00 74.38 408 SER A C 1
ATOM 3264 O O . SER A 1 408 ? -12.891 8.028 20.271 1.00 74.38 408 SER A O 1
ATOM 3266 N N . TYR A 1 409 ? -11.130 8.135 18.882 1.00 75.19 409 TYR A N 1
ATOM 3267 C CA . TYR A 1 409 ? -10.170 8.504 19.922 1.00 75.19 409 TYR A CA 1
ATOM 3268 C C . TYR A 1 409 ? -10.384 9.929 20.435 1.00 75.19 409 TYR A C 1
ATOM 3270 O O . TYR A 1 409 ? -10.283 10.151 21.638 1.00 75.19 409 TYR A O 1
ATOM 3278 N N . GLY A 1 410 ? -10.754 10.883 19.575 1.00 75.25 410 GLY A N 1
ATOM 3279 C CA . GLY A 1 410 ? -11.070 12.252 19.989 1.00 75.25 410 GLY A CA 1
ATOM 3280 C C . GLY A 1 410 ? -12.258 12.314 20.951 1.00 75.25 410 GLY A C 1
ATOM 3281 O O . GLY A 1 410 ? -12.187 13.010 21.963 1.00 75.25 410 GLY A O 1
ATOM 3282 N N . SER A 1 411 ? -13.309 11.524 20.704 1.00 70.50 411 SER A N 1
ATOM 3283 C CA . SER A 1 411 ? -14.462 11.420 21.612 1.00 70.50 411 SER A CA 1
ATOM 3284 C C . SER A 1 411 ? -14.080 10.808 22.961 1.00 70.50 411 SER A C 1
ATOM 3286 O O . SER A 1 411 ? -14.554 11.261 24.002 1.00 70.50 411 SER A O 1
ATOM 3288 N N . CYS A 1 412 ? -13.187 9.814 22.958 1.00 67.06 412 CYS A N 1
ATOM 3289 C CA . CYS A 1 412 ? -12.679 9.202 24.184 1.00 67.06 412 CYS A CA 1
ATOM 3290 C C . CYS A 1 412 ? -11.839 10.199 24.990 1.00 67.06 412 CYS A C 1
ATOM 3292 O O . CYS A 1 412 ? -12.069 10.366 26.185 1.00 67.06 412 CYS A O 1
ATOM 3294 N N . ILE A 1 413 ? -10.918 10.914 24.337 1.00 74.19 413 ILE A N 1
ATOM 3295 C CA . ILE A 1 413 ? -10.093 11.950 24.973 1.00 74.19 413 ILE A CA 1
ATOM 3296 C C . ILE A 1 413 ? -10.981 13.037 25.575 1.00 74.19 413 ILE A C 1
ATOM 3298 O O . ILE A 1 413 ? -10.815 13.361 26.743 1.00 74.19 413 ILE A O 1
ATOM 3302 N N . PHE A 1 414 ? -11.965 13.554 24.836 1.00 70.81 414 PHE A N 1
ATOM 3303 C CA . PHE A 1 414 ? -12.899 14.557 25.357 1.00 70.81 414 PHE A CA 1
ATOM 3304 C C . PHE A 1 414 ? -13.651 14.071 26.606 1.00 70.81 414 PHE A C 1
ATOM 3306 O O . PHE A 1 414 ? -13.829 14.827 27.559 1.00 70.81 414 PHE A O 1
ATOM 3313 N N . MET A 1 415 ? -14.056 12.799 26.627 1.00 63.47 415 MET A N 1
ATOM 3314 C CA . MET A 1 415 ? -14.742 12.198 27.769 1.00 63.47 415 MET A CA 1
ATOM 3315 C C . MET A 1 415 ? -13.828 12.040 28.996 1.00 63.47 415 MET A C 1
ATOM 3317 O O . MET A 1 415 ? -14.275 12.280 30.114 1.00 63.47 415 MET A O 1
ATOM 3321 N N . TYR A 1 416 ? -12.561 11.663 28.808 1.00 63.03 416 TYR A N 1
ATOM 3322 C CA . TYR A 1 416 ? -11.593 11.516 29.907 1.00 63.03 416 TYR A CA 1
ATOM 3323 C C . TYR A 1 416 ? -11.002 12.849 30.379 1.00 63.03 416 TYR A C 1
ATOM 3325 O O . TYR A 1 416 ? -10.653 12.985 31.547 1.00 63.03 416 TYR A O 1
ATOM 3333 N N . VAL A 1 417 ? -10.922 13.842 29.495 1.00 64.62 417 VAL A N 1
ATOM 3334 C CA . VAL A 1 417 ? -10.450 15.203 29.797 1.00 64.62 417 VAL A CA 1
ATOM 3335 C C . VAL A 1 417 ? -11.562 16.051 30.429 1.00 64.62 417 VAL A C 1
AT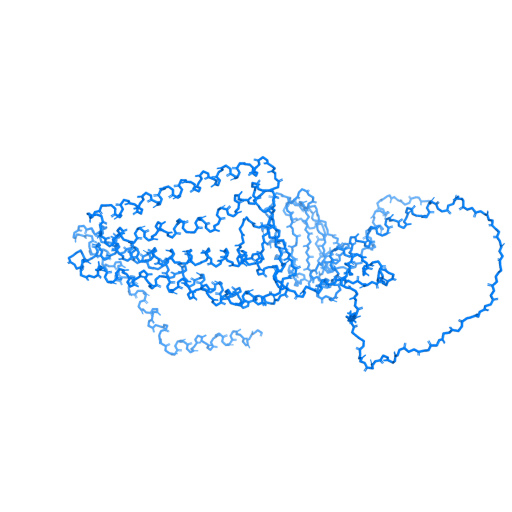OM 3337 O O . VAL A 1 417 ? -11.323 17.215 30.734 1.00 64.62 417 VAL A O 1
ATOM 3340 N N . LYS A 1 418 ? -12.762 15.494 30.675 1.00 48.47 418 LYS A N 1
ATOM 3341 C CA . LYS A 1 418 ? -13.898 16.219 31.258 1.00 48.47 418 LYS A CA 1
ATOM 3342 C C . LYS A 1 418 ? -13.470 16.921 32.560 1.00 48.47 418 LYS A C 1
ATOM 3344 O O . LYS A 1 418 ? -13.229 16.249 33.564 1.00 48.47 418 LYS A O 1
ATOM 3349 N N . PRO A 1 419 ? -13.355 18.256 32.565 1.00 49.56 419 PRO A N 1
ATOM 3350 C CA . PRO A 1 419 ? -12.819 18.955 33.710 1.00 49.56 419 PRO A CA 1
ATOM 3351 C C . PRO A 1 419 ? -13.945 19.205 34.721 1.00 49.56 419 PRO A C 1
ATOM 3353 O O . PRO A 1 419 ? -15.124 19.288 34.364 1.00 49.56 419 PRO A O 1
ATOM 3356 N N . SER A 1 420 ? -13.579 19.259 36.002 1.00 49.25 420 SER A N 1
ATOM 3357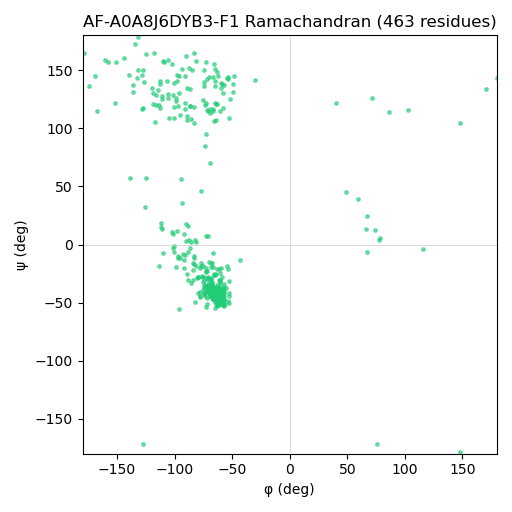 C CA . SER A 1 420 ? -14.494 19.511 37.122 1.00 49.25 420 SER A CA 1
ATOM 3358 C C . SER A 1 420 ? -15.384 20.728 36.831 1.00 49.25 420 SER A C 1
ATOM 3360 O O . SER A 1 420 ? -14.924 21.672 36.197 1.00 49.25 420 SER A O 1
ATOM 3362 N N . ALA A 1 421 ? -16.644 20.709 37.287 1.00 54.06 421 ALA A N 1
ATOM 3363 C CA . ALA A 1 421 ? -17.793 21.539 36.866 1.00 54.06 421 ALA A CA 1
ATOM 3364 C C . ALA A 1 421 ? -17.571 23.060 36.635 1.00 54.06 421 ALA A C 1
ATOM 3366 O O . ALA A 1 421 ? -18.417 23.722 36.039 1.00 54.06 421 ALA A O 1
ATOM 3367 N N . LYS A 1 422 ? -16.447 23.635 37.074 1.00 49.06 422 LYS A N 1
ATOM 3368 C CA . LYS A 1 422 ? -16.034 25.018 36.790 1.00 49.06 422 LYS A CA 1
ATOM 3369 C C . LYS A 1 422 ? -15.474 25.223 35.370 1.00 49.06 422 LYS A C 1
ATOM 3371 O O . LYS A 1 422 ? -15.640 26.306 34.816 1.00 49.06 422 LYS A O 1
ATOM 3376 N N . ASP A 1 423 ? -14.900 24.193 34.752 1.00 51.91 423 ASP A N 1
ATOM 3377 C CA . ASP A 1 423 ? -14.265 24.262 33.423 1.00 51.91 423 ASP A CA 1
ATOM 3378 C C . ASP A 1 423 ? -15.191 23.787 32.277 1.00 51.91 423 ASP A C 1
ATOM 3380 O O . ASP A 1 423 ? -14.933 24.040 31.096 1.00 51.91 423 ASP A O 1
ATOM 3384 N N . GLU A 1 424 ? -16.322 23.154 32.613 1.00 51.66 424 GLU A N 1
ATOM 3385 C CA . GLU A 1 424 ? -17.355 22.689 31.669 1.00 51.66 424 GLU A CA 1
ATOM 3386 C C . GLU A 1 424 ? -17.976 23.863 30.877 1.00 51.66 424 GLU A C 1
ATOM 3388 O O . GLU A 1 424 ? -18.310 23.728 29.699 1.00 51.66 424 GLU A O 1
ATOM 3393 N N . VAL A 1 425 ? -18.043 25.059 31.479 1.00 50.94 425 VAL A N 1
ATOM 3394 C CA . VAL A 1 425 ? -18.537 26.290 30.832 1.00 50.94 425 VAL A CA 1
ATOM 3395 C C . VAL A 1 425 ? -17.557 26.817 29.775 1.00 50.94 425 VAL A C 1
ATOM 3397 O O . VAL A 1 425 ? -17.985 27.321 28.734 1.00 50.94 425 VAL A O 1
ATOM 3400 N N . ALA A 1 426 ? -16.246 26.690 30.004 1.00 54.44 426 ALA A N 1
ATOM 3401 C CA . ALA A 1 426 ? -15.222 27.147 29.063 1.00 54.44 426 ALA A CA 1
ATOM 3402 C C . ALA A 1 426 ? -15.133 26.223 27.838 1.00 54.44 426 ALA A C 1
ATOM 3404 O O . ALA A 1 426 ? -15.083 26.700 26.701 1.00 54.44 426 ALA A O 1
ATOM 3405 N N . ILE A 1 427 ? -15.211 24.908 28.060 1.00 54.88 427 ILE A N 1
ATOM 3406 C CA . ILE A 1 427 ? -15.231 23.912 26.982 1.00 54.88 427 ILE A CA 1
ATOM 3407 C C . ILE A 1 427 ? -16.525 24.004 26.172 1.00 54.88 427 ILE A C 1
ATOM 3409 O O . ILE A 1 427 ? -16.464 24.006 24.943 1.00 54.88 427 ILE A O 1
ATOM 3413 N N . ASN A 1 428 ? -17.685 24.171 26.816 1.00 54.03 428 ASN A N 1
ATOM 3414 C CA . ASN A 1 428 ? -18.937 24.362 26.086 1.00 54.03 428 ASN A CA 1
ATOM 3415 C C . ASN A 1 428 ? -18.916 25.639 25.243 1.00 54.03 428 ASN A C 1
ATOM 3417 O O . ASN A 1 428 ? -19.376 25.594 24.108 1.00 54.03 428 ASN A O 1
ATOM 3421 N N . LYS A 1 429 ? -18.311 26.741 25.712 1.00 52.16 429 LYS A N 1
ATOM 3422 C CA . LYS A 1 429 ? -18.098 27.940 24.879 1.00 52.16 429 LYS A CA 1
ATOM 3423 C C . LYS A 1 429 ? -17.206 27.658 23.667 1.00 52.16 429 LYS A C 1
ATOM 3425 O O . LYS A 1 429 ? -17.544 28.108 22.577 1.00 52.16 429 LYS A O 1
ATOM 3430 N N . ALA A 1 430 ? -16.121 26.898 23.826 1.00 53.19 430 ALA A N 1
ATOM 3431 C CA . ALA A 1 430 ? -15.218 26.540 22.726 1.00 53.19 430 ALA A CA 1
ATOM 3432 C C . ALA A 1 430 ? -15.880 25.604 21.696 1.00 53.19 430 ALA A C 1
ATOM 3434 O O . ALA A 1 430 ? -15.757 25.823 20.491 1.00 53.19 430 ALA A O 1
ATOM 3435 N N . VAL A 1 431 ? -16.642 24.608 22.157 1.00 52.59 431 VAL A N 1
ATOM 3436 C CA . VAL A 1 431 ? -17.417 23.700 21.298 1.00 52.59 431 VAL A CA 1
ATOM 3437 C C . VAL A 1 431 ? -18.553 24.456 20.600 1.00 52.59 431 VAL A C 1
ATOM 3439 O O . VAL A 1 431 ? -18.749 24.268 19.401 1.00 52.59 431 VAL A O 1
ATOM 3442 N N . TYR A 1 432 ? -19.245 25.380 21.277 1.00 51.88 432 TYR A N 1
ATOM 3443 C CA . TYR A 1 432 ? -20.252 26.239 20.641 1.00 51.88 432 TYR A CA 1
ATOM 3444 C C . TYR A 1 432 ? -19.621 27.175 19.596 1.00 51.88 432 TYR A C 1
ATOM 3446 O O . TYR A 1 432 ? -20.205 27.345 18.531 1.00 51.88 432 TYR A O 1
ATOM 3454 N N . LEU A 1 433 ? -18.416 27.718 19.834 1.00 51.88 433 LEU A N 1
ATOM 3455 C CA . LEU A 1 433 ? -17.646 28.538 18.876 1.00 51.88 433 LEU A CA 1
ATOM 3456 C C . LEU A 1 433 ? -17.175 27.745 17.641 1.00 51.88 433 LEU A C 1
ATOM 3458 O O . LEU A 1 433 ? -17.259 28.230 16.511 1.00 51.88 433 LEU A O 1
ATOM 3462 N N . LEU A 1 434 ? -16.715 26.507 17.829 1.00 50.56 434 LEU A N 1
ATOM 3463 C CA . LEU A 1 434 ? -16.351 25.604 16.728 1.00 50.56 434 LEU A CA 1
ATOM 3464 C C . LEU A 1 434 ? -17.584 25.173 15.923 1.00 50.56 434 LEU A C 1
ATOM 3466 O O . LEU A 1 434 ? -17.563 25.154 14.695 1.00 50.56 434 LEU A O 1
ATOM 3470 N N . THR A 1 435 ? -18.703 24.906 16.592 1.00 48.72 435 THR A N 1
ATOM 3471 C CA . THR A 1 435 ? -19.942 24.495 15.916 1.00 48.72 435 THR A CA 1
ATOM 3472 C C . THR A 1 435 ? -20.612 25.676 15.191 1.00 48.72 435 THR A C 1
ATOM 3474 O O . THR A 1 435 ? -21.124 25.506 14.085 1.00 48.72 435 THR A O 1
ATOM 3477 N N . THR A 1 436 ? -20.539 26.898 15.739 1.00 53.25 436 THR A N 1
ATOM 3478 C CA . THR A 1 436 ? -21.047 28.134 15.099 1.00 53.25 436 THR A CA 1
ATOM 3479 C C . THR A 1 436 ? -20.148 28.688 13.994 1.00 53.25 436 THR A C 1
ATOM 3481 O O . THR A 1 436 ? -20.649 29.426 13.153 1.00 53.25 436 THR A O 1
ATOM 3484 N N . SER A 1 437 ? -18.868 28.314 13.920 1.00 52.00 437 SER A N 1
ATOM 3485 C CA . SER A 1 437 ? -17.990 28.656 12.784 1.00 52.00 437 SER A CA 1
ATOM 3486 C C . SER A 1 437 ? -18.129 27.678 11.612 1.00 52.00 437 SER A C 1
ATOM 3488 O O . SER A 1 437 ? -18.029 28.081 10.452 1.00 52.00 437 SER A O 1
ATOM 3490 N N . VAL A 1 438 ? -18.443 26.408 11.888 1.00 51.28 438 VAL A N 1
ATOM 3491 C CA . VAL A 1 438 ? -18.617 25.366 10.860 1.00 51.28 438 VAL A CA 1
ATOM 3492 C C . VAL A 1 438 ? -20.040 25.344 10.278 1.00 51.28 438 VAL A C 1
ATOM 3494 O O . VAL A 1 438 ? -20.212 25.101 9.080 1.00 51.28 438 VAL A O 1
ATOM 3497 N N . ALA A 1 439 ? -21.074 25.659 11.067 1.00 52.91 439 ALA A N 1
ATOM 3498 C CA . ALA A 1 439 ? -22.463 25.658 10.593 1.00 52.91 439 ALA A CA 1
ATOM 3499 C C . ALA A 1 439 ? -22.753 26.655 9.441 1.00 52.91 439 ALA A C 1
ATOM 3501 O O . ALA A 1 439 ? -23.392 26.240 8.469 1.00 52.91 439 ALA A O 1
ATOM 3502 N N . PRO A 1 440 ? -22.257 27.912 9.449 1.00 55.50 440 PRO A N 1
ATOM 3503 C CA . PRO A 1 440 ? -22.414 28.836 8.329 1.00 55.50 440 PRO A CA 1
ATOM 3504 C C . PRO A 1 440 ? -21.711 28.320 7.078 1.00 55.50 440 PRO A C 1
ATOM 3506 O O . PRO A 1 440 ? -22.274 28.424 5.996 1.00 55.50 440 PRO A O 1
ATOM 3509 N N . PHE A 1 441 ? -20.538 27.692 7.204 1.00 52.19 441 PHE A N 1
ATOM 3510 C CA . PHE A 1 441 ? -19.804 27.130 6.066 1.00 52.19 441 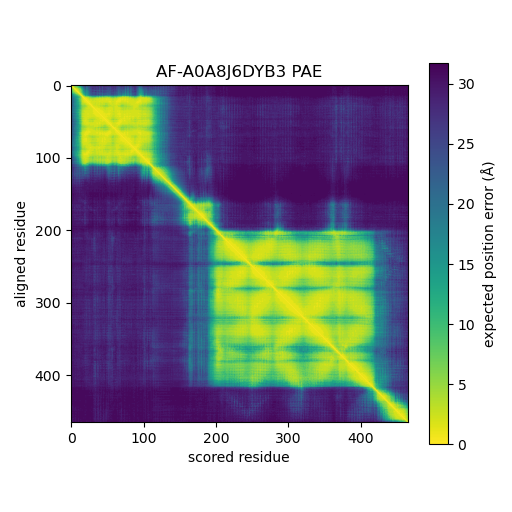PHE A CA 1
ATOM 3511 C C . PHE A 1 441 ? -20.579 25.979 5.402 1.00 52.19 441 PHE A C 1
ATOM 3513 O O . PHE A 1 441 ? -20.714 25.939 4.178 1.00 52.19 441 PHE A O 1
ATOM 3520 N N . ILE A 1 442 ? -21.177 25.089 6.204 1.00 53.38 442 ILE A N 1
ATOM 3521 C CA . ILE A 1 442 ? -22.016 23.984 5.713 1.00 53.38 442 ILE A CA 1
ATOM 3522 C C . ILE A 1 442 ? -23.315 24.504 5.074 1.00 53.38 442 ILE A C 1
ATOM 3524 O O . ILE A 1 442 ? -23.707 24.020 4.010 1.00 53.38 442 ILE A O 1
ATOM 3528 N N . TYR A 1 443 ? -23.972 25.507 5.667 1.00 54.12 443 TYR A N 1
ATOM 3529 C CA . TYR A 1 443 ? -25.176 26.114 5.081 1.00 54.12 443 TYR A CA 1
ATOM 3530 C C . TYR A 1 443 ? -24.871 26.919 3.810 1.00 54.12 443 TYR A C 1
ATOM 3532 O O . TYR A 1 443 ? -25.638 26.859 2.848 1.00 54.12 443 TYR A O 1
ATOM 3540 N N . THR A 1 444 ? -23.721 27.591 3.753 1.00 51.91 444 THR A N 1
ATOM 3541 C CA . THR A 1 444 ? -23.262 28.349 2.578 1.00 51.91 444 THR A CA 1
ATOM 3542 C C . THR A 1 444 ? -22.932 27.410 1.414 1.00 51.91 444 THR A C 1
ATOM 3544 O O . THR A 1 444 ? -23.332 27.675 0.284 1.00 51.91 444 THR A O 1
ATOM 3547 N N . LEU A 1 445 ? -22.312 26.252 1.680 1.00 50.28 445 LEU A N 1
ATOM 3548 C CA . LEU A 1 445 ? -22.003 25.235 0.661 1.00 50.28 445 LEU A CA 1
ATOM 3549 C C . LEU A 1 445 ? -23.210 24.371 0.240 1.00 50.28 445 LEU A C 1
ATOM 3551 O O . LEU A 1 445 ? -23.190 23.781 -0.845 1.00 50.28 445 LEU A O 1
ATOM 3555 N N . ARG A 1 446 ? -24.274 24.293 1.055 1.00 49.00 446 ARG A N 1
ATOM 3556 C CA . ARG A 1 446 ? -25.561 23.677 0.663 1.00 49.00 446 ARG A CA 1
ATOM 3557 C C . ARG A 1 446 ? -26.480 24.635 -0.096 1.00 49.00 446 ARG A C 1
ATOM 3559 O O . ARG A 1 446 ? -27.422 24.164 -0.736 1.00 49.00 446 ARG A O 1
ATOM 3566 N N . ASN A 1 447 ? -26.226 25.945 -0.057 1.00 61.75 447 ASN A N 1
ATOM 3567 C CA . ASN A 1 447 ? -27.036 26.921 -0.774 1.00 61.75 447 ASN A CA 1
ATOM 3568 C C . ASN A 1 447 ? -26.827 26.771 -2.293 1.00 61.75 447 ASN A C 1
ATOM 3570 O O . ASN A 1 447 ? -25.730 26.978 -2.819 1.00 61.75 447 ASN A O 1
ATOM 3574 N N . LYS A 1 448 ? -27.904 26.407 -3.003 1.00 60.00 448 LYS A N 1
ATOM 3575 C CA . LYS A 1 448 ? -27.880 26.178 -4.454 1.00 60.00 448 LYS A CA 1
ATOM 3576 C C . LYS A 1 448 ? -27.381 27.406 -5.226 1.00 60.00 448 LYS A C 1
ATOM 3578 O O . LYS A 1 448 ? -26.619 27.218 -6.168 1.00 60.00 448 LYS A O 1
ATOM 3583 N N . GLN A 1 449 ? -27.705 28.629 -4.793 1.00 61.88 449 GLN A N 1
ATOM 3584 C CA . GLN A 1 449 ? -27.217 29.861 -5.432 1.00 61.88 449 GLN A CA 1
ATOM 3585 C C . GLN A 1 449 ? -25.703 30.043 -5.281 1.00 61.88 449 GLN A C 1
ATOM 3587 O O . GLN A 1 449 ? -25.037 30.408 -6.245 1.00 61.88 449 GLN A O 1
ATOM 3592 N N . VAL A 1 450 ? -25.133 29.740 -4.110 1.00 63.72 450 VAL A N 1
ATOM 3593 C CA . VAL A 1 450 ? -23.683 29.866 -3.875 1.00 63.72 450 VAL A CA 1
ATOM 3594 C C . VAL A 1 450 ? -22.913 28.832 -4.690 1.00 63.72 450 VAL A C 1
ATOM 3596 O O . VAL A 1 450 ? -21.907 29.156 -5.319 1.00 63.72 450 VAL A O 1
ATOM 3599 N N . LYS A 1 451 ? -23.418 27.595 -4.749 1.00 53.88 451 LYS A N 1
ATOM 3600 C CA . LYS A 1 451 ? -22.818 26.523 -5.554 1.00 53.88 451 LYS A CA 1
ATOM 3601 C C . LYS A 1 451 ? -22.824 26.865 -7.049 1.00 53.88 451 LYS A C 1
ATOM 3603 O O . LYS A 1 451 ? -21.864 26.562 -7.752 1.00 53.88 451 LYS A O 1
ATOM 3608 N N . GLN A 1 452 ? -23.881 27.531 -7.512 1.00 69.00 452 GLN A N 1
ATOM 3609 C CA . GLN A 1 452 ? -24.038 27.969 -8.897 1.00 69.00 452 GLN A CA 1
ATOM 3610 C C . GLN A 1 452 ? -23.144 29.177 -9.212 1.00 69.00 452 GLN A C 1
ATOM 3612 O O . GLN A 1 452 ? -22.421 29.143 -10.201 1.00 69.00 452 GLN A O 1
ATOM 3617 N N . SER A 1 453 ? -23.053 30.155 -8.305 1.00 69.19 453 SER A N 1
ATOM 3618 C CA . SER A 1 453 ? -22.122 31.282 -8.439 1.00 69.19 453 SER A CA 1
ATOM 3619 C C . SER A 1 453 ? -20.659 30.830 -8.449 1.00 69.19 453 SER A C 1
ATOM 3621 O O . SER A 1 453 ? -19.880 31.336 -9.247 1.00 69.19 453 SER A O 1
ATOM 3623 N N . PHE A 1 454 ? -20.274 29.853 -7.621 1.00 63.41 454 PHE A N 1
ATOM 3624 C CA . PHE A 1 454 ? -18.913 29.301 -7.622 1.00 63.41 454 PHE A CA 1
ATOM 3625 C C . PHE A 1 454 ? -18.608 28.551 -8.926 1.00 63.41 454 PHE A C 1
ATOM 3627 O O . PHE A 1 454 ? -17.512 28.668 -9.473 1.00 63.41 454 PHE A O 1
ATOM 3634 N N . HIS A 1 455 ? -19.595 27.824 -9.463 1.00 64.94 455 HIS A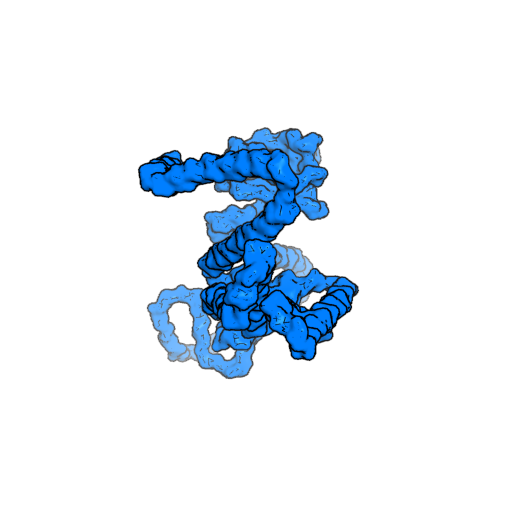 N 1
ATOM 3635 C CA . HIS A 1 455 ? -19.480 27.158 -10.758 1.00 64.94 455 HIS A CA 1
ATOM 3636 C C . HIS A 1 455 ? -19.364 28.166 -11.916 1.00 64.94 455 HIS A C 1
ATOM 3638 O O . HIS A 1 455 ? -18.585 27.935 -12.845 1.00 64.94 455 HIS A O 1
ATOM 3644 N N . ASP A 1 456 ? -20.083 29.286 -11.851 1.00 70.00 456 ASP A N 1
ATOM 3645 C CA . ASP A 1 456 ? -20.035 30.349 -12.856 1.00 70.00 456 ASP A CA 1
ATOM 3646 C C . ASP A 1 456 ? -18.731 31.154 -12.776 1.00 70.00 456 ASP A C 1
ATOM 3648 O O . ASP A 1 456 ? -18.167 31.503 -13.813 1.00 70.00 456 ASP A O 1
ATOM 3652 N N . THR A 1 457 ? -18.186 31.381 -11.577 1.00 68.31 457 THR A N 1
ATOM 3653 C CA . THR A 1 457 ? -16.855 31.981 -11.391 1.00 68.31 457 THR A CA 1
ATOM 3654 C C . THR A 1 457 ? -15.745 31.052 -11.884 1.00 68.31 457 THR A C 1
ATOM 3656 O O . THR A 1 457 ? -14.841 31.514 -12.574 1.00 68.31 457 THR A O 1
ATOM 3659 N N . LEU A 1 458 ? -15.830 29.742 -11.619 1.00 59.06 458 LEU A N 1
ATOM 3660 C CA . LEU A 1 458 ? -14.898 28.746 -12.168 1.00 59.06 458 LEU A CA 1
ATOM 3661 C C . LEU A 1 458 ? -14.987 28.649 -13.693 1.00 59.06 458 LEU A C 1
ATOM 3663 O O . LEU A 1 458 ? -13.957 28.563 -14.354 1.00 59.06 458 LEU A O 1
ATOM 3667 N N . LYS A 1 459 ? -16.194 28.721 -14.269 1.00 63.66 459 LYS A N 1
ATOM 3668 C CA . LYS A 1 459 ? -16.365 28.806 -15.726 1.00 63.66 459 LYS A CA 1
ATOM 3669 C C . LYS A 1 459 ? -15.759 30.095 -16.278 1.00 63.66 459 LYS A C 1
ATOM 3671 O O . LYS A 1 459 ? -15.027 30.030 -17.254 1.00 63.66 459 LYS A O 1
ATOM 3676 N N . ARG A 1 460 ? -15.984 31.251 -15.647 1.00 63.50 460 ARG A N 1
ATOM 3677 C CA . ARG A 1 460 ? -15.363 32.516 -16.084 1.00 63.50 460 ARG A CA 1
ATOM 3678 C C . ARG A 1 460 ? -13.838 32.489 -15.972 1.00 63.50 460 ARG A C 1
ATOM 3680 O O . ARG A 1 460 ? -13.182 32.993 -16.869 1.00 63.50 460 ARG A O 1
ATOM 3687 N N . LEU A 1 461 ? -13.280 31.856 -14.940 1.00 53.19 461 LEU A N 1
ATOM 3688 C CA . LEU A 1 461 ? -11.831 31.670 -14.791 1.00 53.19 461 LEU A CA 1
ATOM 3689 C C . LEU A 1 461 ? -11.250 30.678 -15.812 1.00 53.19 461 LEU A C 1
ATOM 3691 O O . L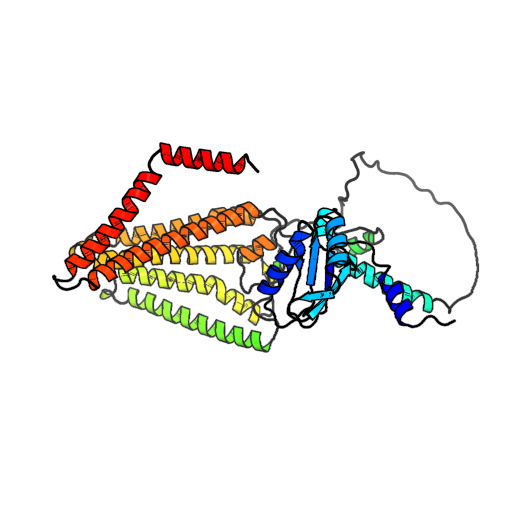EU A 1 461 ? -10.120 30.863 -16.244 1.00 53.19 461 LEU A O 1
ATOM 3695 N N . MET A 1 462 ? -12.013 29.662 -16.232 1.00 52.62 462 MET A N 1
ATOM 3696 C CA . MET A 1 462 ? -11.588 28.708 -17.268 1.00 52.62 462 MET A CA 1
ATOM 3697 C C . MET A 1 462 ? -11.807 29.199 -18.710 1.00 52.62 462 MET A C 1
ATOM 3699 O O . MET A 1 462 ? -11.205 28.640 -19.617 1.00 52.62 462 MET A O 1
ATOM 3703 N N . PHE A 1 463 ? -12.629 30.231 -18.939 1.00 56.88 463 PHE A N 1
ATOM 3704 C CA . PHE A 1 463 ? -12.885 30.826 -20.265 1.00 56.88 463 PHE A CA 1
ATOM 3705 C C . PHE A 1 463 ? -12.324 32.259 -20.418 1.00 56.88 463 PHE A C 1
ATOM 3707 O O . PHE A 1 463 ? -12.695 32.985 -21.342 1.00 56.88 463 PHE A O 1
ATOM 3714 N N . HIS A 1 464 ? -11.430 32.680 -19.519 1.00 52.50 464 HIS A N 1
ATOM 3715 C CA . HIS A 1 464 ? -10.587 33.877 -19.672 1.00 52.50 464 HIS A CA 1
ATOM 3716 C C . HIS A 1 464 ? -9.089 33.564 -19.500 1.00 52.50 464 HIS A C 1
ATOM 3718 O O . HIS A 1 464 ? -8.315 34.405 -19.042 1.00 52.50 464 HIS A O 1
ATOM 3724 N N . SER A 1 465 ? -8.685 32.358 -19.907 1.00 43.25 465 SER A N 1
ATOM 3725 C CA . SER A 1 465 ? -7.307 32.042 -20.288 1.00 43.25 465 SER A CA 1
ATOM 3726 C C . SER A 1 465 ? -7.271 31.459 -21.688 1.00 43.25 465 SER A C 1
ATOM 3728 O O . SER A 1 465 ? -8.238 30.757 -22.056 1.00 43.25 465 SER A O 1
#

Solvent-accessible surface area (backbone atoms only — not comparable to full-atom values): 27061 Å² total; per-residue (Å²): 137,82,78,57,72,67,59,58,57,53,56,71,65,66,77,67,62,93,33,35,31,35,31,36,34,61,40,58,62,87,58,55,70,69,59,50,50,53,54,50,46,66,66,51,44,80,47,39,62,65,73,50,72,53,68,49,83,48,92,88,37,50,26,37,38,35,46,29,32,76,44,54,66,29,31,54,50,42,45,70,72,48,53,53,40,75,43,86,89,25,52,28,44,60,44,57,33,96,61,82,46,70,69,57,26,51,76,68,72,67,62,68,62,72,63,63,60,51,50,55,52,52,52,56,57,51,55,69,57,52,74,76,62,79,83,70,89,84,88,85,87,89,84,91,90,85,88,90,83,89,85,83,90,84,77,89,78,78,95,63,83,89,64,101,68,84,87,84,78,91,72,63,94,84,71,48,72,68,59,54,47,64,69,43,64,83,46,91,82,75,72,88,70,84,81,72,90,53,91,85,77,48,59,33,39,46,59,37,92,55,92,48,71,70,60,44,52,49,49,47,54,52,52,51,52,54,48,53,52,50,43,54,53,28,48,48,50,39,50,50,45,70,71,36,74,87,46,70,41,63,69,47,55,50,49,34,53,51,30,51,37,52,44,51,34,49,59,52,53,48,56,62,43,50,48,30,66,75,70,67,51,44,66,44,44,54,66,58,37,53,50,34,34,50,48,42,50,29,32,52,44,22,48,56,46,45,53,44,50,52,38,46,51,52,33,40,50,70,78,36,56,92,50,25,70,73,67,58,27,75,67,50,51,52,50,51,51,52,46,23,49,53,52,13,47,66,63,44,47,62,56,49,62,58,54,72,74,54,48,73,77,52,51,72,35,82,41,64,61,67,47,68,70,59,54,55,71,25,34,72,50,91,45,63,65,53,54,51,53,50,52,51,52,50,52,53,48,54,52,51,43,52,49,50,43,49,53,27,52,48,52,49,49,54,63,72,63,60,52,67,84,81,46,47,62,58,52,50,51,52,52,50,51,55,50,62,62,47,49,56,54,56,52,48,68,65,32,67,68,50,51,48,52,52,52,50,51,52,48,52,61,66,72,72,109

Secondary structure (DSSP, 8-state):
----HHHHHHHTTS-S---SEEEEES--TTS-HHHHHHHHHHHHGGGS-EEEEEE--STTTTT-EEEEESSHHHHHHHHHHSTT-EETTEE-EEEE-SS--HHHHHHTT----HHHHHHHHHHHHHHHHHTTT-SS-------------------PPP-PPPPS-PPP-S--TT--HHHHHHHHTTSTT---------GGG-EEEE--S-S-HHHHHHHHHHHHHHHHHHHHHHHHHHHHHHH-GGG-SHHHHHHHHHHHHHHHHHHHHHHHHHHHHHH---EEEHHHHHHHHHHHHHHHHHHHHHHHHHHHHHHHHHH-GGGHHHHS-HHHHHHHHHHHHHHHHHHHHHHHHHHHT--B---EE-SSS--HHHHHHHBSS--HHHHHHHHHHHHHHHHHHHHHHHHHHHHHHHHHT---TTSHHHHHHHHHHHHHHHHHHHHHHH-HHHHHHHHHHHHHHHS--

Nearest PDB structures (foldseek):
  8uyq-assembly1_A  TM=8.057E-01  e=8.901E-19  synthetic construct
  8uxy-assembly1_A  TM=8.356E-01  e=8.496E-18  synthetic construct
  8uy0-assembly1_A  TM=7.195E-01  e=2.240E-18  synthetic construct
  8hti-assembly1_R  TM=8.480E-01  e=7.051E-14  Homo sapiens
  8f76-assembly1_A  TM=8.010E-01  e=2.179E-13  Homo sapiens

Organism: Galemys pyrenaicus (NCBI:txid202257)

Sequence (465 aa):
VQLPNEVIKNIKNMDIRPNHTIYINNMNDKIKKEELKRSLYALFSQFGHVVDIVALKTMKMRGQAFVIFKELGSSTNALRQLQGFPFYGKPMRIQYAKTDSDIISKMRGTFADKEKKKEKKKAKTIEQTATTANKKLGQGILNSANPQGNVTPNPQVPDYPPNYILFLNNLPEETNEMMLSMLFNQFPGFKEKPVMRNHSTITFIILGLTSDPQLELLAFICLFITYVFSIMGNLTIIVLVFVDAHLKTAMYFFLQNFSFLEVSFTSACVPTYLYMISSGNKTMTIQDCFSQVFFIVLFGATEFFLLAVMSYDRYVAICKPLHYVTIMNSRVCRNLICCCWVCGFLMVLPPLSLAVHLEFCHFVIDHFVCDASPILKNSCTDTWLIEQMQRQKAFSTCSSHMIVVSISYGSCIFMYVKPSAKDEVAINKAVYLLTTSVAPFIYTLRNKQVKQSFHDTLKRLMFHS

Mean predicted aligned error: 21.14 Å

Radius of gyration: 34.36 Å; Cα contacts (8 Å, |Δi|>4): 392; chains: 1; bounding box: 80×65×104 Å

pLDDT: mean 74.18, std 19.83, range [24.69, 96.62]

Foldseek 3Di:
DDPDPVVVVVVVQPPQPQAQKKKKAFADLPDDPVRVQVVCCVLLPVLHDWPDKDADNPPVGGRMIMTGHPDSRSLVVCQVPQAQPQDPNTGMHMGHDNDYDQVVCVVVVNRDPPVVVVVVVVVVVVVVVVVVPPPDDDDDDDDDDDDDDDDDDDDDDDPDDDDPDDDDPDDDPPDDPVNVCVVCVVPPPDDDDPPPVDLFPAKFFEPADDPDPVVLVVCLVVLVVVLVCLLVVLVVLLVVCVVDPVNPALLSVLSNVLSVLSNQLSVLQRPVLSCCSVVVPRMDRPVNLLVSQLSNQLSVQLNLLSLLVSLVLLLCCQVPVPCSCVCSDPVNSVVSSVVSNVVSNVLRPPLSVVLVPFAFDHRYDHYSGRYPVSSLVRTPDPCPVSVVSNVVSVCVSVVVSCVSNCVSVVVNCCVVVVDPPVCVVVVVVVVVVVCVVVVVVVVCCPPPVNVVVVVVVVVVVVVVD